Protein AF-A0A7R9QJG5-F1 (afdb_monomer_lite)

pLDDT: mean 77.16, std 20.44, range [20.86, 98.5]

Secondary structure (DSSP, 8-state):
------EEEEE-S-TT--EEEEEE--TTS-TT--EEEEEESSSEETT-EEEEEESSTT---EEEEEEE-S-EE----------HHHHTTGGGGGGGGHHHHHHHS-----TT-----SS-SS------GGG-B-HHHHHHHHHHHTTT-TTT--EEEEEEETTEEEEEEESS--TTHHHHHHHHHHHHTTSPPPPEEEEEE-SSS---BTTSSSP--EEESSEETTB-PEE---HHHHTHHHHHHHH-TTT---S-GGGSEEEEEEEEES-SHHHHHHHHHHHHTTTTEEEEEEE-SS-GGGHHHH-SPPPP--GGGGGGEEEEEE--SSSS-TTHHHHHTSSSEEEEE--SEE-TTGGG--BTTTBEEE-TTSTTHHHHHHHHHH-HHHHHHHHHHHHHHHHHHSSHHHHHHHHHHHHHHHTTTB-SPP-PPTTPEESS-TTSS----S---S-------------S------HHHHHH---S-GGGSEEEEEEEEES-SHHHHHHHHHHHH-TTTEEEEEEE-SS-GGGHHHH-PPPPP--GGGGGGEEEEEE--SSS--TTHHHHHTSSSEEEEE--S---TTGGG--BTTTBEEE-TTSTTHHHHHHHHHS-HHHHHHHHHHHHHHHHHH-SHHHHHHHHHHHHHHHHHH--SPP-PPTT---SS-TTTS----TT--SS---

Foldseek 3Di:
DDLDQPDKDKDAPAPPWDKDKDWDPDPPDDPNDIDIDMDTPDQKGAQWMKIWTDSDPVDDDTPDIDTDRHMDGHDDPPPPPPVVCVLLVLVLVVVLCVLLVVLLQQADDDPPPDDDDDDDDDDDPGPGLVVFDAVVVLVVCCCVPPQVVQAPWKKWKWWQDLLFIWIDIGHDPHVLVVLVLVLSLLDSLRDGFPTFIAMETSDQDADQFPVDPPGHAYEHCKDFSRGSYRFAPHSCLSLVVCVCVVLVQPNPQQFALVQAQLAEEEEEAPQDVLLLVLLVVCVVCVNHYDHFYQDYDPCPVCCVVSHHHDHDDRPSVNSSYQEYEQAAGPAGDSCVLSVLLHNHAYEYEDHRMDHSCCVVDDDLQQHPYAYNNNPCVVVSSVVCVVPVVSRRRNSVRSSVCSVSARPSSNSSSNVRVSSNVSRVSHPDDRDDDPPIGGSDPLQSGDSDRPDPPDDDDDDDDDDDDDDPDDRDPALSCQLSRQRDALVQAQQAEEEEEAPQDVLLLVLLVVCVVCVSHYHHFYQDYDPCPVCCVVSDHHDHDDDPSVNSSYQEYEQADGPAGRPCLLNVLLHNHAYEYEDDPHDDPCCVVDDDLQQHDYAYNNNPCVVVSSVVCVVPVPSRRRNSVRSNVCSSVAVHPVNVVVVVVVVCVVVVVVDPDDDDDDPPDDDPHPPRGDDPDPPPPDDDDDD

InterPro domains:
  IPR006598 Glycosyl transferase CAP10 domain [PF05686] (151-467)
  IPR006598 Glycosyl transferase CAP10 domain [PF05686] (480-679)
  IPR006598 Glycosyl transferase CAP10 domain [SM00672] (192-429)
  IPR006598 Glycosyl transferase CAP10 domain [SM00672] (451-658)
  IPR051091 Protein O-Glucosyltransferase/Glycosyltransferase 90 [PTHR12203] (132-443)

Organism: NCBI:txid334625

Sequence (687 aa):
WKEWVTKVVITSPDDGCRVWHQILNETHFEPNVTIVRYKLLSDVCLGGLEIALYGDPNRKQVLARKVVTEDVWSERCVCRRHDWSYQMKCQQMAQQFTQIDSDLRFSPLDPRLSVSPIHWLSCVHTFNTSDGIDFDRVLAEMQTRFAPHKRSYSFCHYQIIDNEAYKQCFGEYVGFSQFMDEILRSLLSKTSLPDLEFVSNLGDWPLSDKRTEPPLPVFSWCGSNEFNDIVIPTYVNCLSSEVYVQNRPFGRQSMAFDHKKEMLFWRGRDSNEYRLKLVELSRNHTNLINASLTNFFFFRDQMEALGPKSPYIPFFEFFRYKYQMNIDGTVAAYRLPYLLAGNSLVFKQDSSYYEFFYNLLEPYVHYIPVHKELNDLIQSIDQVMQNPHKSHQIIANSRQLVLNNLLPEHIYCYHFNLFRKYSKLLTTRVQLRPQMMRVFNETDVCKCAPNLRHEHEFNAFCIVSQPKGRITVDILSVFGRQSMAFDHKKEMLFWRGRDSNEYRLKLVELSRKHTNLINASLTNFFFFRDQMEALGPKSPYIPFFEFFRYKYQMNIDGTVAAYRLPYLLAGNSLVFKQDSSYYEFFYNLLEPYVHYIPVHKELNDLMQSIDQVMQNPHKSHQIIANSRQLVLNNLLPEHIYCYHFNLFRKYSKLLTTRVQLRPQMMRVFNETDVCKCAPNLRHEHEL

Radius of gyration: 31.46 Å; chains: 1; bounding box: 89×59×102 Å

Structure (mmCIF, N/CA/C/O backbone):
data_AF-A0A7R9QJG5-F1
#
_entry.id   AF-A0A7R9QJG5-F1
#
loop_
_atom_site.group_PDB
_atom_site.id
_atom_site.type_symbol
_atom_site.label_atom_id
_atom_site.label_alt_id
_atom_site.label_comp_id
_atom_site.label_asym_id
_atom_site.label_entity_id
_atom_site.label_seq_id
_atom_site.pdbx_PDB_ins_code
_atom_site.Cartn_x
_atom_site.Cartn_y
_atom_site.Cartn_z
_atom_site.occupancy
_atom_site.B_iso_or_equiv
_atom_site.auth_seq_id
_atom_site.auth_comp_id
_atom_site.auth_asym_id
_atom_site.auth_atom_id
_atom_site.pdbx_PDB_model_num
ATOM 1 N N . TRP A 1 1 ? -12.503 -3.185 67.480 1.00 34.25 1 TRP A N 1
ATOM 2 C CA . TRP A 1 1 ? -13.205 -4.334 66.890 1.00 34.25 1 TRP A CA 1
ATOM 3 C C . TRP A 1 1 ? -13.408 -4.045 65.414 1.00 34.25 1 TRP A C 1
ATOM 5 O O . TRP A 1 1 ? -14.333 -3.331 65.066 1.00 34.25 1 TRP A O 1
ATOM 15 N N . LYS A 1 2 ? -12.458 -4.453 64.566 1.00 46.94 2 LYS A N 1
ATOM 16 C CA . LYS A 1 2 ? -12.600 -4.356 63.110 1.00 46.94 2 LYS A CA 1
ATOM 17 C C . LYS A 1 2 ? -13.072 -5.711 62.628 1.00 46.94 2 LYS A C 1
ATOM 19 O O . LYS A 1 2 ? -12.318 -6.673 62.715 1.00 46.94 2 LYS A O 1
ATOM 24 N N . GLU A 1 3 ? -14.332 -5.791 62.234 1.00 55.78 3 GLU A N 1
ATOM 25 C CA . GLU A 1 3 ? -14.883 -6.986 61.607 1.00 55.78 3 GLU A CA 1
ATOM 26 C C . GLU A 1 3 ? -14.260 -7.088 60.211 1.00 55.78 3 GLU A C 1
ATOM 28 O O . GLU A 1 3 ? -14.573 -6.308 59.314 1.00 55.78 3 GLU A O 1
ATOM 33 N N . TRP A 1 4 ? -13.289 -7.986 60.055 1.00 65.06 4 TRP A N 1
ATOM 34 C CA . TRP A 1 4 ? -12.664 -8.255 58.764 1.00 65.06 4 TRP A CA 1
ATOM 35 C C . TRP A 1 4 ? -13.699 -8.919 57.858 1.00 65.06 4 TRP A C 1
ATOM 37 O O . TRP A 1 4 ? -14.381 -9.848 58.284 1.00 65.06 4 TRP A O 1
ATOM 47 N N . VAL A 1 5 ? -13.827 -8.470 56.608 1.00 67.38 5 VAL A N 1
ATOM 48 C CA . VAL A 1 5 ? -14.683 -9.158 55.635 1.00 67.38 5 VAL A CA 1
ATOM 49 C C . VAL A 1 5 ? -14.062 -10.525 55.347 1.00 67.38 5 VAL A C 1
ATOM 51 O O . VAL A 1 5 ? -12.995 -10.632 54.747 1.00 67.38 5 VAL A O 1
ATOM 54 N N . THR A 1 6 ? -14.729 -11.585 55.788 1.00 72.19 6 THR A N 1
ATOM 55 C CA . THR A 1 6 ? -14.259 -12.969 55.641 1.00 72.19 6 THR A CA 1
ATOM 56 C C . THR A 1 6 ? -14.923 -13.683 54.473 1.00 72.19 6 THR A C 1
ATOM 58 O O . THR A 1 6 ? -14.401 -14.682 53.978 1.00 72.19 6 THR A O 1
ATOM 61 N N . LYS A 1 7 ? -16.072 -13.180 54.002 1.00 78.44 7 LYS A N 1
ATOM 62 C CA . LYS A 1 7 ? -16.825 -13.799 52.910 1.00 78.44 7 LYS A CA 1
ATOM 63 C C . LYS A 1 7 ? -17.581 -12.772 52.076 1.00 78.44 7 LYS A C 1
ATOM 65 O O . LYS A 1 7 ? -18.299 -11.926 52.602 1.00 78.44 7 LYS A O 1
ATOM 70 N N . VAL A 1 8 ? -17.497 -12.938 50.762 1.00 79.00 8 VAL A N 1
ATOM 71 C CA . VAL A 1 8 ? -18.328 -12.266 49.759 1.00 79.00 8 VAL A CA 1
ATOM 72 C C . VAL A 1 8 ? -19.254 -13.310 49.170 1.00 79.00 8 VAL A C 1
ATOM 74 O O . VAL A 1 8 ? -18.824 -14.433 48.922 1.00 79.00 8 VAL A O 1
ATOM 77 N N . VAL A 1 9 ? -20.513 -12.954 48.955 1.00 83.25 9 VAL A N 1
ATOM 78 C CA . VAL A 1 9 ? -21.398 -13.710 48.068 1.00 83.25 9 VAL A CA 1
ATOM 79 C C . VAL A 1 9 ? -21.941 -12.769 47.012 1.00 83.25 9 VAL A C 1
ATOM 81 O O . VAL A 1 9 ? -22.385 -11.671 47.341 1.00 83.25 9 VAL A O 1
ATOM 84 N N . ILE A 1 10 ? -21.864 -13.219 45.761 1.00 82.31 10 ILE A N 1
ATOM 85 C CA . ILE A 1 10 ? -22.459 -12.555 44.609 1.00 82.31 10 ILE A CA 1
ATOM 86 C C . ILE A 1 10 ? -23.521 -13.491 44.051 1.00 82.31 10 ILE A C 1
ATOM 88 O O . ILE A 1 10 ? -23.205 -14.622 43.685 1.00 82.31 10 ILE A O 1
ATOM 92 N N . THR A 1 11 ? -24.766 -13.038 44.030 1.00 83.50 11 THR A N 1
ATOM 93 C CA . THR A 1 11 ? -25.924 -13.800 43.551 1.00 83.50 11 THR A CA 1
ATOM 94 C C . THR A 1 11 ? -26.619 -13.045 42.434 1.00 83.50 11 THR A C 1
ATOM 96 O O . THR A 1 11 ? -26.617 -11.817 42.424 1.00 83.50 11 THR A O 1
ATOM 99 N N . SER A 1 12 ? -27.227 -13.774 41.507 1.00 81.75 12 SER A N 1
ATOM 100 C CA . SER A 1 12 ? -28.050 -13.217 40.436 1.00 81.75 12 SER A CA 1
ATOM 101 C C . SER A 1 12 ? -29.426 -13.884 40.453 1.00 81.75 12 SER A C 1
ATOM 103 O O . SER A 1 12 ? -29.509 -15.037 40.880 1.00 81.75 12 SER A O 1
ATOM 105 N N . PRO A 1 13 ? -30.489 -13.195 40.002 1.00 79.94 13 PRO A N 1
ATOM 106 C CA . PRO A 1 13 ? -31.781 -13.823 39.721 1.00 79.94 13 PRO A CA 1
ATOM 107 C C . PRO A 1 13 ? -31.731 -14.814 38.547 1.00 79.94 13 PRO A C 1
ATOM 109 O O . PRO A 1 13 ? -32.632 -15.634 38.406 1.00 79.94 13 PRO A O 1
ATOM 112 N N . ASP A 1 14 ? -30.705 -14.719 37.698 1.00 78.38 14 ASP A N 1
ATOM 113 C CA . ASP A 1 14 ? -30.452 -15.632 36.588 1.00 78.38 14 ASP A CA 1
ATOM 114 C C . ASP A 1 14 ? -29.674 -16.870 37.065 1.00 78.38 14 ASP A C 1
ATOM 116 O O . ASP A 1 14 ? -28.487 -16.786 37.391 1.00 78.38 14 ASP A O 1
ATOM 120 N N . ASP A 1 15 ? -30.329 -18.035 37.064 1.00 73.69 15 ASP A N 1
ATOM 121 C CA . ASP A 1 15 ? -29.727 -19.326 37.438 1.00 73.69 15 ASP A CA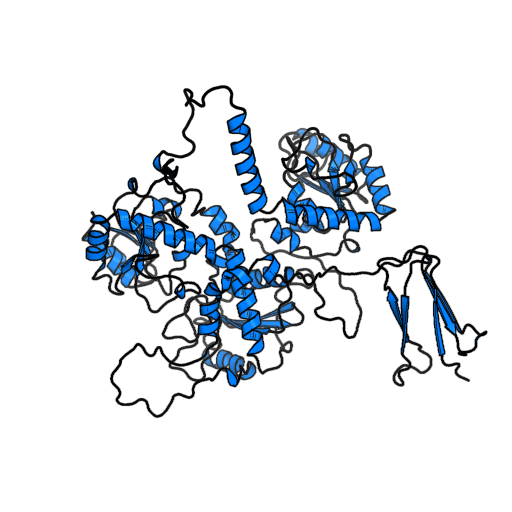 1
ATOM 122 C C . ASP A 1 15 ? -28.534 -19.717 36.537 1.00 73.69 15 ASP A C 1
ATOM 124 O O . ASP A 1 15 ? -27.687 -20.527 36.926 1.00 73.69 15 ASP A O 1
ATOM 128 N N . GLY A 1 16 ? -28.436 -19.139 35.333 1.00 68.38 16 GLY A N 1
ATOM 129 C CA . GLY A 1 16 ? -27.307 -19.311 34.417 1.00 68.38 16 GLY A CA 1
ATOM 130 C C . GLY A 1 16 ? -26.095 -18.431 34.741 1.00 68.38 16 GLY A C 1
ATOM 131 O O . GLY A 1 16 ? -25.000 -18.677 34.222 1.00 68.38 16 GLY A O 1
ATOM 132 N N . CYS A 1 17 ? -26.252 -17.433 35.615 1.00 69.06 17 CYS A N 1
ATOM 133 C CA . CYS A 1 17 ? -25.220 -16.461 35.941 1.00 69.06 17 CYS A CA 1
ATOM 134 C C . CYS A 1 17 ? -24.124 -17.056 36.832 1.00 69.06 17 CYS A C 1
ATOM 136 O O . CYS A 1 17 ? -24.254 -17.222 38.046 1.00 69.06 17 CYS A O 1
ATOM 138 N N . ARG A 1 18 ? -22.967 -17.319 36.227 1.00 75.56 18 ARG A N 1
ATOM 139 C CA . ARG A 1 18 ? -21.751 -17.727 36.943 1.00 75.56 18 ARG A CA 1
ATOM 140 C C . ARG A 1 18 ? -20.830 -16.539 37.182 1.00 75.56 18 ARG A C 1
ATOM 142 O O . ARG A 1 18 ? -20.323 -15.948 36.227 1.00 75.56 18 ARG A O 1
ATOM 149 N N . VAL A 1 19 ? -20.545 -16.255 38.451 1.00 71.56 19 VAL A N 1
ATOM 150 C CA . VAL A 1 19 ? -19.620 -15.199 38.879 1.00 71.56 19 VAL A CA 1
ATOM 151 C C . VAL A 1 19 ? -18.501 -15.808 39.714 1.00 71.56 19 VAL A C 1
ATOM 153 O O . VAL A 1 19 ? -18.743 -16.480 40.712 1.00 71.56 19 VAL A O 1
ATOM 156 N N . TRP A 1 20 ? -17.260 -15.564 39.310 1.00 77.12 20 TRP A N 1
ATOM 157 C CA . TRP A 1 20 ? -16.087 -15.835 40.135 1.00 77.12 20 TRP A CA 1
ATOM 158 C C . TRP A 1 20 ? -15.758 -14.600 40.972 1.00 77.12 20 TRP A C 1
ATOM 160 O O . TRP A 1 20 ? -15.897 -13.483 40.478 1.00 77.12 20 TRP A O 1
ATOM 170 N N . HIS A 1 21 ? -15.291 -14.766 42.209 1.00 71.56 21 HIS A N 1
ATOM 171 C CA . HIS A 1 21 ? -14.861 -13.641 43.039 1.00 71.56 21 HIS A CA 1
ATOM 172 C C . HIS A 1 21 ? -13.682 -13.989 43.954 1.00 71.56 21 HIS A C 1
ATOM 174 O O . HIS A 1 21 ? -13.464 -15.146 44.306 1.00 71.56 21 HIS A O 1
ATOM 180 N N . GLN A 1 22 ? -12.950 -12.961 44.377 1.00 72.75 22 GLN A N 1
ATOM 181 C CA . GLN A 1 22 ? -11.820 -13.027 45.298 1.00 72.75 22 GLN A CA 1
ATOM 182 C C . GLN A 1 22 ? -11.825 -11.798 46.212 1.00 72.75 22 GLN A C 1
ATOM 184 O O . GLN A 1 22 ? -12.024 -10.673 45.758 1.00 72.75 22 GLN A O 1
ATOM 189 N N . ILE A 1 23 ? -11.585 -12.018 47.504 1.00 69.38 23 ILE A N 1
ATOM 190 C CA . ILE A 1 23 ? -11.353 -10.950 48.482 1.00 69.38 23 ILE A CA 1
ATOM 191 C C . ILE A 1 23 ? -9.850 -10.683 48.514 1.00 69.38 23 ILE A C 1
ATOM 193 O O . ILE A 1 23 ? -9.073 -11.616 48.718 1.00 69.38 23 ILE A O 1
ATOM 197 N N . LEU A 1 24 ? -9.441 -9.438 48.293 1.00 61.84 24 LEU A N 1
ATOM 198 C CA . LEU A 1 24 ? -8.043 -9.025 48.378 1.00 61.84 24 LEU A CA 1
ATOM 199 C C . LEU A 1 24 ? -7.796 -8.438 49.773 1.00 61.84 24 LEU A C 1
ATOM 201 O O . LEU A 1 24 ? -8.062 -7.265 50.022 1.00 61.84 24 LEU A O 1
ATOM 205 N N . ASN A 1 25 ? -7.322 -9.282 50.690 1.00 57.19 25 ASN A N 1
ATOM 206 C CA . ASN A 1 25 ? -6.908 -8.887 52.039 1.00 57.19 25 ASN A CA 1
ATOM 207 C C . ASN A 1 25 ? -5.407 -8.559 52.041 1.00 57.19 25 ASN A C 1
ATOM 209 O O . ASN A 1 25 ? -4.609 -9.293 52.620 1.00 57.19 25 ASN A O 1
ATOM 213 N N . GLU A 1 26 ? -5.003 -7.500 51.342 1.00 51.38 26 GLU A N 1
ATOM 214 C CA . GLU A 1 26 ? -3.609 -7.043 51.352 1.00 51.38 26 GLU A CA 1
ATOM 215 C C . GLU A 1 26 ? -3.372 -5.996 52.446 1.00 51.38 26 GLU A C 1
ATOM 217 O O . GLU A 1 26 ? -4.143 -5.055 52.623 1.00 51.38 26 GLU A O 1
ATOM 222 N N . THR A 1 27 ? -2.265 -6.147 53.174 1.00 48.84 27 THR A N 1
ATOM 223 C CA . THR A 1 27 ? -1.879 -5.356 54.357 1.00 48.84 27 THR A CA 1
ATOM 224 C C . THR A 1 27 ? -1.444 -3.913 54.059 1.00 48.84 27 THR A C 1
ATOM 226 O O . THR A 1 27 ? -0.984 -3.225 54.968 1.00 48.84 27 THR A O 1
ATOM 229 N N . HIS A 1 28 ? -1.570 -3.447 52.810 1.00 47.09 28 HIS A N 1
ATOM 230 C CA . HIS A 1 28 ? -1.110 -2.126 52.353 1.00 47.09 28 HIS A CA 1
ATOM 231 C C . HIS A 1 28 ? -2.230 -1.120 52.051 1.00 47.09 28 HIS A C 1
ATOM 233 O O . HIS A 1 28 ? -1.936 0.049 51.805 1.00 47.09 28 HIS A O 1
ATOM 239 N N . PHE A 1 29 ? -3.498 -1.534 52.090 1.00 47.97 29 PHE A N 1
ATOM 240 C CA . PHE A 1 29 ? -4.628 -0.619 51.918 1.00 47.97 29 PHE A CA 1
ATOM 241 C C . PHE A 1 29 ? -5.047 0.007 53.249 1.00 47.97 29 PHE A C 1
ATOM 243 O O . PHE A 1 29 ? -4.764 -0.531 54.323 1.00 47.97 29 PHE A O 1
ATOM 250 N N . GLU A 1 30 ? -5.714 1.165 53.185 1.00 52.22 30 GLU A N 1
ATOM 251 C CA . GLU A 1 30 ? -6.213 1.833 54.382 1.00 52.22 30 GLU A CA 1
ATOM 252 C C . GLU A 1 30 ? -7.010 0.862 55.269 1.00 52.22 30 GLU A C 1
ATOM 254 O O . GLU A 1 30 ? -7.751 0.020 54.752 1.00 52.22 30 GLU A O 1
ATOM 259 N N . PRO A 1 31 ? -6.940 0.992 56.606 1.00 52.16 31 PRO A N 1
ATOM 260 C CA . PRO A 1 31 ? -7.414 -0.030 57.538 1.00 52.16 31 PRO A CA 1
ATOM 261 C C . PRO A 1 31 ? -8.932 -0.320 57.549 1.00 52.16 31 PRO A C 1
ATOM 263 O O . PRO A 1 31 ? -9.382 -1.018 58.460 1.00 52.16 31 PRO A O 1
ATOM 266 N N . ASN A 1 32 ? -9.702 0.264 56.623 1.00 56.91 32 ASN A N 1
ATOM 267 C CA . ASN A 1 32 ? -11.159 0.196 56.490 1.00 56.91 32 ASN A CA 1
ATOM 268 C C . ASN A 1 32 ? -11.621 -0.137 55.049 1.00 56.91 32 ASN A C 1
ATOM 270 O O . ASN A 1 32 ? -12.816 -0.060 54.766 1.00 56.91 32 ASN A O 1
ATOM 274 N N . VAL A 1 33 ? -10.713 -0.483 54.129 1.00 55.25 33 VAL A N 1
ATOM 275 C CA . VAL A 1 33 ? -11.053 -0.789 52.729 1.00 55.25 33 VAL A CA 1
ATOM 276 C C . VAL A 1 33 ? -10.973 -2.295 52.497 1.00 55.25 33 VAL A C 1
ATOM 278 O O . VAL A 1 33 ? -9.931 -2.909 52.693 1.00 55.25 33 VAL A O 1
ATOM 281 N N . THR A 1 34 ? -12.079 -2.905 52.065 1.00 60.16 34 THR A N 1
ATOM 282 C CA . THR A 1 34 ? -12.091 -4.283 51.552 1.00 60.16 34 THR A CA 1
ATOM 283 C C . THR A 1 34 ? -12.283 -4.241 50.046 1.00 60.16 34 THR A C 1
ATOM 285 O O . THR A 1 34 ? -13.316 -3.772 49.568 1.00 60.16 34 THR A O 1
ATOM 288 N N . ILE A 1 35 ? -11.313 -4.768 49.301 1.00 61.12 35 ILE A N 1
ATOM 289 C CA . ILE A 1 35 ? -11.412 -4.875 47.847 1.00 61.12 35 ILE A CA 1
ATOM 290 C C . ILE A 1 35 ? -11.929 -6.265 47.493 1.00 61.12 35 ILE A C 1
ATOM 292 O O . ILE A 1 35 ? -11.330 -7.292 47.817 1.00 61.12 35 ILE A O 1
ATOM 296 N N . VAL A 1 36 ? -13.062 -6.285 46.803 1.00 58.69 36 VAL A N 1
ATOM 297 C CA . VAL A 1 36 ? -13.674 -7.498 46.275 1.00 58.69 36 VAL A CA 1
ATOM 298 C C . VAL A 1 36 ? -13.538 -7.474 44.765 1.00 58.69 36 VAL A C 1
ATOM 300 O O . VAL A 1 36 ? -14.155 -6.653 44.089 1.00 58.69 36 VAL A O 1
ATOM 303 N N . ARG A 1 37 ? -12.736 -8.392 44.230 1.00 61.94 37 ARG A N 1
ATOM 304 C CA . ARG A 1 37 ? -12.610 -8.616 42.792 1.00 61.94 37 ARG A CA 1
ATOM 305 C C . ARG A 1 37 ? -13.651 -9.642 42.372 1.00 61.94 37 ARG A C 1
ATOM 307 O O . ARG A 1 37 ? -13.775 -10.682 43.012 1.00 61.94 37 ARG A O 1
ATOM 314 N N . TYR A 1 38 ? -14.368 -9.389 41.287 1.00 62.62 38 TYR A N 1
ATOM 315 C CA . TYR A 1 38 ? -15.279 -10.367 40.702 1.00 62.62 38 TYR A CA 1
ATOM 316 C C . TYR A 1 38 ? -15.166 -10.388 39.179 1.00 62.62 38 TYR A C 1
ATOM 318 O O . TYR A 1 38 ? -14.691 -9.435 38.566 1.00 62.62 38 TYR A O 1
ATOM 326 N N . LYS A 1 39 ? -15.546 -11.513 38.573 1.00 62.88 39 LYS A N 1
ATOM 327 C CA . LYS A 1 39 ? -15.540 -11.732 37.129 1.00 62.88 39 LYS A CA 1
ATOM 328 C C . LYS A 1 39 ? -16.761 -12.541 36.723 1.00 62.88 39 LYS A C 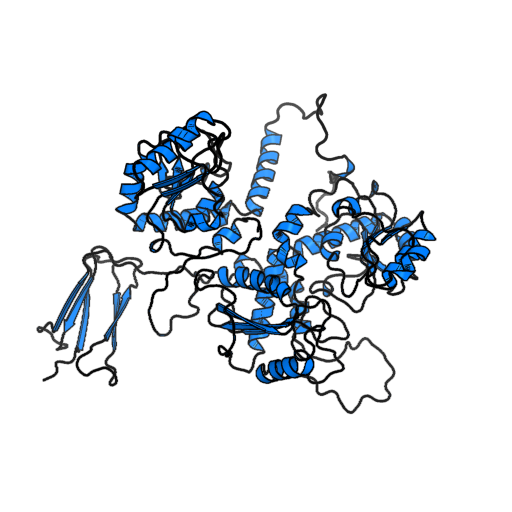1
ATOM 330 O O . LYS A 1 39 ? -16.981 -13.640 37.229 1.00 62.88 39 LYS A O 1
ATOM 335 N N . LEU A 1 40 ? -17.493 -12.029 35.743 1.00 62.31 40 LEU A N 1
ATOM 336 C CA . LEU A 1 40 ? -18.549 -12.766 35.060 1.00 62.31 40 LEU A CA 1
ATOM 337 C C . LEU A 1 40 ? -17.914 -13.869 34.203 1.00 62.31 40 LEU A C 1
ATOM 339 O O . LEU A 1 40 ? -17.066 -13.611 33.347 1.00 62.31 40 LEU A O 1
ATOM 343 N N . LEU A 1 41 ? -18.290 -15.116 34.473 1.00 58.22 41 LEU A N 1
ATOM 344 C CA . LEU A 1 41 ? -17.948 -16.281 33.650 1.00 58.22 41 LEU A CA 1
ATOM 345 C C . LEU A 1 41 ? -19.032 -16.586 32.605 1.00 58.22 41 LEU A C 1
ATOM 347 O O . LEU A 1 41 ? -18.881 -17.524 31.822 1.00 58.22 41 LEU A O 1
ATOM 351 N N . SER A 1 42 ? -20.110 -15.808 32.617 1.00 53.91 42 SER A N 1
ATOM 352 C CA . SER A 1 42 ? -21.234 -15.867 31.680 1.00 53.91 42 SER A CA 1
ATOM 353 C C . SER A 1 42 ? -21.240 -14.573 30.869 1.00 53.91 42 SER A C 1
ATOM 355 O O . SER A 1 42 ? -20.793 -13.544 31.378 1.00 53.91 42 SER A O 1
ATOM 357 N N . ASP A 1 43 ? -21.686 -14.623 29.611 1.00 51.41 43 ASP A N 1
ATOM 358 C CA . ASP A 1 43 ? -21.632 -13.452 28.722 1.00 51.41 43 ASP A CA 1
ATOM 359 C C . ASP A 1 43 ? -22.549 -12.313 29.214 1.00 51.41 43 ASP A C 1
ATOM 361 O O . ASP A 1 43 ? -22.253 -11.136 28.997 1.00 51.41 43 ASP A O 1
ATOM 365 N N . VAL A 1 44 ? -23.610 -12.674 29.943 1.00 58.56 44 VAL A N 1
ATOM 366 C CA . VAL A 1 44 ? -24.569 -11.791 30.611 1.00 58.56 44 VAL A CA 1
ATOM 367 C C . VAL A 1 44 ? -25.074 -12.451 31.900 1.00 58.56 44 VAL A C 1
ATOM 369 O O . VAL A 1 44 ? -25.085 -13.679 31.994 1.00 58.56 44 VAL A O 1
ATOM 372 N N . CYS A 1 45 ? -25.476 -11.637 32.876 1.00 66.94 45 CYS A N 1
ATOM 373 C CA . CYS A 1 45 ? -26.298 -12.029 34.020 1.00 66.94 45 CYS A CA 1
ATOM 374 C C . CYS A 1 45 ? -27.566 -11.175 34.043 1.00 66.94 45 CYS A C 1
ATOM 376 O O . CYS A 1 45 ? -27.495 -9.968 34.302 1.00 66.94 45 CYS A O 1
ATOM 378 N N . LEU A 1 46 ? -28.701 -11.799 33.723 1.00 60.84 46 LEU A N 1
ATOM 379 C CA . LEU A 1 46 ? -29.984 -11.112 33.560 1.00 60.84 46 LEU A CA 1
ATOM 380 C C . LEU A 1 46 ? -30.625 -10.782 34.919 1.00 60.84 46 LEU A C 1
ATOM 382 O O . LEU A 1 46 ? -30.553 -11.562 35.866 1.00 60.84 46 LEU A O 1
ATOM 386 N N . GLY A 1 47 ? -31.259 -9.615 35.033 1.00 70.94 47 GLY A N 1
ATOM 387 C CA . GLY A 1 47 ? -31.884 -9.146 36.278 1.00 70.94 47 GLY A CA 1
ATOM 388 C C . GLY A 1 47 ? -30.892 -8.666 37.346 1.00 70.94 47 GLY A C 1
ATOM 389 O O . GLY A 1 47 ? -31.291 -8.381 38.475 1.00 70.94 47 GLY A O 1
ATOM 390 N N . GLY A 1 48 ? -29.610 -8.561 36.990 1.00 79.50 48 GLY A N 1
ATOM 391 C CA . GLY A 1 48 ? -28.577 -7.931 37.799 1.00 79.50 48 GLY A CA 1
ATOM 392 C C . GLY A 1 48 ? -27.861 -8.827 38.810 1.00 79.50 48 GLY A C 1
ATOM 393 O O . GLY A 1 48 ? -27.857 -10.056 38.705 1.00 79.50 48 GLY A O 1
ATOM 394 N N . LEU A 1 49 ? -27.170 -8.193 39.763 1.00 80.56 49 LEU A N 1
ATOM 395 C CA . LEU A 1 49 ? -26.308 -8.840 40.759 1.00 80.56 49 LEU A CA 1
ATOM 396 C C . LEU A 1 49 ? -26.535 -8.256 42.157 1.00 80.56 49 LEU A C 1
ATOM 398 O O . LEU A 1 49 ? -26.501 -7.043 42.355 1.00 80.56 49 LEU A O 1
ATOM 402 N N . GLU A 1 50 ? -26.651 -9.118 43.160 1.00 83.88 50 GLU A N 1
ATOM 403 C CA . GLU A 1 50 ? -26.545 -8.751 44.571 1.00 83.88 50 GLU A CA 1
ATOM 404 C C . GLU A 1 50 ? -25.168 -9.158 45.101 1.00 83.88 50 GLU A C 1
ATOM 406 O O . GLU A 1 50 ? -24.794 -10.326 45.051 1.00 83.88 50 GLU A O 1
ATOM 411 N N . ILE A 1 51 ? -24.427 -8.194 45.646 1.00 82.56 51 ILE A N 1
ATOM 412 C CA . ILE A 1 51 ? -23.133 -8.396 46.298 1.00 82.56 51 ILE A CA 1
ATOM 413 C C . ILE A 1 51 ? -23.315 -8.158 47.796 1.00 82.56 51 ILE A C 1
ATOM 415 O O . ILE A 1 51 ? -23.663 -7.052 48.214 1.00 82.56 51 ILE A O 1
ATOM 419 N N . ALA A 1 52 ? -23.043 -9.173 48.614 1.00 83.69 52 ALA A N 1
ATOM 420 C CA . ALA A 1 52 ? -23.142 -9.097 50.068 1.00 83.69 52 ALA A CA 1
ATOM 421 C C . ALA A 1 52 ? -21.819 -9.486 50.752 1.00 83.69 52 ALA A C 1
ATOM 423 O O . ALA A 1 52 ? -21.245 -10.547 50.478 1.00 83.69 52 ALA A O 1
ATOM 424 N N . LEU A 1 53 ? -21.353 -8.622 51.659 1.00 78.69 53 LEU A N 1
ATOM 425 C CA . LEU A 1 53 ? -20.135 -8.781 52.462 1.00 78.69 53 LEU A CA 1
ATOM 426 C C . LEU A 1 53 ? -20.482 -9.256 53.875 1.00 78.69 53 LEU A C 1
ATOM 428 O O . LEU A 1 53 ? -21.429 -8.756 54.482 1.00 78.69 53 LEU A O 1
ATOM 432 N N . TYR A 1 54 ? -19.697 -10.184 54.421 1.00 80.06 54 TYR A N 1
ATOM 433 C CA . TYR A 1 54 ? -19.934 -10.786 55.735 1.00 80.06 54 TYR A CA 1
ATOM 434 C C . TYR A 1 54 ? -18.657 -10.795 56.571 1.00 80.06 54 TYR A C 1
ATOM 436 O O . TYR A 1 54 ? -17.575 -11.061 56.044 1.00 80.06 54 TYR A O 1
ATOM 444 N N . GLY A 1 55 ? -18.808 -10.524 57.870 1.00 71.06 55 GLY A N 1
ATOM 445 C CA . GLY A 1 55 ? -17.704 -10.492 58.835 1.00 71.06 55 GLY A CA 1
ATOM 446 C C . GLY A 1 55 ? -17.333 -11.860 59.408 1.00 71.06 55 GLY A C 1
ATOM 447 O O . GLY A 1 55 ? -16.185 -12.084 59.772 1.00 71.06 55 GLY A O 1
ATOM 448 N N . ASP A 1 56 ? -18.267 -12.815 59.409 1.00 68.31 56 ASP A N 1
ATOM 449 C CA . ASP A 1 56 ? -18.085 -14.163 59.969 1.00 68.31 56 ASP A CA 1
ATOM 450 C C . ASP A 1 56 ? -18.292 -15.253 58.886 1.00 68.31 56 ASP A C 1
ATOM 452 O O . ASP A 1 56 ? -19.337 -15.242 58.212 1.00 68.31 56 ASP A O 1
ATOM 456 N N . PRO A 1 57 ? -17.356 -16.219 58.728 1.00 58.25 57 PRO A N 1
ATOM 457 C CA . PRO A 1 57 ? -17.488 -17.362 57.819 1.00 58.25 57 PRO A CA 1
ATOM 458 C C . PRO A 1 57 ? -18.770 -18.196 58.008 1.00 58.25 57 PRO A C 1
ATOM 460 O O . PRO A 1 57 ? -19.282 -18.743 57.025 1.00 58.25 57 PRO A O 1
ATOM 463 N N . ASN A 1 58 ? -19.316 -18.252 59.229 1.00 62.69 58 ASN A N 1
ATOM 464 C CA . ASN A 1 58 ? -20.466 -19.082 59.617 1.00 62.69 58 ASN A CA 1
ATOM 465 C C . ASN A 1 58 ? -21.822 -18.326 59.619 1.00 62.69 58 ASN A C 1
ATOM 467 O O . ASN A 1 58 ? -22.867 -18.952 59.775 1.00 62.69 58 ASN A O 1
ATOM 471 N N . ARG A 1 59 ? -21.792 -17.006 59.350 1.00 59.44 59 ARG A N 1
ATOM 472 C CA . ARG A 1 59 ? -22.874 -16.018 59.086 1.00 59.44 59 ARG A CA 1
ATOM 473 C C . ARG A 1 59 ? -24.047 -15.859 60.070 1.00 59.44 59 ARG A C 1
ATOM 475 O O . ARG A 1 59 ? -24.887 -16.740 60.188 1.00 59.44 59 ARG A O 1
ATOM 482 N N . LYS A 1 60 ? -24.273 -14.583 60.450 1.00 57.19 60 LYS A N 1
ATOM 483 C CA . LYS A 1 60 ? -25.527 -13.820 60.167 1.00 57.19 60 LYS A CA 1
ATOM 484 C C . LYS A 1 60 ? -25.339 -12.305 59.936 1.00 57.19 60 LYS A C 1
ATOM 486 O O . LYS A 1 60 ? -26.251 -11.675 59.412 1.00 57.19 60 LYS A O 1
ATOM 491 N N . GLN A 1 61 ? -24.192 -11.709 60.267 1.00 70.88 61 GLN A N 1
ATOM 492 C CA . GLN A 1 61 ? -24.005 -10.257 60.138 1.00 70.88 61 GLN A CA 1
ATOM 493 C C . GLN A 1 61 ? -23.536 -9.861 58.728 1.00 70.88 61 GLN A C 1
ATOM 495 O O . GLN A 1 61 ? -22.428 -10.203 58.305 1.00 70.88 61 GLN A O 1
ATOM 500 N N . VAL A 1 62 ? -24.409 -9.165 57.993 1.00 72.69 62 VAL A N 1
ATOM 501 C CA . VAL A 1 62 ? -24.082 -8.502 56.721 1.00 72.69 62 VAL A CA 1
ATOM 502 C C . VAL A 1 62 ? -23.396 -7.180 57.050 1.00 72.69 62 VAL A C 1
ATOM 504 O O . VAL A 1 62 ? -23.990 -6.337 57.715 1.00 72.69 62 VAL A O 1
ATOM 507 N N . LEU A 1 63 ? -22.163 -7.002 56.584 1.00 73.19 63 LEU A N 1
ATOM 508 C CA . LEU A 1 63 ? -21.395 -5.771 56.790 1.00 73.19 63 LEU A CA 1
ATOM 509 C C . LEU A 1 63 ? -21.781 -4.693 55.777 1.00 73.19 63 LEU A C 1
ATOM 511 O O . LEU A 1 63 ? -21.893 -3.522 56.119 1.00 73.19 63 LEU A O 1
ATOM 515 N N . ALA A 1 64 ? -21.996 -5.096 54.523 1.00 71.38 64 ALA A N 1
ATOM 516 C CA . ALA A 1 64 ? -22.457 -4.221 53.455 1.00 71.38 64 ALA A CA 1
ATOM 517 C C . ALA A 1 64 ? -23.144 -5.033 52.354 1.00 71.38 64 ALA A C 1
ATOM 519 O O . ALA A 1 64 ? -22.801 -6.193 52.109 1.00 71.38 64 ALA A O 1
ATOM 520 N N . ARG A 1 65 ? -24.099 -4.400 51.671 1.00 79.75 65 ARG A N 1
ATOM 521 C CA . ARG A 1 65 ? -24.825 -4.964 50.533 1.00 79.75 65 ARG A CA 1
ATOM 522 C C . ARG A 1 65 ? -24.900 -3.931 49.417 1.00 79.75 65 ARG A C 1
ATOM 524 O O . ARG A 1 65 ? -25.211 -2.771 49.677 1.00 79.75 65 ARG A O 1
ATOM 531 N N . LYS A 1 66 ? -24.667 -4.365 48.181 1.00 76.44 66 LYS A N 1
ATOM 532 C CA . LYS A 1 66 ? -24.905 -3.574 46.973 1.00 76.44 66 LYS A CA 1
ATOM 533 C C . LYS A 1 66 ? -25.712 -4.398 45.983 1.00 76.44 66 LYS A C 1
ATOM 535 O O . LYS A 1 66 ? -25.355 -5.535 45.698 1.00 76.44 66 LYS A O 1
ATOM 540 N N . VAL A 1 67 ? -26.796 -3.817 45.486 1.00 76.69 67 VAL A N 1
ATOM 541 C CA . VAL A 1 67 ? -27.667 -4.440 44.489 1.00 76.69 67 VAL A CA 1
ATOM 542 C C . VAL A 1 67 ? -27.527 -3.654 43.194 1.00 76.69 67 VAL A C 1
ATOM 544 O O . VAL A 1 67 ? -27.658 -2.432 43.193 1.00 76.69 67 VAL A O 1
ATOM 547 N N . VAL A 1 68 ? -27.227 -4.364 42.115 1.00 74.81 68 VAL A N 1
ATOM 548 C CA . VAL A 1 68 ? -27.303 -3.889 40.737 1.00 74.81 68 VAL A CA 1
ATOM 549 C C . VAL A 1 68 ? -28.561 -4.517 40.167 1.00 74.81 68 VAL A C 1
ATOM 551 O O . VAL A 1 68 ? -28.662 -5.736 40.136 1.00 74.81 68 VAL A O 1
ATOM 554 N N . THR A 1 69 ? -29.537 -3.698 39.795 1.00 69.56 69 THR A N 1
ATOM 555 C CA . THR A 1 69 ? -30.851 -4.159 39.317 1.00 69.56 69 THR A CA 1
ATOM 556 C C . THR A 1 69 ? -30.921 -4.304 37.796 1.00 69.56 69 THR A C 1
ATOM 558 O O . THR A 1 69 ? -31.914 -4.798 37.278 1.00 69.56 69 THR A O 1
ATOM 561 N N . GLU A 1 70 ? -29.891 -3.846 37.087 1.00 63.62 70 GLU A N 1
ATOM 562 C CA . GLU A 1 70 ? -29.765 -3.907 35.628 1.00 63.62 70 GLU A CA 1
ATOM 563 C C . GLU A 1 70 ? -28.920 -5.114 35.209 1.00 63.62 70 GLU A C 1
ATOM 565 O O . GLU A 1 70 ? -28.058 -5.555 35.971 1.00 63.62 70 GLU A O 1
ATOM 570 N N . ASP A 1 71 ? -29.140 -5.625 33.996 1.00 60.41 71 ASP A N 1
ATOM 571 C CA . ASP A 1 71 ? -28.361 -6.731 33.434 1.00 60.41 71 ASP A CA 1
ATOM 572 C C . ASP A 1 71 ? -26.862 -6.414 33.453 1.00 60.41 71 ASP A C 1
ATOM 574 O O . ASP A 1 71 ? -26.421 -5.354 33.000 1.00 60.41 71 ASP A O 1
ATOM 578 N N . VAL A 1 72 ? -26.059 -7.357 33.943 1.00 55.62 72 VAL A N 1
ATOM 579 C CA . VAL A 1 72 ? -24.608 -7.174 34.021 1.00 55.62 72 VAL A CA 1
ATOM 580 C C . VAL A 1 72 ? -23.943 -7.966 32.904 1.00 55.62 72 VAL A C 1
ATOM 582 O O . VAL A 1 72 ? -23.971 -9.197 32.888 1.00 55.62 72 VAL A O 1
ATOM 585 N N . TRP A 1 73 ? -23.343 -7.250 31.956 1.00 51.94 73 TRP A N 1
ATOM 586 C CA . TRP A 1 73 ? -22.728 -7.821 30.759 1.00 51.94 73 TRP A CA 1
ATOM 587 C C . TRP A 1 73 ? -21.239 -8.040 30.965 1.00 51.94 73 TRP A C 1
ATOM 589 O O . TRP A 1 73 ? -20.550 -7.227 31.585 1.00 51.94 73 TRP A O 1
ATOM 599 N N . SER A 1 74 ? -20.712 -9.124 30.399 1.00 49.16 74 SER A N 1
ATOM 600 C CA . SER A 1 74 ? -19.269 -9.235 30.245 1.00 49.16 74 SER A CA 1
ATOM 601 C C . SER A 1 74 ? -18.839 -8.289 29.119 1.00 49.16 74 SER A C 1
ATOM 603 O O . SER A 1 74 ? -19.077 -8.545 27.938 1.00 49.16 74 SER A O 1
ATOM 605 N N . GLU A 1 75 ? -18.212 -7.165 29.463 1.00 36.78 75 GLU A N 1
ATOM 606 C CA . GLU A 1 75 ? -17.506 -6.363 28.466 1.00 36.78 75 GLU A CA 1
ATOM 607 C C . GLU A 1 75 ? -16.297 -7.164 27.972 1.00 36.78 75 GLU A C 1
ATOM 609 O O . GLU A 1 75 ? -15.207 -7.156 28.546 1.00 36.78 75 GLU A O 1
ATOM 614 N N . ARG A 1 76 ? -16.486 -7.900 26.877 1.00 35.56 76 ARG A N 1
ATOM 615 C CA . ARG A 1 76 ? -15.375 -8.285 26.015 1.00 35.56 76 ARG A CA 1
ATOM 616 C C . ARG A 1 76 ? -15.282 -7.263 24.898 1.00 35.56 76 ARG A C 1
ATOM 618 O O . ARG A 1 76 ? -16.016 -7.345 23.917 1.00 35.56 76 ARG A O 1
ATOM 625 N N . CYS A 1 77 ? -14.268 -6.403 24.961 1.00 32.97 77 CYS A N 1
ATOM 626 C CA . CYS A 1 77 ? -13.596 -6.007 23.730 1.00 32.97 77 CYS A CA 1
ATOM 627 C C . CYS A 1 77 ? -13.213 -7.306 23.014 1.00 32.97 77 CYS A C 1
ATOM 629 O O . CYS A 1 77 ? -12.329 -8.037 23.468 1.00 32.97 77 CYS A O 1
ATOM 631 N N . VAL A 1 78 ? -13.915 -7.647 21.932 1.00 33.19 78 VAL A N 1
ATOM 632 C CA . VAL A 1 78 ? -13.598 -8.819 21.113 1.00 33.19 78 VAL A CA 1
ATOM 633 C C . VAL A 1 78 ? -12.350 -8.498 20.290 1.00 33.19 78 VAL A C 1
ATOM 635 O O . VAL A 1 78 ? -12.377 -8.428 19.068 1.00 33.19 78 VAL A O 1
ATOM 638 N N . CYS A 1 79 ? -11.212 -8.360 20.962 1.00 38.31 79 CYS A N 1
ATOM 639 C CA . CYS A 1 79 ? -9.937 -8.738 20.387 1.00 38.31 79 CYS A CA 1
ATOM 640 C C . CYS A 1 79 ? -9.900 -10.257 20.446 1.00 38.31 79 CYS A C 1
ATOM 642 O O . CYS A 1 79 ? -9.231 -10.861 21.284 1.00 38.31 79 CYS A O 1
ATOM 644 N N . ARG A 1 80 ? -10.664 -10.916 19.563 1.00 37.78 80 ARG A N 1
ATOM 645 C CA . ARG A 1 80 ? -10.274 -12.277 19.210 1.00 37.78 80 ARG A CA 1
ATOM 646 C C . ARG A 1 80 ? -8.811 -12.142 18.802 1.00 37.78 80 ARG A C 1
ATOM 648 O O . ARG A 1 80 ? -8.510 -11.358 17.903 1.00 37.78 80 ARG A O 1
ATOM 655 N N . ARG A 1 81 ? -7.927 -12.886 19.473 1.00 42.34 81 ARG A N 1
ATOM 656 C CA . ARG A 1 81 ? -6.621 -13.293 18.947 1.00 42.34 81 ARG A CA 1
ATOM 657 C C . ARG A 1 81 ? -6.866 -14.071 17.649 1.00 42.34 81 ARG A C 1
ATOM 659 O O . ARG A 1 81 ? -6.619 -15.268 17.579 1.00 42.34 81 ARG A O 1
ATOM 666 N N . HIS A 1 82 ? -7.461 -13.437 16.646 1.00 46.41 82 HIS A N 1
ATOM 667 C CA . HIS A 1 82 ? -7.313 -13.903 15.297 1.00 46.41 82 HIS A CA 1
ATOM 668 C C . HIS A 1 82 ? -5.842 -13.697 15.030 1.00 46.41 82 HIS A C 1
ATOM 670 O O . HIS A 1 82 ? -5.334 -12.580 15.115 1.00 46.41 82 HIS A O 1
ATOM 676 N N . ASP A 1 83 ? -5.151 -14.805 14.825 1.00 57.09 83 ASP A N 1
ATOM 677 C CA . ASP A 1 83 ? -3.810 -14.764 14.304 1.00 57.09 83 ASP A CA 1
ATOM 678 C C . ASP A 1 83 ? -3.898 -14.015 12.970 1.00 57.09 83 ASP A C 1
ATOM 680 O O . ASP A 1 83 ? -4.394 -14.540 11.973 1.00 57.09 83 ASP A O 1
ATOM 684 N N . TRP A 1 84 ? -3.518 -12.738 12.980 1.00 61.62 84 TRP A N 1
ATOM 685 C CA . TRP A 1 84 ? -3.574 -11.885 11.800 1.00 61.62 84 TRP A CA 1
ATOM 686 C C . TRP A 1 84 ? -2.744 -12.504 10.668 1.00 61.62 84 TRP A C 1
ATOM 688 O O . TRP A 1 84 ? -3.118 -12.419 9.499 1.00 61.62 84 TRP A O 1
ATOM 698 N N . SER A 1 85 ? -1.693 -13.256 11.024 1.00 61.75 85 SER A N 1
ATOM 699 C CA . SER A 1 85 ? -0.911 -14.038 10.074 1.00 61.75 85 SER A CA 1
ATOM 700 C C . SER A 1 85 ? -1.697 -15.202 9.455 1.00 61.75 85 SER A C 1
ATOM 702 O O . SER A 1 85 ? -1.492 -15.511 8.285 1.00 61.75 85 SER A O 1
ATOM 704 N N . TYR A 1 86 ? -2.641 -15.805 10.181 1.00 63.22 86 TYR A N 1
ATOM 705 C CA . TYR A 1 86 ? -3.568 -16.804 9.643 1.00 63.22 86 TYR A CA 1
ATOM 706 C C . TYR A 1 86 ? -4.633 -16.161 8.743 1.00 63.22 86 TYR A C 1
ATOM 708 O O . TYR A 1 86 ? -4.879 -16.653 7.644 1.00 63.22 86 TYR A O 1
ATOM 716 N N . GLN A 1 87 ? -5.223 -15.033 9.158 1.00 58.66 87 GLN A N 1
ATOM 717 C CA . GLN A 1 87 ? -6.244 -14.327 8.366 1.00 58.66 87 GLN A CA 1
ATOM 718 C C . GLN A 1 87 ? -5.703 -13.810 7.030 1.00 58.66 87 GLN A C 1
ATOM 720 O O . GLN A 1 87 ? -6.361 -13.960 6.005 1.00 58.66 87 GLN A O 1
ATOM 725 N N . MET A 1 88 ? -4.490 -13.256 7.035 1.00 63.56 88 MET A N 1
ATOM 726 C CA . MET A 1 88 ? -3.803 -12.809 5.819 1.00 63.56 88 MET A CA 1
ATOM 727 C C . MET A 1 88 ? -3.100 -13.950 5.073 1.00 63.56 88 MET A C 1
ATOM 729 O O . MET A 1 88 ? -2.444 -13.707 4.065 1.00 63.56 88 MET A O 1
ATOM 733 N N . LYS A 1 89 ? -3.205 -15.197 5.561 1.00 67.19 89 LYS A N 1
ATOM 734 C CA . LYS A 1 89 ? -2.515 -16.378 5.016 1.00 67.19 89 LYS A CA 1
ATOM 735 C C . LYS A 1 89 ? -0.996 -16.191 4.878 1.00 67.19 89 LYS A C 1
ATOM 737 O O . LYS A 1 89 ? -0.373 -16.824 4.029 1.00 67.19 89 LYS A O 1
ATOM 742 N N . CYS A 1 90 ? -0.369 -15.407 5.760 1.00 69.56 90 CYS A N 1
ATOM 743 C CA . CYS A 1 90 ? 1.074 -15.152 5.735 1.00 69.56 90 CYS A CA 1
ATOM 744 C C . CYS A 1 90 ? 1.910 -16.446 5.820 1.00 69.56 90 CYS A C 1
ATOM 746 O O . CYS A 1 90 ? 3.055 -16.470 5.382 1.00 69.56 90 CYS A O 1
ATOM 748 N N . GLN A 1 91 ? 1.365 -17.540 6.371 1.00 63.81 91 GLN A N 1
ATOM 749 C CA . GLN A 1 91 ? 2.051 -18.840 6.437 1.00 63.81 91 GLN A CA 1
ATOM 750 C C . GLN A 1 91 ? 2.313 -19.466 5.056 1.00 63.81 91 GLN A C 1
ATOM 752 O O . GLN A 1 91 ? 3.262 -20.229 4.907 1.00 63.81 91 GLN A O 1
ATOM 757 N N . GLN A 1 92 ? 1.522 -19.119 4.037 1.00 63.31 92 GLN A N 1
ATOM 758 C CA . GLN A 1 92 ? 1.710 -19.600 2.662 1.00 63.31 92 GLN A CA 1
ATOM 759 C C . GLN A 1 92 ? 2.820 -18.830 1.916 1.00 63.31 92 GLN A C 1
ATOM 761 O O . GLN A 1 92 ? 3.116 -19.142 0.769 1.00 63.31 92 GLN A O 1
ATOM 766 N N . MET A 1 93 ? 3.456 -17.846 2.569 1.00 65.56 93 MET A N 1
ATOM 767 C CA . MET A 1 93 ? 4.346 -16.849 1.955 1.00 65.56 93 MET A CA 1
ATOM 768 C C . MET A 1 93 ? 5.812 -16.982 2.409 1.00 65.56 93 MET A C 1
ATOM 770 O O . MET A 1 93 ? 6.584 -16.031 2.320 1.00 65.56 93 MET A O 1
ATOM 774 N N . ALA A 1 94 ? 6.217 -18.154 2.917 1.00 61.22 94 ALA A N 1
ATOM 775 C CA . ALA A 1 94 ? 7.512 -18.358 3.580 1.00 61.22 94 ALA A CA 1
ATOM 776 C C . ALA A 1 94 ? 8.735 -17.912 2.751 1.00 61.22 94 ALA A C 1
ATOM 778 O O . ALA A 1 94 ? 9.712 -17.429 3.323 1.00 61.22 94 ALA A O 1
ATOM 779 N N . GLN A 1 95 ? 8.672 -18.018 1.418 1.00 64.12 95 GLN A N 1
ATOM 780 C CA . GLN A 1 95 ? 9.760 -17.610 0.523 1.00 64.12 95 GLN A CA 1
ATOM 781 C C . GLN A 1 95 ? 10.050 -16.099 0.576 1.00 64.12 95 GLN A C 1
ATOM 783 O O . GLN A 1 95 ? 11.214 -15.714 0.515 1.00 64.12 95 GLN A O 1
ATOM 788 N N . GLN A 1 96 ? 9.044 -15.243 0.788 1.00 65.81 96 GLN A N 1
ATOM 789 C CA . GLN A 1 96 ? 9.221 -13.780 0.868 1.00 65.81 96 GLN A CA 1
ATOM 790 C C . GLN A 1 96 ? 10.017 -13.338 2.096 1.00 65.81 96 GLN A C 1
ATOM 792 O O . GLN A 1 96 ? 10.655 -12.290 2.088 1.00 65.81 96 GLN A O 1
ATOM 797 N N . PHE A 1 97 ? 9.988 -14.125 3.173 1.00 78.75 97 PHE A N 1
ATOM 798 C CA . PHE A 1 97 ? 10.649 -13.762 4.427 1.00 78.75 97 PHE A CA 1
ATOM 799 C C . PHE A 1 97 ? 12.133 -14.140 4.454 1.00 78.75 97 PHE A C 1
ATOM 801 O O . PHE A 1 97 ? 12.810 -13.848 5.437 1.00 78.75 97 PHE A O 1
ATOM 808 N N . THR A 1 98 ? 12.647 -14.754 3.386 1.00 84.81 98 THR A N 1
ATOM 809 C CA . THR A 1 98 ? 14.070 -15.094 3.255 1.00 84.81 98 THR A CA 1
ATOM 810 C C . THR A 1 98 ? 14.958 -13.851 3.241 1.00 84.81 98 THR A C 1
ATOM 812 O O . THR A 1 98 ? 16.052 -13.900 3.801 1.00 84.81 98 THR A O 1
ATOM 815 N N . GLN A 1 99 ? 14.478 -12.729 2.685 1.00 90.06 99 GLN A N 1
ATOM 816 C CA . GLN A 1 99 ? 15.198 -11.455 2.740 1.00 90.06 99 GLN A CA 1
ATOM 817 C C . GLN A 1 99 ? 15.287 -10.937 4.176 1.00 90.06 99 GLN A C 1
ATOM 819 O O . GLN A 1 99 ? 16.371 -10.581 4.616 1.00 90.06 99 GLN A O 1
ATOM 824 N N . ILE A 1 100 ? 14.193 -11.006 4.945 1.00 89.69 100 ILE A N 1
ATOM 825 C CA . ILE A 1 100 ? 14.197 -10.658 6.376 1.00 89.69 100 ILE A CA 1
ATOM 826 C C . ILE A 1 100 ? 15.252 -11.485 7.111 1.00 89.69 100 ILE A C 1
ATOM 828 O O . ILE A 1 100 ? 16.028 -10.953 7.894 1.00 89.69 100 ILE A O 1
ATOM 832 N N . ASP A 1 101 ? 15.300 -12.793 6.857 1.00 87.19 101 ASP A N 1
ATOM 833 C CA . ASP A 1 101 ? 16.296 -13.655 7.492 1.00 87.19 101 ASP A CA 1
ATOM 834 C C . ASP A 1 101 ? 17.722 -13.319 7.047 1.00 87.19 101 ASP A C 1
ATOM 836 O O . ASP A 1 101 ? 18.652 -13.469 7.831 1.00 87.19 101 ASP A O 1
ATOM 840 N N . SER A 1 102 ? 17.926 -12.892 5.800 1.00 86.88 102 SER A N 1
ATOM 841 C CA . SER A 1 102 ? 19.227 -12.418 5.317 1.00 86.88 102 SER A CA 1
ATOM 842 C C . SER A 1 102 ? 19.651 -11.128 6.020 1.00 86.88 102 SER A C 1
ATOM 844 O O . SER A 1 102 ? 20.743 -11.076 6.571 1.00 86.88 102 SER A O 1
ATOM 846 N N . ASP A 1 103 ? 18.774 -10.128 6.058 1.00 88.94 103 ASP A N 1
ATOM 847 C CA . ASP A 1 103 ? 19.070 -8.796 6.593 1.00 88.94 103 ASP A CA 1
ATOM 848 C C . ASP A 1 103 ? 19.268 -8.811 8.111 1.00 88.94 103 ASP A C 1
ATOM 850 O O . ASP A 1 103 ? 20.090 -8.077 8.648 1.00 88.94 103 ASP A O 1
ATOM 854 N N . LEU A 1 104 ? 18.532 -9.673 8.820 1.00 86.94 104 LEU A N 1
ATOM 855 C CA . LEU A 1 104 ? 18.681 -9.824 10.265 1.00 86.94 104 LEU A CA 1
ATOM 856 C C . LEU A 1 104 ? 19.901 -10.665 10.656 1.00 86.94 104 LEU A C 1
ATOM 858 O O . LEU A 1 104 ? 20.327 -10.590 11.805 1.00 86.94 104 LEU A O 1
ATOM 862 N N . ARG A 1 105 ? 20.478 -11.447 9.731 1.00 75.69 105 ARG A N 1
ATOM 863 C CA . ARG A 1 105 ? 21.757 -12.148 9.913 1.00 75.69 105 ARG A CA 1
ATOM 864 C C . ARG A 1 105 ? 22.896 -11.177 9.608 1.00 75.69 105 ARG A C 1
ATOM 866 O O . ARG A 1 105 ? 23.478 -11.227 8.533 1.00 75.69 105 ARG A O 1
ATOM 873 N N . PHE A 1 106 ? 23.225 -10.304 10.559 1.00 62.50 106 PHE A N 1
ATOM 874 C CA . PHE A 1 106 ? 24.391 -9.411 10.491 1.00 62.50 106 PHE A CA 1
ATOM 875 C C . PHE A 1 106 ? 25.705 -10.223 10.397 1.00 62.50 106 PHE A C 1
ATOM 877 O O . PHE A 1 106 ? 26.382 -10.460 11.386 1.00 62.50 106 PHE A O 1
ATOM 884 N N . SER A 1 107 ? 26.072 -10.727 9.219 1.00 43.91 107 SER A N 1
ATOM 885 C CA . SER A 1 107 ? 27.267 -11.557 9.010 1.00 43.91 107 SER A CA 1
ATOM 886 C C . SER A 1 107 ? 27.976 -11.169 7.704 1.00 43.91 107 SER A C 1
ATOM 888 O O . SER A 1 107 ? 27.307 -10.732 6.763 1.00 43.91 107 SER A O 1
ATOM 890 N N . PRO A 1 108 ? 29.318 -11.273 7.612 1.00 37.31 108 PRO A N 1
ATOM 891 C CA . PRO A 1 108 ? 30.057 -10.745 6.480 1.00 37.31 108 PRO A CA 1
ATOM 892 C C . PRO A 1 108 ? 30.050 -11.707 5.292 1.00 37.31 108 PRO A C 1
ATOM 894 O O . PRO A 1 108 ? 30.320 -12.891 5.444 1.00 37.31 108 PRO A O 1
ATOM 897 N N . LEU A 1 109 ? 29.835 -11.106 4.119 1.00 37.47 109 LEU A N 1
ATOM 898 C CA . LEU A 1 109 ? 30.262 -11.504 2.770 1.00 37.47 109 LEU A CA 1
ATOM 899 C C . LEU A 1 109 ? 29.885 -12.905 2.237 1.00 37.47 109 LEU A C 1
ATOM 901 O O . LEU A 1 109 ? 30.148 -13.952 2.816 1.00 37.47 109 LEU A O 1
ATOM 905 N N . ASP A 1 110 ? 29.327 -12.880 1.023 1.00 36.06 110 ASP A N 1
ATOM 906 C CA . ASP A 1 110 ? 29.045 -14.030 0.160 1.00 36.06 110 ASP A CA 1
ATOM 907 C C . ASP A 1 110 ? 30.329 -14.849 -0.121 1.00 36.06 110 ASP A C 1
ATOM 909 O O . ASP A 1 110 ? 31.300 -14.284 -0.637 1.00 36.06 110 ASP A O 1
ATOM 913 N N . PRO A 1 111 ? 30.348 -16.175 0.123 1.00 34.41 111 PRO A N 1
ATOM 914 C CA . PRO A 1 111 ? 31.477 -17.049 -0.213 1.00 34.41 111 PRO A CA 1
ATOM 915 C C . PRO A 1 111 ? 31.819 -17.113 -1.713 1.00 34.41 111 PRO A C 1
ATOM 917 O O . PRO A 1 111 ? 32.832 -17.703 -2.084 1.00 34.41 111 PRO A O 1
ATOM 920 N N . ARG A 1 112 ? 30.974 -16.564 -2.596 1.00 37.25 112 ARG A N 1
ATOM 921 C CA . ARG A 1 112 ? 31.138 -16.635 -4.058 1.00 37.25 112 ARG A CA 1
ATOM 922 C C . ARG A 1 112 ? 31.974 -15.507 -4.663 1.00 37.25 112 ARG A C 1
ATOM 924 O O . ARG A 1 112 ? 32.257 -15.550 -5.858 1.00 37.25 112 ARG A O 1
ATOM 931 N N . LEU A 1 113 ? 32.409 -14.527 -3.872 1.00 36.47 113 LEU A N 1
ATOM 932 C CA . LEU A 1 113 ? 33.343 -13.494 -4.326 1.00 36.47 113 LEU A CA 1
ATOM 933 C C . LEU A 1 113 ? 34.786 -13.960 -4.092 1.00 36.47 113 LEU A C 1
ATOM 935 O O . LEU A 1 113 ? 35.402 -13.669 -3.071 1.00 36.47 113 LEU A O 1
ATOM 939 N N . SER A 1 114 ? 35.333 -14.700 -5.059 1.00 28.94 114 SER A N 1
ATOM 940 C CA . SER A 1 114 ? 36.751 -15.059 -5.097 1.00 28.94 114 SER A CA 1
ATOM 941 C C . SER A 1 114 ? 37.600 -13.819 -5.399 1.00 28.94 114 SER A C 1
ATOM 943 O O . SER A 1 114 ? 37.845 -13.486 -6.560 1.00 28.94 114 SER A O 1
ATOM 945 N N . VAL A 1 115 ? 38.059 -13.125 -4.360 1.00 32.09 115 VAL A N 1
ATOM 946 C CA . VAL A 1 115 ? 39.107 -12.105 -4.484 1.00 32.09 115 VAL A CA 1
ATOM 947 C C . VAL A 1 115 ? 40.324 -12.568 -3.683 1.00 32.09 115 VAL A C 1
ATOM 949 O O . VAL A 1 115 ? 40.195 -13.080 -2.575 1.00 32.09 115 VAL A O 1
ATOM 952 N N . SER A 1 116 ? 41.495 -12.460 -4.314 1.00 28.64 116 SER A N 1
ATOM 953 C CA . SER A 1 116 ? 42.783 -13.044 -3.914 1.00 28.64 116 SER A CA 1
ATOM 954 C C . SER A 1 116 ? 43.145 -12.862 -2.422 1.00 28.64 116 SER A C 1
ATOM 956 O O . SER A 1 116 ? 43.016 -11.753 -1.898 1.00 28.64 116 SER A O 1
ATOM 958 N N . PRO A 1 117 ? 43.648 -13.909 -1.735 1.00 31.44 117 PRO A N 1
ATOM 959 C CA . PRO A 1 117 ? 43.869 -13.899 -0.293 1.00 31.44 117 PRO A CA 1
ATOM 960 C C . PRO A 1 117 ? 45.255 -13.357 0.075 1.00 31.44 117 PRO A C 1
ATOM 962 O O . PRO A 1 117 ? 46.165 -14.128 0.365 1.00 31.44 117 PRO A O 1
ATOM 965 N N . ILE A 1 118 ? 45.430 -12.034 0.110 1.00 34.38 118 ILE A N 1
ATOM 966 C CA . ILE A 1 118 ? 46.560 -11.415 0.822 1.00 34.38 118 ILE A CA 1
ATOM 967 C C . ILE A 1 118 ? 46.054 -10.132 1.512 1.00 34.38 118 ILE A C 1
ATOM 969 O O . ILE A 1 118 ? 45.676 -9.187 0.830 1.00 34.38 118 ILE A O 1
ATOM 973 N N . HIS A 1 119 ? 46.067 -10.124 2.858 1.00 28.22 119 HIS A N 1
ATOM 974 C CA . HIS A 1 119 ? 45.793 -9.002 3.795 1.00 28.22 119 HIS A CA 1
ATOM 975 C C . HIS A 1 119 ? 44.389 -8.774 4.414 1.00 28.22 119 HIS A C 1
ATOM 977 O O . HIS A 1 119 ? 44.003 -7.624 4.591 1.00 28.22 119 HIS A O 1
ATOM 983 N N . TRP A 1 120 ? 43.665 -9.795 4.898 1.00 31.12 120 TRP A N 1
ATOM 984 C CA . TRP A 1 120 ? 42.491 -9.550 5.779 1.00 31.12 120 TRP A CA 1
ATOM 985 C C . TRP A 1 120 ? 42.354 -10.524 6.962 1.00 31.12 120 TRP A C 1
ATOM 987 O O . TRP A 1 120 ? 41.328 -11.170 7.133 1.00 31.12 120 TRP A O 1
ATOM 997 N N . LEU A 1 121 ? 43.379 -10.626 7.815 1.00 28.89 121 LEU A N 1
ATOM 998 C CA . LEU A 1 121 ? 43.355 -11.500 9.004 1.00 28.89 121 LEU A CA 1
ATOM 999 C C . LEU A 1 121 ? 43.356 -10.755 10.350 1.00 28.89 121 LEU A C 1
ATOM 1001 O O . LEU A 1 121 ? 43.779 -11.323 11.349 1.00 28.89 121 LEU A O 1
ATOM 1005 N N . SER A 1 122 ? 42.881 -9.503 10.425 1.00 28.88 122 SER A N 1
ATOM 1006 C CA . SER A 1 122 ? 42.973 -8.759 11.698 1.00 28.88 122 SER A CA 1
ATOM 1007 C C . SER A 1 122 ? 41.758 -7.952 12.171 1.00 28.88 122 SER A C 1
ATOM 1009 O O . SER A 1 122 ? 41.737 -7.637 13.354 1.00 28.88 122 SER A O 1
ATOM 1011 N N . CYS A 1 123 ? 40.724 -7.675 11.368 1.00 27.61 123 CYS A N 1
ATOM 1012 C CA . CYS A 1 123 ? 39.588 -6.858 11.840 1.00 27.61 123 CYS A CA 1
ATOM 1013 C C . CYS A 1 123 ? 38.237 -7.292 11.247 1.00 27.61 123 CYS A C 1
ATOM 1015 O O . CYS A 1 123 ? 37.656 -6.567 10.449 1.00 27.61 123 CYS A O 1
ATOM 1017 N N . VAL A 1 124 ? 37.715 -8.456 11.639 1.00 31.19 124 VAL A N 1
ATOM 1018 C CA . VAL A 1 124 ? 36.294 -8.786 11.426 1.00 31.19 124 VAL A CA 1
ATOM 1019 C C . VAL A 1 124 ? 35.717 -9.246 12.759 1.00 31.19 124 VAL A C 1
ATOM 1021 O O . VAL A 1 124 ? 35.652 -10.438 13.048 1.00 31.19 124 VAL A O 1
ATOM 1024 N N . HIS A 1 125 ? 35.327 -8.294 13.608 1.00 32.88 125 HIS A N 1
ATOM 1025 C CA . HIS A 1 125 ? 34.379 -8.605 14.672 1.00 32.88 125 HIS A CA 1
ATOM 1026 C C . HIS A 1 125 ? 32.995 -8.683 14.033 1.00 32.88 125 HIS A C 1
ATOM 1028 O O . HIS A 1 125 ? 32.306 -7.689 13.854 1.00 32.88 125 HIS A O 1
ATOM 1034 N N . THR A 1 126 ? 32.614 -9.893 13.639 1.00 36.25 126 THR A N 1
ATOM 1035 C CA . THR A 1 126 ? 31.251 -10.223 13.228 1.00 36.25 126 THR A CA 1
ATOM 1036 C C . THR A 1 126 ? 30.281 -9.924 14.362 1.00 36.25 126 THR A C 1
ATOM 1038 O O . THR A 1 126 ? 30.432 -10.485 15.447 1.00 36.25 126 THR A O 1
ATOM 1041 N N . PHE A 1 127 ? 29.269 -9.096 14.106 1.00 41.03 127 PHE A N 1
ATOM 1042 C CA . PHE A 1 127 ? 28.128 -8.935 15.002 1.00 41.03 127 PHE A CA 1
ATOM 1043 C C . PHE A 1 127 ? 27.301 -10.224 14.963 1.00 41.03 127 PHE A C 1
ATOM 1045 O O . PHE A 1 127 ? 26.407 -10.391 14.140 1.00 41.03 127 PHE A O 1
ATOM 1052 N N . ASN A 1 128 ? 27.646 -11.205 15.792 1.00 44.59 128 ASN A N 1
ATOM 1053 C CA . ASN A 1 128 ? 26.910 -12.456 15.804 1.00 44.59 128 ASN A CA 1
ATOM 1054 C C . ASN A 1 128 ? 25.496 -12.175 16.330 1.00 44.59 128 ASN A C 1
ATOM 1056 O O . ASN A 1 128 ? 25.326 -11.658 17.430 1.00 44.59 128 ASN A O 1
ATOM 1060 N N . THR A 1 129 ? 24.460 -12.522 15.562 1.00 50.78 129 THR A N 1
ATOM 1061 C CA . THR A 1 129 ? 23.050 -12.360 15.979 1.00 50.78 129 THR A CA 1
ATOM 1062 C C . THR A 1 129 ? 22.706 -13.048 17.305 1.00 50.78 129 THR A C 1
ATOM 1064 O O . THR A 1 129 ? 21.656 -12.769 17.878 1.00 50.78 129 THR A O 1
ATOM 1067 N N . SER A 1 130 ? 23.585 -13.926 17.801 1.00 51.41 130 SER A N 1
ATOM 1068 C CA . SER A 1 130 ? 23.525 -14.511 19.142 1.00 51.41 130 SER A CA 1
ATOM 1069 C C . SER A 1 130 ? 23.625 -13.489 20.274 1.00 51.41 130 SER A C 1
ATOM 1071 O O . SER A 1 130 ? 23.115 -13.762 21.357 1.00 51.41 130 SER A O 1
ATOM 1073 N N . ASP A 1 131 ? 24.260 -12.340 20.034 1.00 64.06 131 ASP A N 1
ATOM 1074 C CA . ASP A 1 131 ? 24.572 -11.348 21.071 1.00 64.06 131 ASP A CA 1
ATOM 1075 C C . ASP A 1 131 ? 23.453 -10.298 21.216 1.00 64.06 131 ASP A C 1
ATOM 1077 O O . ASP A 1 131 ? 23.402 -9.564 22.202 1.00 64.06 131 ASP A O 1
ATOM 1081 N N . GLY A 1 132 ? 22.519 -10.279 20.256 1.00 77.88 132 GLY A N 1
ATOM 1082 C CA . GLY A 1 132 ? 21.365 -9.385 20.204 1.00 77.88 132 GLY A CA 1
ATOM 1083 C C . GLY A 1 132 ? 21.706 -7.909 19.937 1.00 77.88 132 GLY A C 1
ATOM 1084 O O . GLY A 1 132 ? 22.858 -7.528 19.764 1.00 77.88 132 GLY A O 1
ATOM 1085 N N . ILE A 1 133 ? 20.681 -7.065 19.830 1.00 86.62 133 ILE A N 1
ATOM 1086 C CA . ILE A 1 133 ? 20.753 -5.650 19.457 1.00 86.62 133 ILE A CA 1
ATOM 1087 C C . ILE A 1 133 ? 20.586 -4.799 20.715 1.00 86.62 133 ILE A C 1
ATOM 1089 O O . ILE A 1 133 ? 19.486 -4.694 21.264 1.00 86.62 133 ILE A O 1
ATOM 1093 N N . ASP A 1 134 ? 21.675 -4.153 21.124 1.00 88.75 134 ASP A N 1
ATOM 1094 C CA . ASP A 1 134 ? 21.659 -3.080 22.117 1.00 88.75 134 ASP A CA 1
ATOM 1095 C C . ASP A 1 134 ? 21.218 -1.773 21.444 1.00 88.75 134 ASP A C 1
ATOM 1097 O O . ASP A 1 134 ? 21.996 -1.124 20.733 1.00 88.75 134 ASP A O 1
ATOM 1101 N N . PHE A 1 135 ? 19.953 -1.391 21.636 1.00 91.06 135 PHE A N 1
ATOM 1102 C CA . PHE A 1 135 ? 19.407 -0.219 20.964 1.00 91.06 135 PHE A CA 1
ATOM 1103 C C . PHE A 1 135 ? 19.922 1.110 21.538 1.00 91.06 135 PHE A C 1
ATOM 1105 O O . PHE A 1 135 ? 19.973 2.099 20.806 1.00 91.06 135 PHE A O 1
ATOM 1112 N N . ASP A 1 136 ? 20.365 1.151 22.800 1.00 90.56 136 ASP A N 1
ATOM 1113 C CA . ASP A 1 136 ? 20.965 2.358 23.383 1.00 90.56 136 ASP A CA 1
ATOM 1114 C C . ASP A 1 136 ? 22.237 2.730 22.620 1.00 90.56 136 ASP A C 1
ATOM 1116 O O . ASP A 1 136 ? 22.422 3.883 22.214 1.00 90.56 136 ASP A O 1
ATOM 1120 N N . ARG A 1 137 ? 23.071 1.723 22.336 1.00 90.88 137 ARG A N 1
ATOM 1121 C CA . ARG A 1 137 ? 24.260 1.884 21.498 1.00 90.88 137 ARG A CA 1
ATOM 1122 C C . ARG A 1 137 ? 23.897 2.288 20.069 1.00 90.88 137 ARG A C 1
ATOM 1124 O O . ARG A 1 137 ? 24.513 3.206 19.532 1.00 90.88 137 ARG A O 1
ATOM 1131 N N . VAL A 1 138 ? 22.901 1.641 19.455 1.00 91.94 138 VAL A N 1
ATOM 1132 C CA . VAL A 1 138 ? 22.459 1.969 18.084 1.00 91.94 138 VAL A CA 1
ATOM 1133 C C . VAL A 1 138 ? 22.003 3.423 17.986 1.00 91.94 138 VAL A C 1
ATOM 1135 O O . VAL A 1 138 ? 22.422 4.140 17.076 1.00 91.94 138 VAL A O 1
ATOM 1138 N N . LEU A 1 139 ? 21.170 3.883 18.922 1.00 93.25 139 LEU A N 1
ATOM 1139 C CA . LEU A 1 139 ? 20.658 5.248 18.921 1.00 93.25 139 LEU A CA 1
ATOM 1140 C C . LEU A 1 139 ? 21.783 6.272 19.124 1.00 93.25 139 LEU A C 1
ATOM 1142 O O . LEU A 1 139 ? 21.805 7.281 18.416 1.00 93.25 139 LEU A O 1
ATOM 1146 N N . ALA A 1 140 ? 22.727 6.002 20.032 1.00 94.06 140 ALA A N 1
ATOM 1147 C CA . ALA A 1 140 ? 23.893 6.856 20.246 1.00 94.06 140 ALA A CA 1
ATOM 1148 C C . ALA A 1 140 ? 24.741 6.985 18.969 1.00 94.06 140 ALA A C 1
ATOM 1150 O O . ALA A 1 140 ? 25.026 8.096 18.527 1.00 94.06 140 ALA A O 1
ATOM 1151 N N . GLU A 1 141 ? 25.058 5.867 18.310 1.00 95.25 141 GLU A N 1
ATOM 1152 C CA . GLU A 1 141 ? 25.808 5.864 17.049 1.00 95.25 141 GLU A CA 1
ATOM 1153 C C . GLU A 1 141 ? 25.061 6.602 15.929 1.00 95.25 141 GLU A C 1
ATOM 1155 O O . GLU A 1 141 ? 25.660 7.390 15.196 1.00 95.25 141 GLU A O 1
ATOM 1160 N N . MET A 1 142 ? 23.740 6.424 15.819 1.00 95.81 142 MET A N 1
ATOM 1161 C CA . MET A 1 142 ? 22.925 7.150 14.839 1.00 95.81 142 MET A CA 1
ATOM 1162 C C . MET A 1 142 ? 22.946 8.667 15.075 1.00 95.81 142 MET A C 1
ATOM 1164 O O . MET A 1 142 ? 23.057 9.456 14.128 1.00 95.81 142 MET A O 1
ATOM 1168 N N . GLN A 1 143 ? 22.861 9.088 16.338 1.00 94.69 143 GLN A N 1
ATOM 1169 C CA . GLN A 1 143 ? 22.925 10.495 16.726 1.00 94.69 143 GLN A CA 1
ATOM 1170 C C . GLN A 1 143 ? 24.316 11.095 16.526 1.00 94.69 143 GLN A C 1
ATOM 1172 O O . GLN A 1 143 ? 24.409 12.254 16.137 1.00 94.69 143 GLN A O 1
ATOM 1177 N N . THR A 1 144 ? 25.389 10.336 16.738 1.00 95.62 144 THR A N 1
ATOM 1178 C CA . THR A 1 144 ? 26.755 10.821 16.516 1.00 95.62 144 THR A CA 1
ATOM 1179 C C . THR A 1 144 ? 27.095 10.902 15.029 1.00 95.62 144 THR A C 1
ATOM 1181 O O . THR A 1 144 ? 27.649 11.907 14.587 1.00 95.62 144 THR A O 1
ATOM 1184 N N . ARG A 1 145 ? 26.743 9.879 14.238 1.00 94.50 145 ARG A N 1
ATOM 1185 C CA . ARG A 1 145 ? 27.151 9.769 12.826 1.00 94.50 145 ARG A CA 1
ATOM 1186 C C . ARG A 1 145 ? 26.304 10.607 11.875 1.00 94.50 145 ARG A C 1
ATOM 1188 O O . ARG A 1 145 ? 26.841 11.175 10.929 1.00 94.50 145 ARG A O 1
ATOM 1195 N N . PHE A 1 146 ? 24.988 10.684 12.093 1.00 95.31 146 PHE A N 1
ATOM 1196 C CA . PHE A 1 146 ? 24.068 11.221 11.081 1.00 95.31 146 PHE A CA 1
ATOM 1197 C C . PHE A 1 146 ? 23.333 12.489 11.523 1.00 95.31 146 PHE A C 1
ATOM 1199 O O . PHE A 1 146 ? 23.172 13.406 10.716 1.00 95.31 146 PHE A O 1
ATOM 1206 N N . ALA A 1 147 ? 22.915 12.591 12.790 1.00 92.31 147 ALA A N 1
ATOM 1207 C CA . ALA A 1 147 ? 22.119 13.732 13.261 1.00 92.31 147 ALA A CA 1
ATOM 1208 C C . ALA A 1 147 ? 22.792 15.125 13.136 1.00 92.31 147 ALA A C 1
ATOM 1210 O O . ALA A 1 147 ? 22.053 16.099 12.941 1.00 92.31 147 ALA A O 1
ATOM 1211 N N . PRO A 1 148 ? 24.136 15.283 13.183 1.00 95.00 148 PRO A N 1
ATOM 1212 C CA . PRO A 1 148 ? 24.778 16.579 12.953 1.00 95.00 148 PRO A CA 1
ATOM 1213 C C . PRO A 1 148 ? 24.604 17.077 11.511 1.00 95.00 148 PRO A C 1
ATOM 1215 O O . PRO A 1 148 ? 24.532 18.283 11.270 1.00 95.00 148 PRO A O 1
ATOM 1218 N N . HIS A 1 149 ? 24.465 16.168 10.543 1.00 92.94 149 HIS A N 1
ATOM 1219 C CA . HIS A 1 149 ? 24.375 16.480 9.116 1.00 92.94 149 HIS A CA 1
ATOM 1220 C C . HIS A 1 149 ? 22.917 16.607 8.651 1.00 92.94 149 HIS A C 1
ATOM 1222 O O . HIS A 1 149 ? 22.462 15.912 7.741 1.00 92.94 149 HIS A O 1
ATOM 1228 N N . LYS A 1 150 ? 22.178 17.540 9.264 1.00 87.50 150 LYS A N 1
ATOM 1229 C CA . LYS A 1 150 ? 20.711 17.680 9.136 1.00 87.50 150 LYS A CA 1
ATOM 1230 C C . LYS A 1 150 ? 20.175 17.830 7.704 1.00 87.50 150 LYS A C 1
ATOM 1232 O O . LYS A 1 150 ? 19.011 17.525 7.467 1.00 87.50 150 LYS A O 1
ATOM 1237 N N . ARG A 1 151 ? 20.998 18.311 6.766 1.00 87.75 151 ARG A N 1
ATOM 1238 C CA . ARG A 1 151 ? 20.640 18.465 5.343 1.00 87.75 151 ARG A CA 1
ATOM 1239 C C . ARG A 1 151 ? 20.891 17.218 4.502 1.00 87.75 151 ARG A C 1
ATOM 1241 O O . ARG A 1 151 ? 20.255 17.068 3.466 1.00 87.75 151 ARG A O 1
ATOM 1248 N N . SER A 1 152 ? 21.822 16.370 4.929 1.00 87.25 152 SER A N 1
ATOM 1249 C CA . SER A 1 152 ? 22.244 15.182 4.182 1.00 87.25 152 SER A CA 1
ATOM 1250 C C . SER A 1 152 ? 21.463 13.949 4.606 1.00 87.25 152 SER A C 1
ATOM 1252 O O . SER A 1 152 ? 21.128 13.120 3.767 1.00 87.25 152 SER A O 1
ATOM 1254 N N . TYR A 1 153 ? 21.149 13.844 5.900 1.00 92.75 153 TYR A N 1
ATOM 1255 C CA . TYR A 1 153 ? 20.484 12.676 6.462 1.00 92.75 153 TYR A CA 1
ATOM 1256 C C . TYR A 1 153 ? 19.209 13.066 7.193 1.00 92.75 153 TYR A C 1
ATOM 1258 O O . TYR A 1 153 ? 19.122 14.099 7.862 1.00 92.75 153 TYR A O 1
ATOM 1266 N N . SER A 1 154 ? 18.196 12.220 7.057 1.00 95.06 154 SER A N 1
ATOM 1267 C CA . SER A 1 154 ? 16.974 12.302 7.841 1.00 95.06 154 SER A CA 1
ATOM 1268 C C . SER A 1 154 ? 16.527 10.893 8.199 1.00 95.06 154 SER A C 1
ATOM 1270 O O . SER A 1 154 ? 16.456 10.019 7.338 1.00 95.06 154 SER A O 1
ATOM 1272 N N . PHE A 1 155 ? 16.250 10.667 9.477 1.00 96.62 155 PHE A N 1
ATOM 1273 C CA . PHE A 1 155 ? 15.799 9.380 9.999 1.00 96.62 155 PHE A CA 1
ATOM 1274 C C . PHE A 1 155 ? 14.828 9.604 11.157 1.00 96.62 155 PHE A C 1
ATOM 1276 O O . PHE A 1 155 ? 14.833 10.664 11.786 1.00 96.62 155 PHE A O 1
ATOM 1283 N N . CYS A 1 156 ? 14.000 8.610 11.454 1.00 97.00 156 CYS A N 1
ATOM 1284 C CA . CYS A 1 156 ? 13.179 8.604 12.657 1.00 97.00 156 CYS A CA 1
ATOM 1285 C C . CYS A 1 156 ? 13.493 7.378 13.499 1.00 97.00 156 CYS A C 1
ATOM 1287 O O . CYS A 1 156 ? 13.521 6.252 13.007 1.00 97.00 156 CYS A O 1
ATOM 1289 N N . HIS A 1 157 ? 13.693 7.622 14.781 1.00 97.00 157 HIS A N 1
ATOM 1290 C CA . HIS A 1 157 ? 13.647 6.617 15.819 1.00 97.00 157 HIS A CA 1
ATOM 1291 C C . HIS A 1 157 ? 12.174 6.342 16.154 1.00 97.00 157 HIS A C 1
ATOM 1293 O O . HIS A 1 157 ? 11.442 7.283 16.456 1.00 97.00 157 HIS A O 1
ATOM 1299 N N . TYR A 1 158 ? 11.744 5.083 16.080 1.00 97.19 158 TYR A N 1
ATOM 1300 C CA . TYR A 1 158 ? 10.401 4.628 16.427 1.00 97.19 158 TYR A CA 1
ATOM 1301 C C . TYR A 1 158 ? 10.423 3.693 17.635 1.00 97.19 158 TYR A C 1
ATOM 1303 O O . TYR A 1 158 ? 11.277 2.814 17.733 1.00 97.19 158 TYR A O 1
ATOM 1311 N N . GLN A 1 159 ? 9.412 3.834 18.489 1.00 94.44 159 GLN A N 1
ATOM 1312 C CA . GLN A 1 159 ? 9.073 2.892 19.552 1.00 94.44 159 GLN A CA 1
ATOM 1313 C C . GLN A 1 159 ? 7.641 2.408 19.361 1.00 94.44 159 GLN A C 1
ATOM 1315 O O . GLN A 1 159 ? 6.745 3.211 19.124 1.00 94.44 159 GLN A O 1
ATOM 1320 N N . ILE A 1 160 ? 7.419 1.108 19.491 1.00 89.44 160 ILE A N 1
ATOM 1321 C CA . ILE A 1 160 ? 6.102 0.505 19.667 1.00 89.44 160 ILE A CA 1
ATOM 1322 C C . ILE A 1 160 ? 6.079 -0.036 21.089 1.00 89.44 160 ILE A C 1
ATOM 1324 O O . ILE A 1 160 ? 6.927 -0.855 21.430 1.00 89.44 160 ILE A O 1
ATOM 1328 N N . ILE A 1 161 ? 5.158 0.450 21.915 1.00 82.44 161 ILE A N 1
ATOM 1329 C CA . ILE A 1 161 ? 5.005 0.041 23.317 1.00 82.44 161 ILE A CA 1
ATOM 1330 C C . ILE A 1 161 ? 3.521 -0.139 23.574 1.00 82.44 161 ILE A C 1
ATOM 1332 O O . ILE A 1 161 ? 2.741 0.757 23.251 1.00 82.44 161 ILE A O 1
ATOM 1336 N N . ASP A 1 162 ? 3.120 -1.297 24.095 1.00 73.12 162 ASP A N 1
ATOM 1337 C CA . ASP A 1 162 ? 1.708 -1.610 24.359 1.00 73.12 162 ASP A CA 1
ATOM 1338 C C . ASP A 1 162 ? 0.811 -1.383 23.127 1.00 73.12 162 ASP A C 1
ATOM 1340 O O . ASP A 1 162 ? -0.326 -0.911 23.206 1.00 73.12 162 ASP A O 1
ATOM 1344 N N . ASN A 1 163 ? 1.344 -1.739 21.952 1.00 74.06 163 ASN A N 1
ATOM 1345 C CA . ASN A 1 163 ? 0.704 -1.557 20.649 1.00 74.06 163 ASN A CA 1
ATOM 1346 C C . ASN A 1 163 ? 0.446 -0.087 20.251 1.00 74.06 163 ASN A C 1
ATOM 1348 O O . ASN A 1 163 ? -0.373 0.189 19.372 1.00 74.06 163 ASN A O 1
ATOM 1352 N N . GLU A 1 164 ? 1.150 0.861 20.864 1.00 76.62 164 GLU A N 1
ATOM 1353 C CA . GLU A 1 164 ? 1.134 2.276 20.509 1.00 76.62 164 GLU A CA 1
ATOM 1354 C C . GLU A 1 164 ? 2.475 2.690 19.905 1.00 76.62 164 GLU A C 1
ATOM 1356 O O . GLU A 1 164 ? 3.531 2.364 20.440 1.00 76.62 164 GLU A O 1
ATOM 1361 N N . ALA A 1 165 ? 2.440 3.422 18.788 1.00 86.00 165 ALA A N 1
ATOM 1362 C CA . ALA A 1 165 ? 3.650 3.907 18.136 1.00 86.00 165 ALA A CA 1
ATOM 1363 C C . ALA A 1 165 ? 4.010 5.326 18.583 1.00 86.00 165 ALA A C 1
ATOM 1365 O O . ALA A 1 165 ? 3.168 6.230 18.616 1.00 86.00 165 ALA A O 1
ATOM 1366 N N . TYR A 1 166 ? 5.298 5.531 18.810 1.00 91.94 166 TYR A N 1
ATOM 1367 C CA . TYR A 1 166 ? 5.945 6.787 19.143 1.00 91.94 166 TYR A CA 1
ATOM 1368 C C . TYR A 1 166 ? 7.142 6.997 18.218 1.00 91.94 166 TYR A C 1
ATOM 1370 O O . TYR A 1 166 ? 7.734 6.030 17.740 1.00 91.94 166 TYR A O 1
ATOM 1378 N N . LYS A 1 167 ? 7.503 8.251 17.951 1.00 95.25 167 LYS A N 1
ATOM 1379 C CA . LYS A 1 167 ? 8.650 8.591 17.119 1.00 95.25 167 LYS A CA 1
ATOM 1380 C C . LYS A 1 167 ? 9.361 9.864 17.544 1.00 95.25 167 LYS A C 1
ATOM 1382 O O . LYS A 1 167 ? 8.744 10.822 18.003 1.00 95.25 167 LYS A O 1
ATOM 1387 N N . GLN A 1 168 ? 10.649 9.915 17.250 1.00 96.00 168 GLN A N 1
ATOM 1388 C CA . GLN A 1 168 ? 11.461 11.122 17.256 1.00 96.00 168 GLN A CA 1
ATOM 1389 C C . GLN A 1 168 ? 12.271 11.156 15.963 1.00 96.00 168 GLN A C 1
ATOM 1391 O O . GLN A 1 168 ? 12.967 10.199 15.633 1.00 96.00 168 GLN A O 1
ATOM 1396 N N . CYS A 1 169 ? 12.177 12.254 15.218 1.00 95.62 169 CYS A N 1
ATOM 1397 C CA . CYS A 1 169 ? 12.855 12.387 13.935 1.00 95.62 169 CYS A CA 1
ATOM 1398 C C . CYS A 1 169 ? 14.025 13.367 14.014 1.00 95.62 169 CYS A C 1
ATOM 1400 O O . CYS A 1 169 ? 13.966 14.372 14.721 1.00 95.62 169 CYS A O 1
ATOM 1402 N N . PHE A 1 170 ? 15.069 13.071 13.248 1.00 95.25 170 PHE A N 1
ATOM 1403 C CA . PHE A 1 170 ? 16.310 13.826 13.159 1.00 95.25 170 PHE A CA 1
ATOM 1404 C C . PHE A 1 170 ? 16.529 14.238 11.700 1.00 95.25 170 PHE A C 1
ATOM 1406 O O . PHE A 1 170 ? 16.292 13.440 10.794 1.00 95.25 170 PHE A O 1
ATOM 1413 N N . GLY A 1 171 ? 16.980 15.475 11.477 1.00 93.06 171 GLY A N 1
ATOM 1414 C CA . GLY A 1 171 ? 17.196 16.053 10.143 1.00 93.06 171 GLY A CA 1
ATOM 1415 C C . GLY A 1 171 ? 16.195 17.152 9.767 1.00 93.06 171 GLY A C 1
ATOM 1416 O O . GLY A 1 171 ? 15.250 17.432 10.501 1.00 93.06 171 GLY A O 1
ATOM 1417 N N . GLU A 1 172 ? 16.438 17.816 8.635 1.00 90.94 172 GLU A N 1
ATOM 1418 C CA . GLU A 1 172 ? 15.611 18.917 8.112 1.00 90.94 172 GLU A CA 1
ATOM 1419 C C . GLU A 1 172 ? 14.397 18.397 7.316 1.00 90.94 172 GLU A C 1
ATOM 1421 O O . GLU A 1 172 ? 13.325 19.001 7.344 1.00 90.94 172 GLU A O 1
ATOM 1426 N N . TYR A 1 173 ? 14.522 17.235 6.661 1.00 87.81 173 TYR A N 1
ATOM 1427 C CA . TYR A 1 173 ? 13.527 16.701 5.724 1.00 87.81 173 TYR A CA 1
ATOM 1428 C C . TYR A 1 173 ? 12.847 15.430 6.250 1.00 87.81 173 TYR A C 1
ATOM 1430 O O . TYR A 1 173 ? 13.017 14.333 5.724 1.00 87.81 173 TYR A O 1
ATOM 1438 N N . VAL A 1 174 ? 12.014 15.577 7.284 1.00 90.19 174 VAL A N 1
ATOM 1439 C CA . VAL A 1 174 ? 11.380 14.436 7.983 1.00 90.19 174 VAL A CA 1
ATOM 1440 C C . VAL A 1 174 ? 9.977 14.057 7.476 1.00 90.19 174 VAL A C 1
ATOM 1442 O O . VAL A 1 174 ? 9.340 13.143 8.003 1.00 90.19 174 VAL A O 1
ATOM 1445 N N . GLY A 1 175 ? 9.476 14.733 6.436 1.00 84.19 175 GLY A N 1
ATOM 1446 C CA . GLY A 1 175 ? 8.115 14.539 5.909 1.00 84.19 175 GLY A CA 1
ATOM 1447 C C . GLY A 1 175 ? 7.840 13.140 5.344 1.00 84.19 175 GLY A C 1
ATOM 1448 O O . GLY A 1 175 ? 6.702 12.681 5.372 1.00 84.19 175 GLY A O 1
ATOM 1449 N N . PHE A 1 176 ? 8.877 12.422 4.904 1.00 84.25 176 PHE A N 1
ATOM 1450 C CA . PHE A 1 176 ? 8.761 11.036 4.428 1.00 84.25 176 PHE A CA 1
ATOM 1451 C C . PHE A 1 176 ? 8.397 10.038 5.541 1.00 84.25 176 PHE A C 1
ATOM 1453 O O . PHE A 1 176 ? 7.958 8.929 5.239 1.00 84.25 176 PHE A O 1
ATOM 1460 N N . SER A 1 177 ? 8.488 10.437 6.818 1.00 88.81 177 SER A N 1
ATOM 1461 C CA . SER A 1 177 ? 8.052 9.605 7.950 1.00 88.81 177 SER A CA 1
ATOM 1462 C C . SER A 1 177 ? 6.583 9.187 7.862 1.00 88.81 177 SER A C 1
ATOM 1464 O O . SER A 1 177 ? 6.250 8.090 8.300 1.00 88.81 177 SER A O 1
ATOM 1466 N N . GLN A 1 178 ? 5.737 9.979 7.190 1.00 81.62 178 GLN A N 1
ATOM 1467 C CA . GLN A 1 178 ? 4.320 9.669 6.971 1.00 81.62 178 GLN A CA 1
ATOM 1468 C C . GLN A 1 178 ? 4.078 8.283 6.346 1.00 81.62 178 GLN A C 1
ATOM 1470 O O . GLN A 1 178 ? 3.037 7.676 6.581 1.00 81.62 178 GLN A O 1
ATOM 1475 N N . PHE A 1 179 ? 5.017 7.763 5.545 1.00 82.50 179 PHE A N 1
ATOM 1476 C CA . PHE A 1 179 ? 4.855 6.457 4.903 1.00 82.50 179 PHE A CA 1
ATOM 1477 C C . PHE A 1 179 ? 5.018 5.304 5.892 1.00 82.50 179 PHE A C 1
ATOM 1479 O O . PHE A 1 179 ? 4.239 4.353 5.854 1.00 82.50 179 PHE A O 1
ATOM 1486 N N . MET A 1 180 ? 5.988 5.413 6.803 1.00 86.94 180 MET A N 1
ATOM 1487 C CA . MET A 1 180 ? 6.133 4.469 7.910 1.00 86.94 180 MET A CA 1
ATOM 1488 C C . MET A 1 180 ? 4.974 4.629 8.901 1.00 86.94 180 MET A C 1
ATOM 1490 O O . MET A 1 180 ? 4.389 3.629 9.312 1.00 86.94 180 MET A O 1
ATOM 1494 N N . ASP A 1 181 ? 4.574 5.871 9.208 1.00 85.69 181 ASP A N 1
ATOM 1495 C CA . ASP A 1 181 ? 3.422 6.148 10.072 1.00 85.69 181 ASP A CA 1
ATOM 1496 C C . ASP A 1 181 ? 2.159 5.439 9.565 1.00 85.69 181 ASP A C 1
ATOM 1498 O O . ASP A 1 181 ? 1.489 4.763 10.334 1.00 85.69 181 ASP A O 1
ATOM 1502 N N . GLU A 1 182 ? 1.819 5.542 8.277 1.00 74.56 182 GLU A N 1
ATOM 1503 C CA . GLU A 1 182 ? 0.600 4.920 7.743 1.00 74.56 182 GLU A CA 1
ATOM 1504 C C . GLU A 1 182 ? 0.661 3.383 7.736 1.00 74.56 182 GLU A C 1
ATOM 1506 O O . GLU A 1 182 ? -0.362 2.729 7.969 1.00 74.56 182 GLU A O 1
ATOM 1511 N N . ILE A 1 183 ? 1.841 2.786 7.529 1.00 79.12 183 ILE A N 1
ATOM 1512 C CA . ILE A 1 183 ? 2.023 1.334 7.664 1.00 79.12 183 ILE A CA 1
ATOM 1513 C C . ILE A 1 183 ? 1.822 0.896 9.111 1.00 79.12 183 ILE A C 1
ATOM 1515 O O . ILE A 1 183 ? 1.034 -0.019 9.361 1.00 79.12 183 ILE A O 1
ATOM 1519 N N . LEU A 1 184 ? 2.463 1.578 10.062 1.00 80.62 184 LEU A N 1
ATOM 1520 C CA . LEU A 1 184 ? 2.287 1.315 11.488 1.00 80.62 184 LEU A CA 1
ATOM 1521 C C . LEU A 1 184 ? 0.826 1.527 11.910 1.00 80.62 184 LEU A C 1
ATOM 1523 O O . LEU A 1 184 ? 0.276 0.681 12.609 1.00 80.62 184 LEU A O 1
ATOM 1527 N N . ARG A 1 185 ? 0.150 2.571 11.410 1.00 74.44 185 ARG A N 1
ATOM 1528 C CA . ARG A 1 185 ? -1.278 2.844 11.664 1.00 74.44 185 ARG A CA 1
ATOM 1529 C C . ARG A 1 185 ? -2.137 1.670 11.210 1.00 74.44 185 ARG A C 1
ATOM 1531 O O . ARG A 1 185 ? -3.016 1.196 11.929 1.00 74.44 185 ARG A O 1
ATOM 1538 N N . SER A 1 186 ? -1.889 1.198 9.991 1.00 70.38 186 SER A N 1
ATOM 1539 C CA . SER A 1 186 ? -2.626 0.094 9.377 1.00 70.38 186 SER A CA 1
ATOM 1540 C C . SER A 1 186 ? -2.384 -1.230 10.106 1.00 70.38 186 SER A C 1
ATOM 1542 O O . SER A 1 186 ? -3.332 -1.983 10.308 1.00 70.38 186 SER A O 1
ATOM 1544 N N . LEU A 1 187 ? -1.150 -1.508 10.534 1.00 72.50 187 LEU A N 1
ATOM 1545 C CA . LEU A 1 187 ? -0.814 -2.731 11.265 1.00 72.50 187 LEU A CA 1
ATOM 1546 C C . LEU A 1 187 ? -1.360 -2.709 12.693 1.00 72.50 187 LEU A C 1
ATOM 1548 O O . LEU A 1 187 ? -2.106 -3.610 13.062 1.00 72.50 187 LEU A O 1
ATOM 1552 N N . LEU A 1 188 ? -1.062 -1.667 13.471 1.00 72.19 188 LEU A N 1
ATOM 1553 C CA . LEU A 1 188 ? -1.433 -1.578 14.889 1.00 72.19 188 LEU A CA 1
ATOM 1554 C C . LEU A 1 188 ? -2.953 -1.509 15.099 1.00 72.19 188 LEU A C 1
ATOM 1556 O O . LEU A 1 188 ? -3.449 -1.924 16.142 1.00 72.19 188 LEU A O 1
ATOM 1560 N N . SER A 1 189 ? -3.711 -1.050 14.096 1.00 61.84 189 SER A N 1
ATOM 1561 C CA . SER A 1 189 ? -5.180 -1.097 14.115 1.00 61.84 189 SER A CA 1
ATOM 1562 C C . SER A 1 189 ? -5.782 -2.474 13.803 1.00 61.84 189 SER A C 1
ATOM 1564 O O . SER A 1 189 ? -6.955 -2.705 14.093 1.00 61.84 189 SER A O 1
ATOM 1566 N N . LYS A 1 190 ? -5.012 -3.390 13.201 1.00 63.06 190 LYS A N 1
ATOM 1567 C CA . LYS A 1 190 ? -5.484 -4.713 12.747 1.00 63.06 190 LYS A CA 1
ATOM 1568 C C . LYS A 1 190 ? -4.888 -5.870 13.545 1.00 63.06 190 LYS A C 1
ATOM 1570 O O . LYS A 1 190 ? -5.457 -6.959 13.544 1.00 63.06 190 LYS A O 1
ATOM 1575 N N . THR A 1 191 ? -3.747 -5.657 14.190 1.00 67.06 191 THR A N 1
ATOM 1576 C CA . THR A 1 191 ? -3.024 -6.669 14.957 1.00 67.06 191 THR A CA 1
ATOM 1577 C C . THR A 1 191 ? -2.228 -6.035 16.091 1.00 67.06 191 THR A C 1
ATOM 1579 O O . THR A 1 191 ? -1.962 -4.836 16.083 1.00 67.06 191 THR A O 1
ATOM 1582 N N . SER A 1 192 ? -1.828 -6.865 17.056 1.00 70.75 192 SER A N 1
ATOM 1583 C CA . SER A 1 192 ? -0.839 -6.489 18.060 1.00 70.75 192 SER A CA 1
ATOM 1584 C C . SER A 1 192 ? 0.574 -6.757 17.540 1.00 70.75 192 SER A C 1
ATOM 1586 O O . SER A 1 192 ? 0.839 -7.836 16.997 1.00 70.75 192 SER A O 1
ATOM 1588 N N . LEU A 1 193 ? 1.464 -5.777 17.690 1.00 75.56 193 LEU A N 1
ATOM 1589 C CA . LEU A 1 193 ? 2.909 -5.941 17.528 1.00 75.56 193 LEU A CA 1
ATOM 1590 C C . LEU A 1 193 ? 3.583 -6.051 18.908 1.00 75.56 193 LEU A C 1
ATOM 1592 O O . LEU A 1 193 ? 3.055 -5.506 19.878 1.00 75.56 193 LEU A O 1
ATOM 1596 N N . PRO A 1 194 ? 4.714 -6.773 19.017 1.00 83.00 194 PRO A N 1
ATOM 1597 C CA . PRO A 1 194 ? 5.513 -6.780 20.238 1.00 83.00 194 PRO A CA 1
ATOM 1598 C C . PRO A 1 194 ? 6.117 -5.400 20.499 1.00 83.00 194 PRO A C 1
ATOM 1600 O O . PRO A 1 194 ? 6.286 -4.613 19.562 1.00 83.00 194 PRO A O 1
ATOM 1603 N N . ASP A 1 195 ? 6.501 -5.155 21.752 1.00 85.69 195 ASP A N 1
ATOM 1604 C CA . ASP A 1 195 ? 7.302 -3.983 22.083 1.00 85.69 195 ASP A CA 1
ATOM 1605 C C . ASP A 1 195 ? 8.584 -3.997 21.244 1.00 85.69 195 ASP A C 1
ATOM 1607 O O . ASP A 1 195 ? 9.286 -5.010 21.143 1.00 85.69 195 ASP A O 1
ATOM 1611 N N . LEU A 1 196 ? 8.838 -2.883 20.571 1.00 90.81 196 LEU A N 1
ATOM 1612 C CA . LEU A 1 196 ? 9.817 -2.794 19.500 1.00 90.81 196 LEU A CA 1
ATOM 1613 C C . LEU A 1 196 ? 10.431 -1.399 19.480 1.00 90.81 196 LEU A C 1
ATOM 1615 O O . LEU A 1 196 ? 9.726 -0.402 19.588 1.00 90.81 196 LEU A O 1
ATOM 1619 N N . GLU A 1 197 ? 11.734 -1.325 19.252 1.00 93.94 197 GLU A N 1
ATOM 1620 C CA . GLU A 1 197 ? 12.467 -0.075 19.098 1.00 93.94 197 GLU A CA 1
ATOM 1621 C C . GLU A 1 197 ? 13.385 -0.162 17.871 1.00 93.94 197 GLU A C 1
ATOM 1623 O O . GLU A 1 197 ? 14.150 -1.117 17.740 1.00 93.94 197 GLU A O 1
ATOM 1628 N N . PHE A 1 198 ? 13.262 0.771 16.922 1.00 96.12 198 PHE A N 1
ATOM 1629 C CA . PHE A 1 198 ? 13.985 0.704 15.645 1.00 96.12 198 PHE A CA 1
ATOM 1630 C C . PHE A 1 198 ? 14.239 2.082 15.024 1.00 96.12 198 PHE A C 1
ATOM 1632 O O . PHE A 1 198 ? 13.586 3.072 15.355 1.00 96.12 198 PHE A O 1
ATOM 1639 N N . VAL A 1 199 ? 15.179 2.147 14.078 1.00 97.38 199 VAL A N 1
ATOM 1640 C CA . VAL A 1 199 ? 15.449 3.349 13.280 1.00 97.38 199 VAL A CA 1
ATOM 1641 C C . VAL A 1 199 ? 14.993 3.133 11.844 1.00 97.38 199 VAL A C 1
ATOM 1643 O O . VAL A 1 199 ? 15.402 2.173 11.200 1.00 97.38 199 VAL A O 1
ATOM 1646 N N . SER A 1 200 ? 14.190 4.062 11.328 1.00 96.56 200 SER A N 1
ATOM 1647 C CA . SER A 1 200 ? 13.810 4.132 9.917 1.00 96.56 200 SER A CA 1
ATOM 1648 C C . SER A 1 200 ? 14.540 5.285 9.242 1.00 96.56 200 SER A C 1
ATOM 1650 O O . SER A 1 200 ? 14.341 6.452 9.592 1.00 96.56 200 SER A O 1
ATOM 1652 N N . ASN A 1 201 ? 15.344 4.963 8.238 1.00 96.06 201 ASN A N 1
ATOM 1653 C CA . ASN A 1 201 ? 15.884 5.934 7.303 1.00 96.06 201 ASN A CA 1
ATOM 1654 C C . ASN A 1 201 ? 14.748 6.547 6.467 1.00 96.06 201 ASN A C 1
ATOM 1656 O O . ASN A 1 201 ? 13.816 5.852 6.056 1.00 96.06 201 ASN A O 1
ATOM 1660 N N . LEU A 1 202 ? 14.806 7.859 6.236 1.00 92.94 202 LEU A N 1
ATOM 1661 C CA . LEU A 1 202 ? 13.841 8.576 5.398 1.00 92.94 202 LEU A CA 1
ATOM 1662 C C . LEU A 1 202 ? 14.408 8.962 4.028 1.00 92.94 202 LEU A C 1
ATOM 1664 O O . LEU A 1 202 ? 13.637 9.369 3.160 1.00 92.94 202 LEU A O 1
ATOM 1668 N N . GLY A 1 203 ? 15.727 8.871 3.848 1.00 89.94 203 GLY A N 1
ATOM 1669 C CA . GLY A 1 203 ? 16.398 9.133 2.581 1.00 89.94 203 GLY A CA 1
ATOM 1670 C C . GLY A 1 203 ? 16.330 7.949 1.617 1.00 89.94 203 GLY A C 1
ATOM 1671 O O . GLY A 1 203 ? 15.962 6.837 1.991 1.00 89.94 203 GLY A O 1
ATOM 1672 N N . ASP A 1 204 ? 16.709 8.198 0.362 1.00 87.25 204 ASP A N 1
ATOM 1673 C CA . ASP A 1 204 ? 16.803 7.142 -0.653 1.00 87.25 204 ASP A CA 1
ATOM 1674 C C . ASP A 1 204 ? 18.020 6.227 -0.414 1.00 87.25 204 ASP A C 1
ATOM 1676 O O . ASP A 1 204 ? 17.918 5.017 -0.595 1.00 87.25 204 ASP A O 1
ATOM 1680 N N . TRP A 1 205 ? 19.164 6.794 -0.005 1.00 90.25 205 TRP A N 1
ATOM 1681 C CA . TRP A 1 205 ? 20.422 6.063 0.189 1.00 90.25 205 TRP A CA 1
ATOM 1682 C C . TRP A 1 205 ? 20.445 5.271 1.505 1.00 90.25 205 TRP A C 1
ATOM 1684 O O . TRP A 1 205 ? 20.104 5.857 2.536 1.00 90.25 205 TRP A O 1
ATOM 1694 N N . PRO A 1 206 ? 20.897 4.000 1.504 1.00 93.50 206 PRO A N 1
ATOM 1695 C CA . PRO A 1 206 ? 21.155 3.246 2.735 1.00 93.50 206 PRO A CA 1
ATOM 1696 C C . PRO A 1 206 ? 22.262 3.903 3.580 1.00 93.50 206 PRO A C 1
ATOM 1698 O O . PRO A 1 206 ? 23.094 4.643 3.050 1.00 93.50 206 PRO A O 1
ATOM 1701 N N . LEU A 1 207 ? 22.256 3.670 4.897 1.00 93.88 207 LEU A N 1
ATOM 1702 C CA . LEU A 1 207 ? 23.097 4.402 5.857 1.00 93.88 207 LEU A CA 1
ATOM 1703 C C . LEU A 1 207 ? 24.180 3.549 6.529 1.00 93.88 207 LEU A C 1
ATOM 1705 O O . LEU A 1 207 ? 25.242 4.069 6.868 1.00 93.88 207 LEU A O 1
ATOM 1709 N N . SER A 1 208 ? 23.944 2.257 6.749 1.00 92.81 208 SER A N 1
ATOM 1710 C CA . SER A 1 208 ? 24.852 1.386 7.497 1.00 92.81 208 SER A CA 1
ATOM 1711 C C . SER A 1 208 ? 25.917 0.760 6.594 1.00 92.81 208 SER A C 1
ATOM 1713 O O . SER A 1 208 ? 25.866 -0.431 6.289 1.00 92.81 208 SER A O 1
ATOM 1715 N N . ASP A 1 209 ? 26.908 1.549 6.188 1.00 90.75 209 ASP A N 1
ATOM 1716 C CA . ASP A 1 209 ? 28.043 1.098 5.370 1.00 90.75 209 ASP A CA 1
ATOM 1717 C C . ASP A 1 209 ? 28.805 -0.077 6.016 1.00 90.75 209 ASP A C 1
ATOM 1719 O O . ASP A 1 209 ? 29.223 0.006 7.173 1.00 90.75 209 ASP A O 1
ATOM 1723 N N . LYS A 1 210 ? 29.037 -1.159 5.258 1.00 88.06 210 LYS A N 1
ATOM 1724 C CA . LYS A 1 210 ? 29.759 -2.363 5.718 1.00 88.06 210 LYS A CA 1
ATOM 1725 C C . LYS A 1 210 ? 31.207 -2.115 6.135 1.00 88.06 210 LYS A C 1
ATOM 1727 O O . LYS A 1 210 ? 31.792 -2.958 6.804 1.00 88.06 210 LYS A O 1
ATOM 1732 N N . ARG A 1 211 ? 31.798 -0.991 5.729 1.00 87.81 211 ARG A N 1
ATOM 1733 C CA . ARG A 1 211 ? 33.170 -0.595 6.079 1.00 87.81 211 ARG A CA 1
ATOM 1734 C C . ARG A 1 211 ? 33.251 0.126 7.425 1.00 87.81 211 ARG A C 1
ATOM 1736 O O . ARG A 1 211 ? 34.356 0.382 7.895 1.00 87.81 211 ARG A O 1
ATOM 1743 N N . THR A 1 212 ? 32.111 0.492 8.016 1.00 85.69 212 THR A N 1
ATOM 1744 C CA . THR A 1 212 ? 32.059 1.303 9.238 1.00 85.69 212 THR A CA 1
ATOM 1745 C C . THR A 1 212 ? 31.556 0.476 10.415 1.00 85.69 212 THR A C 1
ATOM 1747 O O . THR A 1 212 ? 30.426 -0.000 10.415 1.00 85.69 212 THR A O 1
ATOM 1750 N N . GLU A 1 213 ? 32.381 0.366 11.454 1.00 81.94 213 GLU A N 1
ATOM 1751 C CA . GLU A 1 213 ? 32.072 -0.371 12.684 1.00 81.94 213 GLU A CA 1
ATOM 1752 C C . GLU A 1 213 ? 31.587 0.557 13.818 1.00 81.94 213 GLU A C 1
ATOM 1754 O O . GLU A 1 213 ? 32.073 1.687 13.927 1.00 81.94 213 GLU A O 1
ATOM 1759 N N . PRO A 1 214 ? 30.666 0.115 14.701 1.00 82.94 214 PRO A N 1
ATOM 1760 C CA . PRO A 1 214 ? 29.796 -1.056 14.540 1.00 82.94 214 PRO A CA 1
ATOM 1761 C C . PRO A 1 214 ? 28.796 -0.924 13.373 1.00 82.94 214 PRO A C 1
ATOM 1763 O O . PRO A 1 214 ? 28.423 0.209 13.030 1.00 82.94 214 PRO A O 1
ATOM 1766 N N . PRO A 1 215 ? 28.317 -2.052 12.805 1.00 86.38 215 PRO A N 1
ATOM 1767 C CA . PRO A 1 215 ? 27.172 -2.061 11.900 1.00 86.38 215 PRO A CA 1
ATOM 1768 C C . PRO A 1 215 ? 25.907 -1.601 12.633 1.00 86.38 215 PRO A C 1
ATOM 1770 O O . PRO A 1 215 ? 25.744 -1.849 13.830 1.00 86.38 215 PRO A O 1
ATOM 1773 N N . LEU A 1 216 ? 24.999 -0.939 11.914 1.00 90.94 216 LEU A N 1
ATOM 1774 C CA . LEU A 1 216 ? 23.775 -0.378 12.480 1.00 90.94 216 LEU A CA 1
ATOM 1775 C C . LEU A 1 216 ? 22.529 -1.011 11.840 1.00 90.94 216 LEU A C 1
ATOM 1777 O O . LEU A 1 216 ? 22.413 -1.033 10.614 1.00 90.94 216 LEU A O 1
ATOM 1781 N N . PRO A 1 217 ? 21.558 -1.484 12.641 1.00 92.75 217 PRO A N 1
ATOM 1782 C CA . PRO A 1 217 ? 20.322 -2.080 12.146 1.00 92.75 217 PRO A CA 1
ATOM 1783 C C . PRO A 1 217 ? 19.323 -1.003 11.685 1.00 92.75 217 PRO A C 1
ATOM 1785 O O . PRO A 1 217 ? 18.330 -0.711 12.353 1.00 92.75 217 PRO A O 1
ATOM 1788 N N . VAL A 1 218 ? 19.600 -0.374 10.543 1.00 95.75 218 VAL A N 1
ATOM 1789 C CA . VAL A 1 218 ? 18.784 0.719 9.993 1.00 95.75 218 VAL A CA 1
ATOM 1790 C C . VAL A 1 218 ? 17.781 0.180 8.981 1.00 95.75 218 VAL A C 1
ATOM 1792 O O . VAL A 1 218 ? 18.160 -0.530 8.058 1.00 95.75 218 VAL A O 1
ATOM 1795 N N . PHE A 1 219 ? 16.503 0.533 9.124 1.00 96.56 219 PHE A N 1
ATOM 1796 C CA . PHE A 1 219 ? 15.461 0.133 8.180 1.00 96.56 219 PHE A CA 1
ATOM 1797 C C . PHE A 1 219 ? 15.454 1.119 7.011 1.00 96.56 219 PHE A C 1
ATOM 1799 O O . PHE A 1 219 ? 15.220 2.313 7.224 1.00 96.56 219 PHE A O 1
ATOM 1806 N N . SER A 1 220 ? 15.671 0.630 5.792 1.00 95.19 220 SER A N 1
ATOM 1807 C CA . SER A 1 220 ? 15.777 1.455 4.582 1.00 95.19 220 SER A CA 1
ATOM 1808 C C . SER A 1 220 ? 14.915 0.919 3.442 1.00 95.19 220 SER A C 1
ATOM 1810 O O . SER A 1 220 ? 14.656 -0.277 3.324 1.00 95.19 220 SER A O 1
ATOM 1812 N N . TRP A 1 221 ? 14.474 1.821 2.564 1.00 90.62 221 TRP A N 1
ATOM 1813 C CA . TRP A 1 221 ? 13.648 1.484 1.396 1.00 90.62 221 TRP A CA 1
ATOM 1814 C C . TRP A 1 221 ? 14.402 0.679 0.328 1.00 90.62 221 TRP A C 1
ATOM 1816 O O . TRP A 1 221 ? 13.783 0.022 -0.505 1.00 90.62 221 TRP A O 1
ATOM 1826 N N . CYS A 1 222 ? 15.732 0.755 0.340 1.00 92.06 222 CYS A N 1
ATOM 1827 C CA . CYS A 1 222 ? 16.619 0.085 -0.596 1.00 92.06 222 CYS A CA 1
ATOM 1828 C C . CYS A 1 222 ? 17.793 -0.534 0.164 1.00 92.06 222 CYS A C 1
ATOM 1830 O O . CYS A 1 222 ? 18.389 0.121 1.019 1.00 92.06 222 CYS A O 1
ATOM 1832 N N . GLY A 1 223 ? 18.146 -1.767 -0.193 1.00 91.88 223 GLY A N 1
ATOM 1833 C CA . GLY A 1 223 ? 19.373 -2.427 0.240 1.00 91.88 223 GLY A CA 1
ATOM 1834 C C . GLY A 1 223 ? 20.483 -2.289 -0.790 1.00 91.88 223 GLY A C 1
ATOM 1835 O O . GLY A 1 223 ? 20.252 -1.900 -1.939 1.00 91.88 223 GLY A O 1
ATOM 1836 N N . SER A 1 224 ? 21.702 -2.612 -0.373 1.00 92.06 224 SER A N 1
ATOM 1837 C CA . SER A 1 224 ? 22.854 -2.725 -1.262 1.00 92.06 224 SER A CA 1
ATOM 1838 C C . SER A 1 224 ? 23.842 -3.755 -0.733 1.00 92.06 224 SER A C 1
ATOM 1840 O O . SER A 1 224 ? 23.947 -3.969 0.473 1.00 92.06 224 SER A O 1
ATOM 1842 N N . ASN A 1 225 ? 24.604 -4.383 -1.627 1.00 90.44 225 ASN A N 1
ATOM 1843 C CA . ASN A 1 225 ? 25.676 -5.304 -1.240 1.00 90.44 225 ASN A CA 1
ATOM 1844 C C . ASN A 1 225 ? 26.770 -4.630 -0.390 1.00 90.44 225 ASN A C 1
ATOM 1846 O O . ASN A 1 225 ? 27.521 -5.333 0.285 1.00 90.44 225 ASN A O 1
ATOM 1850 N N . GLU A 1 226 ? 26.830 -3.297 -0.384 1.00 90.38 226 GLU A N 1
ATOM 1851 C CA . GLU A 1 226 ? 27.790 -2.479 0.370 1.00 90.38 226 GLU A CA 1
ATOM 1852 C C . GLU A 1 226 ? 27.268 -2.023 1.745 1.00 90.38 226 GLU A C 1
ATOM 1854 O O . GLU A 1 226 ? 28.033 -1.482 2.540 1.00 90.38 226 GLU A O 1
ATOM 1859 N N . PHE A 1 227 ? 25.988 -2.255 2.053 1.00 92.12 227 PHE A N 1
ATOM 1860 C CA . PHE A 1 227 ? 25.329 -1.746 3.257 1.00 92.12 227 PHE A CA 1
ATOM 1861 C C . PHE A 1 227 ? 24.650 -2.875 4.045 1.00 92.12 227 PHE A C 1
ATOM 1863 O O . PHE A 1 227 ? 24.259 -3.894 3.479 1.00 92.12 227 PHE A O 1
ATOM 1870 N N . ASN A 1 228 ? 24.537 -2.696 5.359 1.00 91.00 228 ASN A N 1
ATOM 1871 C CA . ASN A 1 228 ? 23.889 -3.623 6.295 1.00 91.00 228 ASN A CA 1
ATOM 1872 C C . ASN A 1 228 ? 22.439 -3.228 6.619 1.00 91.00 228 ASN A C 1
ATOM 1874 O O . ASN A 1 228 ? 21.845 -3.784 7.540 1.00 91.00 228 ASN A O 1
ATOM 1878 N N . ASP A 1 229 ? 21.886 -2.235 5.920 1.00 94.25 229 ASP A N 1
ATOM 1879 C CA . ASP A 1 229 ? 20.512 -1.792 6.125 1.00 94.25 229 ASP A CA 1
ATOM 1880 C C . ASP A 1 229 ? 19.512 -2.936 5.915 1.00 94.25 229 ASP A C 1
ATOM 1882 O O . ASP A 1 229 ? 19.612 -3.715 4.969 1.00 94.25 229 ASP A O 1
ATOM 1886 N N . ILE A 1 230 ? 18.504 -2.979 6.782 1.00 95.25 230 ILE A N 1
ATOM 1887 C CA . ILE A 1 230 ? 17.391 -3.917 6.718 1.00 95.25 230 ILE A CA 1
ATOM 1888 C C . ILE A 1 230 ? 16.368 -3.377 5.725 1.00 95.25 230 ILE A C 1
ATOM 1890 O O . ILE A 1 230 ? 15.812 -2.289 5.915 1.00 95.25 230 ILE A O 1
ATOM 1894 N N . VAL A 1 231 ? 16.088 -4.133 4.669 1.00 93.94 231 VAL A N 1
ATOM 1895 C CA . VAL A 1 231 ? 15.238 -3.651 3.584 1.00 93.94 231 VAL A CA 1
ATOM 1896 C C . VAL A 1 231 ? 13.767 -3.832 3.925 1.00 93.94 231 VAL A C 1
ATOM 1898 O O . VAL A 1 231 ? 13.293 -4.929 4.237 1.00 93.94 231 VAL A O 1
ATOM 1901 N N . ILE A 1 232 ? 13.019 -2.738 3.801 1.00 92.44 232 ILE A N 1
ATOM 1902 C CA . ILE A 1 232 ? 11.561 -2.710 3.928 1.00 92.44 232 ILE A CA 1
ATOM 1903 C C . ILE A 1 232 ? 10.893 -2.409 2.582 1.00 92.44 232 ILE A C 1
ATOM 1905 O O . ILE A 1 232 ? 11.485 -1.739 1.733 1.00 92.44 232 ILE A O 1
ATOM 1909 N N . PRO A 1 233 ? 9.645 -2.865 2.362 1.00 89.62 233 PRO A N 1
ATOM 1910 C CA . PRO A 1 233 ? 8.883 -2.477 1.189 1.00 89.62 233 PRO A CA 1
ATOM 1911 C C . PRO A 1 233 ? 8.801 -0.958 1.036 1.00 89.62 233 PRO A C 1
ATOM 1913 O O . PRO A 1 233 ? 8.526 -0.232 1.990 1.00 89.62 233 PRO A O 1
ATOM 1916 N N . THR A 1 234 ? 9.034 -0.486 -0.185 1.00 82.94 234 THR A N 1
ATOM 1917 C CA . THR A 1 234 ? 9.138 0.944 -0.492 1.00 82.94 234 THR A CA 1
ATOM 1918 C C . THR A 1 234 ? 7.823 1.677 -0.231 1.00 82.94 234 THR A C 1
ATOM 1920 O O . THR A 1 234 ? 6.734 1.107 -0.332 1.00 82.94 234 THR A O 1
ATOM 1923 N N . TYR A 1 235 ? 7.887 2.986 0.019 1.00 69.12 235 TYR A N 1
ATOM 1924 C CA . TYR A 1 235 ? 6.688 3.812 0.193 1.00 69.12 235 TYR A CA 1
ATOM 1925 C C . TYR A 1 235 ? 5.728 3.756 -1.011 1.00 69.12 235 TYR A C 1
ATOM 1927 O O . TYR A 1 235 ? 4.516 3.891 -0.844 1.00 69.12 235 TYR A O 1
ATOM 1935 N N . VAL A 1 236 ? 6.238 3.502 -2.221 1.00 63.09 236 VAL A N 1
ATOM 1936 C CA . VAL A 1 236 ? 5.419 3.308 -3.429 1.00 63.09 236 VAL A CA 1
ATOM 1937 C C . VAL A 1 236 ? 4.596 2.019 -3.321 1.00 63.09 236 VAL A C 1
ATOM 1939 O O . VAL A 1 236 ? 3.426 2.001 -3.705 1.00 63.09 236 VAL A O 1
ATOM 1942 N N . ASN A 1 237 ? 5.170 0.964 -2.740 1.00 59.66 237 ASN A N 1
ATOM 1943 C CA . ASN A 1 237 ? 4.487 -0.299 -2.456 1.00 59.66 237 ASN A CA 1
ATOM 1944 C C . ASN A 1 237 ? 3.528 -0.168 -1.258 1.00 59.66 237 ASN A C 1
ATOM 1946 O O . ASN A 1 237 ? 2.513 -0.859 -1.205 1.00 59.66 237 ASN A O 1
ATOM 1950 N N . CYS A 1 238 ? 3.790 0.747 -0.324 1.00 52.78 238 CYS A N 1
ATOM 1951 C CA . CYS A 1 238 ? 2.931 1.013 0.835 1.00 52.78 238 CYS A CA 1
ATOM 1952 C C . CYS A 1 238 ? 1.675 1.839 0.492 1.00 52.78 238 CYS A C 1
ATOM 1954 O O . CYS A 1 238 ? 0.613 1.614 1.065 1.00 52.78 238 CYS A O 1
ATOM 1956 N N . LEU A 1 239 ? 1.757 2.742 -0.492 1.00 47.91 239 LEU A N 1
ATOM 1957 C CA . LEU A 1 239 ? 0.618 3.501 -1.047 1.00 47.91 239 LEU A CA 1
ATOM 1958 C C . LEU A 1 239 ? -0.261 2.671 -2.008 1.00 47.91 239 LEU A C 1
ATOM 1960 O O . LEU A 1 239 ? -1.190 3.182 -2.640 1.00 47.91 239 LEU A O 1
ATOM 1964 N N . SER A 1 240 ? 0.073 1.395 -2.197 1.00 43.09 240 SER A N 1
ATOM 1965 C CA . SER A 1 240 ? -0.246 0.671 -3.422 1.00 43.09 240 SER A CA 1
ATOM 1966 C C . SER A 1 240 ? -1.680 0.167 -3.556 1.00 43.09 240 SER A C 1
ATOM 1968 O O . SER A 1 240 ? -2.023 -0.292 -4.641 1.00 43.09 240 SER A O 1
ATOM 1970 N N . SER A 1 241 ? -2.573 0.338 -2.575 1.00 41.44 241 SER A N 1
ATOM 1971 C CA . SER A 1 241 ? -4.004 0.162 -2.872 1.00 41.44 241 SER A CA 1
ATOM 1972 C C . SER A 1 241 ? -4.462 1.178 -3.925 1.00 41.44 241 SER A C 1
ATOM 1974 O O . SER A 1 241 ? -5.176 0.815 -4.852 1.00 41.44 241 SER A O 1
ATOM 1976 N N . GLU A 1 242 ? -3.970 2.421 -3.884 1.00 36.66 242 GLU A N 1
ATOM 1977 C CA . GLU A 1 242 ? -4.245 3.411 -4.926 1.00 36.66 242 GLU A CA 1
ATOM 1978 C C . GLU A 1 242 ? -3.399 3.200 -6.168 1.00 36.66 242 GLU A C 1
ATOM 1980 O O . GLU A 1 242 ? -3.933 3.296 -7.263 1.00 36.66 242 GLU A O 1
ATOM 1985 N N . VAL A 1 243 ? -2.117 2.862 -6.045 1.00 40.41 243 VAL A N 1
ATOM 1986 C CA . VAL A 1 243 ? -1.235 2.724 -7.214 1.00 40.41 243 VAL A CA 1
ATOM 1987 C C . VAL A 1 243 ? -1.557 1.460 -8.022 1.00 40.41 243 VAL A C 1
ATOM 1989 O O . VAL A 1 243 ? -1.631 1.548 -9.243 1.00 40.41 243 VAL A O 1
ATOM 1992 N N . TYR A 1 244 ? -1.858 0.308 -7.405 1.00 44.56 244 TYR A N 1
ATOM 1993 C CA . TYR A 1 244 ? -2.339 -0.874 -8.143 1.00 44.56 244 TYR A CA 1
ATOM 1994 C C . TYR A 1 244 ? -3.729 -0.643 -8.759 1.00 44.56 244 TYR A C 1
ATOM 1996 O O . TYR A 1 244 ? -3.976 -1.099 -9.876 1.00 44.56 244 TYR A O 1
ATOM 2004 N N . VAL A 1 245 ? -4.626 0.099 -8.093 1.00 40.03 245 VAL A N 1
ATOM 2005 C CA . VAL A 1 245 ? -5.978 0.402 -8.611 1.00 40.03 245 VAL A CA 1
ATOM 2006 C C . VAL A 1 245 ? -5.977 1.517 -9.670 1.00 40.03 245 VAL A C 1
ATOM 2008 O O . VAL A 1 245 ? -6.773 1.462 -10.611 1.00 40.03 245 VAL A O 1
ATOM 2011 N N . GLN A 1 246 ? -5.087 2.508 -9.563 1.00 39.91 246 GLN A N 1
ATOM 2012 C CA . GLN A 1 246 ? -4.929 3.618 -10.514 1.00 39.91 246 GLN A CA 1
ATOM 2013 C C . GLN A 1 246 ? -4.066 3.211 -11.714 1.00 39.91 246 GLN A C 1
ATOM 2015 O O . GLN A 1 246 ? -4.447 3.499 -12.850 1.00 39.91 246 GLN A O 1
ATOM 2020 N N . ASN A 1 247 ? -2.956 2.492 -11.498 1.00 42.19 247 ASN A N 1
ATOM 2021 C CA . ASN A 1 247 ? -2.082 2.032 -12.583 1.00 42.19 247 ASN A CA 1
ATOM 2022 C C . ASN A 1 247 ? -2.556 0.722 -13.222 1.00 42.19 247 ASN A C 1
ATOM 2024 O O . ASN A 1 247 ? -2.119 0.427 -14.332 1.00 42.19 247 ASN A O 1
ATOM 2028 N N . ARG A 1 248 ? -3.453 -0.040 -12.567 1.00 51.69 248 ARG A N 1
ATOM 2029 C CA . ARG A 1 248 ? -4.057 -1.299 -13.054 1.00 51.69 248 ARG A CA 1
ATOM 2030 C C . ARG A 1 248 ? -3.088 -2.141 -13.889 1.00 51.69 248 ARG A C 1
ATOM 2032 O O . ARG A 1 248 ? -3.439 -2.476 -15.027 1.00 51.69 248 ARG A O 1
ATOM 2039 N N . PRO A 1 249 ? -1.895 -2.496 -13.376 1.00 50.69 249 PRO A N 1
ATOM 2040 C CA . PRO A 1 249 ? -0.909 -3.174 -14.203 1.00 50.69 249 PRO A CA 1
ATOM 2041 C C . PRO A 1 249 ? -1.474 -4.478 -14.774 1.00 50.69 249 PRO A C 1
ATOM 2043 O O . PRO A 1 249 ? -1.189 -4.790 -15.915 1.00 50.69 249 PRO A O 1
ATOM 2046 N N . PHE A 1 250 ? -2.388 -5.156 -14.073 1.00 52.28 250 PHE A N 1
ATOM 2047 C CA . PHE A 1 250 ? -3.074 -6.354 -14.569 1.00 52.28 250 PHE A CA 1
ATOM 2048 C C . PHE A 1 250 ? -4.329 -6.100 -15.425 1.00 52.28 250 PHE A C 1
ATOM 2050 O O . PHE A 1 250 ? -4.754 -7.000 -16.140 1.00 52.28 250 PHE A O 1
ATOM 2057 N N . GLY A 1 251 ? -4.951 -4.916 -15.351 1.00 42.53 251 GLY A N 1
ATOM 2058 C CA . GLY A 1 251 ? -6.337 -4.705 -15.803 1.00 42.53 251 GLY A CA 1
ATOM 2059 C C . GLY A 1 251 ? -6.547 -3.731 -16.965 1.00 42.53 251 GLY A C 1
ATOM 2060 O O . GLY A 1 251 ? -7.680 -3.590 -17.416 1.00 42.53 251 GLY A O 1
ATOM 2061 N N . ARG A 1 252 ? -5.512 -3.015 -17.432 1.00 47.19 252 ARG A N 1
ATOM 2062 C CA . ARG A 1 252 ? -5.641 -2.008 -18.511 1.00 47.19 252 ARG A CA 1
ATOM 2063 C C . ARG A 1 252 ? -4.611 -2.153 -19.634 1.00 47.19 252 ARG A C 1
ATOM 2065 O O . ARG A 1 252 ? -4.361 -1.201 -20.368 1.00 47.19 252 ARG A O 1
ATOM 2072 N N . GLN A 1 253 ? -3.997 -3.324 -19.760 1.00 60.19 253 GLN A N 1
ATOM 2073 C CA . GLN A 1 253 ? -3.044 -3.590 -20.832 1.00 60.19 253 GLN A CA 1
ATOM 2074 C C . GLN A 1 253 ? -3.799 -3.769 -22.150 1.00 60.19 253 GLN A C 1
ATOM 2076 O O . GLN A 1 253 ? -4.294 -4.848 -22.454 1.00 60.19 253 GLN A O 1
ATOM 2081 N N . SER A 1 254 ? -3.889 -2.688 -22.919 1.00 52.53 254 SER A N 1
ATOM 2082 C CA . SER A 1 254 ? -4.648 -2.608 -24.169 1.00 52.53 254 SER A CA 1
ATOM 2083 C C . SER A 1 254 ? -3.922 -3.190 -25.389 1.00 52.53 254 SER A C 1
ATOM 2085 O O . SER A 1 254 ? -4.251 -2.847 -26.528 1.00 52.53 254 SER A O 1
ATOM 2087 N N . MET A 1 255 ? -2.896 -4.026 -25.182 1.00 71.12 255 MET A N 1
ATOM 2088 C CA . MET A 1 255 ? -2.139 -4.609 -26.285 1.00 71.12 255 MET A CA 1
ATOM 2089 C C . MET A 1 255 ? -1.460 -5.930 -25.912 1.00 71.12 255 MET A C 1
ATOM 2091 O O . MET A 1 255 ? -0.660 -5.960 -24.976 1.00 71.12 255 MET A O 1
ATOM 2095 N N . ALA A 1 256 ? -1.716 -6.994 -26.672 1.00 75.19 256 ALA A N 1
ATOM 2096 C CA . ALA A 1 256 ? -1.043 -8.289 -26.612 1.00 75.19 256 ALA A CA 1
ATOM 2097 C C . ALA A 1 256 ? 0.421 -8.097 -26.964 1.00 75.19 256 ALA A C 1
ATOM 2099 O O . ALA A 1 256 ? 0.735 -7.270 -27.820 1.00 75.19 256 ALA A O 1
ATOM 2100 N N . PHE A 1 257 ? 1.294 -8.884 -26.339 1.00 83.44 257 PHE A N 1
ATOM 2101 C CA . PHE A 1 257 ? 2.739 -8.806 -26.534 1.00 83.44 257 PHE A CA 1
ATOM 2102 C C . PHE A 1 257 ? 3.144 -8.780 -28.015 1.00 83.44 257 PHE A C 1
ATOM 2104 O O . PHE A 1 257 ? 3.901 -7.901 -28.421 1.00 83.44 257 PHE A O 1
ATOM 2111 N N . ASP A 1 258 ? 2.552 -9.646 -28.836 1.00 84.19 258 ASP A N 1
ATOM 2112 C CA . ASP A 1 258 ? 2.902 -9.769 -30.256 1.00 84.19 258 ASP A CA 1
ATOM 2113 C C . ASP A 1 258 ? 2.516 -8.541 -31.098 1.00 84.19 258 ASP A C 1
ATOM 2115 O O . ASP A 1 258 ? 3.120 -8.294 -32.137 1.00 84.19 258 ASP A O 1
ATOM 2119 N N . HIS A 1 259 ? 1.559 -7.731 -30.633 1.00 84.56 259 HIS A N 1
ATOM 2120 C CA . HIS A 1 259 ? 1.115 -6.510 -31.314 1.00 84.56 259 HIS A CA 1
ATOM 2121 C C . HIS A 1 259 ? 1.809 -5.238 -30.810 1.00 84.56 259 HIS A C 1
ATOM 2123 O O . HIS A 1 259 ? 1.571 -4.153 -31.344 1.00 84.56 259 HIS A O 1
ATOM 2129 N N . LYS A 1 260 ? 2.644 -5.345 -29.771 1.00 87.81 260 LYS A N 1
ATOM 2130 C CA . LYS A 1 260 ? 3.425 -4.218 -29.256 1.00 87.81 260 LYS A CA 1
ATOM 2131 C C . LYS A 1 260 ? 4.539 -3.848 -30.230 1.00 87.81 260 LYS A C 1
ATOM 2133 O O . LYS A 1 260 ? 5.035 -4.682 -30.984 1.00 87.81 260 LYS A O 1
ATOM 2138 N N . LYS A 1 261 ? 4.992 -2.596 -30.153 1.00 92.56 261 LYS A N 1
ATOM 2139 C CA . LYS A 1 261 ? 6.173 -2.131 -30.887 1.00 92.56 261 LYS A CA 1
ATOM 2140 C C . LYS A 1 261 ? 7.395 -2.932 -30.442 1.00 92.56 261 LYS A C 1
ATOM 2142 O O . LYS A 1 261 ? 7.685 -2.981 -29.245 1.00 92.56 261 LYS A O 1
ATOM 2147 N N . GLU A 1 262 ? 8.097 -3.537 -31.392 1.00 94.00 262 GLU A N 1
ATOM 2148 C CA . GLU A 1 262 ? 9.296 -4.347 -31.162 1.00 94.00 262 GLU A CA 1
ATOM 2149 C C . GLU A 1 262 ? 10.515 -3.466 -30.886 1.00 94.00 262 GLU A C 1
ATOM 2151 O O . GLU A 1 262 ? 11.407 -3.303 -31.705 1.00 94.00 262 GLU A O 1
ATOM 2156 N N . MET A 1 263 ? 10.488 -2.807 -29.733 1.00 95.31 263 MET A N 1
ATOM 2157 C CA . MET A 1 263 ? 11.534 -1.907 -29.274 1.00 95.31 263 MET A CA 1
ATOM 2158 C C . MET A 1 263 ? 11.598 -1.936 -27.753 1.00 95.31 263 MET A C 1
ATOM 2160 O O . MET A 1 263 ? 10.592 -2.185 -27.075 1.00 95.31 263 MET A O 1
ATOM 2164 N N . LEU A 1 264 ? 12.773 -1.612 -27.226 1.00 97.81 264 LEU A N 1
ATOM 2165 C CA . LEU A 1 264 ? 12.976 -1.335 -25.816 1.00 97.81 264 LEU A CA 1
ATOM 2166 C C . LEU A 1 264 ? 12.584 0.093 -25.480 1.00 97.81 264 LEU A C 1
ATOM 2168 O O . LEU A 1 264 ? 12.932 1.033 -26.185 1.00 97.81 264 LEU A O 1
ATOM 2172 N N . PHE A 1 265 ? 11.840 0.256 -24.393 1.00 97.31 265 PHE A N 1
ATOM 2173 C CA . PHE A 1 265 ? 11.300 1.538 -23.981 1.00 97.31 265 PHE A CA 1
ATOM 2174 C C . PHE A 1 265 ? 11.725 1.917 -22.569 1.00 97.31 265 PHE A C 1
ATOM 2176 O O . PHE A 1 265 ? 11.759 1.087 -21.656 1.00 97.31 265 PHE A O 1
ATOM 2183 N N . TRP A 1 266 ? 12.020 3.207 -22.391 1.00 96.69 266 TRP A N 1
ATOM 2184 C CA . TRP A 1 266 ? 12.309 3.782 -21.085 1.00 96.69 266 TRP A CA 1
ATOM 2185 C C . TRP A 1 266 ? 12.039 5.289 -21.019 1.00 96.69 266 TRP A C 1
ATOM 2187 O O . TRP A 1 266 ? 12.317 6.039 -21.956 1.00 96.69 266 TRP A O 1
ATOM 2197 N N . ARG A 1 267 ? 11.543 5.765 -19.874 1.00 94.31 267 ARG A N 1
ATOM 2198 C CA . ARG A 1 267 ? 11.475 7.193 -19.525 1.00 94.31 267 ARG A CA 1
ATOM 2199 C C . ARG A 1 267 ? 11.831 7.389 -18.058 1.00 94.31 267 ARG A C 1
ATOM 2201 O O . ARG A 1 267 ? 11.321 6.687 -17.180 1.00 94.31 267 ARG A O 1
ATOM 2208 N N . GLY A 1 268 ? 12.649 8.391 -17.768 1.00 91.94 268 GLY A N 1
ATOM 2209 C CA . GLY A 1 268 ? 13.003 8.739 -16.396 1.00 91.94 268 GLY A CA 1
ATOM 2210 C C . GLY A 1 268 ? 13.869 9.984 -16.301 1.00 91.94 268 GLY A C 1
ATOM 2211 O O . GLY A 1 268 ? 14.148 10.636 -17.298 1.00 91.94 268 GLY A O 1
ATOM 2212 N N . ARG A 1 269 ? 14.279 10.326 -15.080 1.00 91.31 269 ARG A N 1
ATOM 2213 C CA . ARG A 1 269 ? 15.204 11.438 -14.814 1.00 91.31 269 ARG A CA 1
ATOM 2214 C C . ARG A 1 269 ? 16.655 10.976 -14.882 1.00 91.31 269 ARG A C 1
ATOM 2216 O O . ARG A 1 269 ? 16.929 9.781 -14.741 1.00 91.31 269 ARG A O 1
ATOM 2223 N N . ASP A 1 270 ? 17.548 11.943 -14.993 1.00 92.75 270 ASP A N 1
ATOM 2224 C CA . ASP A 1 270 ? 19.006 11.851 -15.086 1.00 92.75 270 ASP A CA 1
ATOM 2225 C C . ASP A 1 270 ? 19.676 11.539 -13.737 1.00 92.75 270 ASP A C 1
ATOM 2227 O O . ASP A 1 270 ? 20.654 12.148 -13.345 1.00 92.75 270 ASP A O 1
ATOM 2231 N N . SER A 1 271 ? 19.128 10.610 -12.962 1.00 90.94 271 SER A N 1
ATOM 2232 C CA . SER A 1 271 ? 19.600 10.345 -11.595 1.00 90.94 271 SER A CA 1
ATOM 2233 C C . SER A 1 271 ? 20.840 9.445 -11.508 1.00 90.94 271 SER A C 1
ATOM 2235 O O . SER A 1 271 ? 21.217 9.073 -10.403 1.00 90.94 271 SER A O 1
ATOM 2237 N N . ASN A 1 272 ? 21.390 9.006 -12.644 1.00 92.44 272 ASN A N 1
ATOM 2238 C CA . ASN A 1 272 ? 22.537 8.098 -12.742 1.00 92.44 272 ASN A CA 1
ATOM 2239 C C . ASN A 1 272 ? 23.127 8.164 -14.163 1.00 92.44 272 ASN A C 1
ATOM 2241 O O . ASN A 1 272 ? 22.361 8.186 -15.128 1.00 92.44 272 ASN A O 1
ATOM 2245 N N . GLU A 1 273 ? 24.453 8.140 -14.294 1.00 94.06 273 GLU A N 1
ATOM 2246 C CA . GLU A 1 273 ? 25.197 8.124 -15.564 1.00 94.06 273 GLU A CA 1
ATOM 2247 C C . GLU A 1 273 ? 24.778 6.982 -16.503 1.00 94.06 273 GLU A C 1
ATOM 2249 O O . GLU A 1 273 ? 24.650 7.183 -17.711 1.00 94.06 273 GLU A O 1
ATOM 2254 N N . TYR A 1 274 ? 24.437 5.803 -15.975 1.00 95.56 274 TYR A N 1
ATOM 2255 C CA . TYR A 1 274 ? 23.965 4.687 -16.803 1.00 95.56 274 TYR A CA 1
ATOM 2256 C C . TYR A 1 274 ? 22.660 5.012 -17.547 1.00 95.56 274 TYR A C 1
ATOM 2258 O O . TYR A 1 274 ? 22.408 4.489 -18.633 1.00 95.56 274 TYR A O 1
ATOM 2266 N N . ARG A 1 275 ? 21.834 5.925 -17.018 1.00 95.62 275 ARG A N 1
ATOM 2267 C CA . ARG A 1 275 ? 20.632 6.411 -17.717 1.00 95.62 275 ARG A CA 1
ATOM 2268 C C . ARG A 1 275 ? 20.976 7.325 -18.881 1.00 95.62 275 ARG A C 1
ATOM 2270 O O . ARG A 1 275 ? 20.259 7.306 -19.878 1.00 95.62 275 ARG A O 1
ATOM 2277 N N . LEU A 1 276 ? 22.051 8.102 -18.767 1.00 94.81 276 LEU A N 1
ATOM 2278 C CA . LEU A 1 276 ? 22.561 8.929 -19.858 1.00 94.81 276 LEU A CA 1
ATOM 2279 C C . LEU A 1 276 ? 23.098 8.019 -20.968 1.00 94.81 276 LEU A C 1
ATOM 2281 O O . LEU A 1 276 ? 22.691 8.172 -22.116 1.00 94.81 276 LEU A O 1
ATOM 2285 N N . LYS A 1 277 ? 23.875 6.989 -20.602 1.00 95.62 277 LYS A N 1
ATOM 2286 C CA . LYS A 1 277 ? 24.364 5.949 -21.523 1.00 95.62 277 LYS A CA 1
ATOM 2287 C C . LYS A 1 277 ? 23.229 5.221 -22.249 1.00 95.62 277 LYS A C 1
ATOM 2289 O O . LYS A 1 277 ? 23.302 5.007 -23.453 1.00 95.62 277 LYS A O 1
ATOM 2294 N N . LEU A 1 278 ? 22.134 4.888 -21.557 1.00 96.88 278 LEU A N 1
ATOM 2295 C CA . LEU A 1 278 ? 20.945 4.304 -22.193 1.00 96.88 278 LEU A CA 1
ATOM 2296 C C . LEU A 1 278 ? 20.328 5.239 -23.251 1.00 96.88 278 LEU A C 1
ATOM 2298 O O . LEU A 1 278 ? 19.875 4.776 -24.298 1.00 96.88 278 LEU A O 1
ATOM 2302 N N . VAL A 1 279 ? 20.290 6.549 -22.990 1.00 95.75 279 VAL A N 1
ATOM 2303 C CA . VAL A 1 279 ? 19.774 7.539 -23.950 1.00 95.75 279 VAL A CA 1
ATOM 2304 C C . VAL A 1 279 ? 20.735 7.746 -25.118 1.00 95.75 279 VAL A C 1
ATOM 2306 O O . VAL A 1 279 ? 20.280 7.873 -26.253 1.00 95.75 279 VAL A O 1
ATOM 2309 N N . GLU A 1 280 ? 22.043 7.711 -24.878 1.00 94.81 280 GLU A N 1
ATOM 2310 C CA . GLU A 1 280 ? 23.058 7.698 -25.933 1.00 94.81 280 GLU A CA 1
ATOM 2311 C C . GLU A 1 280 ? 22.899 6.468 -26.844 1.00 94.81 280 GLU A C 1
ATOM 2313 O O . GLU A 1 280 ? 22.753 6.612 -28.059 1.00 94.81 280 GLU A O 1
ATOM 2318 N N . LEU A 1 281 ? 22.789 5.265 -26.265 1.00 95.38 281 LEU A N 1
ATOM 2319 C CA . LEU A 1 281 ? 22.498 4.033 -27.007 1.00 95.38 281 LEU A CA 1
ATOM 2320 C C . LEU A 1 281 ? 21.192 4.146 -27.806 1.00 95.38 281 LEU A C 1
ATOM 2322 O O . LEU A 1 281 ? 21.136 3.724 -28.959 1.00 95.38 281 LEU A O 1
ATOM 2326 N N . SER A 1 282 ? 20.156 4.771 -27.239 1.00 95.56 282 SER A N 1
ATOM 2327 C CA . SER A 1 282 ? 18.886 5.000 -27.938 1.00 95.56 282 SER A CA 1
ATOM 2328 C C . SER A 1 282 ? 19.012 5.873 -29.180 1.00 95.56 282 SER A C 1
ATOM 2330 O O . SER A 1 282 ? 18.231 5.707 -30.114 1.00 95.56 282 SER A O 1
ATOM 2332 N N . ARG A 1 283 ? 19.974 6.795 -29.204 1.00 92.50 283 ARG A N 1
ATOM 2333 C CA . ARG A 1 283 ? 20.218 7.686 -30.343 1.00 92.50 283 ARG A CA 1
ATOM 2334 C C . ARG A 1 283 ? 21.026 7.012 -31.436 1.00 92.50 283 ARG A C 1
ATOM 2336 O O . ARG A 1 283 ? 20.767 7.258 -32.609 1.00 92.50 283 ARG A O 1
ATOM 2343 N N . ASN A 1 284 ? 21.940 6.129 -31.052 1.00 94.06 284 ASN A N 1
ATOM 2344 C CA . ASN A 1 284 ? 22.722 5.335 -31.996 1.00 94.06 284 ASN A CA 1
ATOM 2345 C C . ASN A 1 284 ? 21.905 4.167 -32.578 1.00 94.06 284 ASN A C 1
ATOM 2347 O O . ASN A 1 284 ? 22.157 3.739 -33.700 1.00 94.06 284 ASN A O 1
ATOM 2351 N N . HIS A 1 285 ? 20.884 3.695 -31.853 1.00 95.31 285 HIS A N 1
ATOM 2352 C CA . HIS A 1 285 ? 20.040 2.555 -32.227 1.00 95.31 285 HIS A CA 1
ATOM 2353 C C . HIS A 1 285 ? 18.541 2.893 -32.150 1.00 95.31 285 HIS A C 1
ATOM 2355 O O . HIS A 1 285 ? 17.764 2.225 -31.462 1.00 95.31 285 HIS A O 1
ATOM 2361 N N . THR A 1 286 ? 18.116 3.940 -32.867 1.00 93.31 286 THR A N 1
ATOM 2362 C CA . THR A 1 286 ? 16.725 4.452 -32.849 1.00 93.31 286 THR A CA 1
ATOM 2363 C C . THR A 1 286 ? 15.673 3.449 -33.324 1.00 93.31 286 THR A C 1
ATOM 2365 O O . THR A 1 286 ? 14.494 3.600 -33.007 1.00 93.31 286 THR A O 1
ATOM 2368 N N . ASN A 1 287 ? 16.081 2.419 -34.067 1.00 93.62 287 ASN A N 1
ATOM 2369 C CA . ASN A 1 287 ? 15.233 1.313 -34.502 1.00 93.62 287 ASN A CA 1
ATOM 2370 C C . ASN A 1 287 ? 15.002 0.258 -33.406 1.00 93.62 287 ASN A C 1
ATOM 2372 O O . ASN A 1 287 ? 13.999 -0.445 -33.469 1.00 93.62 287 ASN A O 1
ATOM 2376 N N . LEU A 1 288 ? 15.886 0.157 -32.406 1.00 94.88 288 LEU A N 1
ATOM 2377 C CA . LEU A 1 288 ? 15.821 -0.857 -31.344 1.00 94.88 288 LEU A CA 1
ATOM 2378 C C . LEU A 1 288 ? 15.374 -0.279 -30.000 1.00 94.88 288 LEU A C 1
ATOM 2380 O O . LEU A 1 288 ? 14.680 -0.947 -29.232 1.00 94.88 288 LEU A O 1
ATOM 2384 N N . ILE A 1 289 ? 15.766 0.959 -29.695 1.00 97.31 289 ILE A N 1
ATOM 2385 C CA . ILE A 1 289 ? 15.588 1.562 -28.375 1.00 97.31 289 ILE A CA 1
ATOM 2386 C C . ILE A 1 289 ? 14.901 2.922 -28.509 1.00 97.31 289 ILE A C 1
ATOM 2388 O O . ILE A 1 289 ? 15.281 3.777 -29.304 1.00 97.31 289 ILE A O 1
ATOM 2392 N N . ASN A 1 290 ? 13.901 3.134 -27.662 1.00 96.00 290 ASN A N 1
ATOM 2393 C CA . ASN A 1 290 ? 13.219 4.395 -27.446 1.00 96.00 290 ASN A CA 1
ATOM 2394 C C . ASN A 1 290 ? 13.333 4.786 -25.965 1.00 96.00 290 ASN A C 1
ATOM 2396 O O . ASN A 1 290 ? 12.427 4.543 -25.158 1.00 96.00 290 ASN A O 1
ATOM 2400 N N . ALA A 1 291 ? 14.447 5.422 -25.613 1.00 95.94 291 ALA A N 1
ATOM 2401 C CA . ALA A 1 291 ? 14.736 5.919 -24.278 1.00 95.94 291 ALA A CA 1
ATOM 2402 C C . ALA A 1 291 ? 15.012 7.426 -24.302 1.00 95.94 291 ALA A C 1
ATOM 2404 O O . ALA A 1 291 ? 15.711 7.932 -25.175 1.00 95.94 291 ALA A O 1
ATOM 2405 N N . SER A 1 292 ? 14.476 8.161 -23.328 1.00 94.69 292 SER A N 1
ATOM 2406 C CA . SER A 1 292 ? 14.757 9.595 -23.201 1.00 94.69 292 SER A CA 1
ATOM 2407 C C . SER A 1 292 ? 14.577 10.092 -21.771 1.00 94.69 292 SER A C 1
ATOM 2409 O O . SER A 1 292 ? 13.746 9.569 -21.019 1.00 94.69 292 SER A O 1
ATOM 2411 N N . LEU A 1 293 ? 15.284 11.169 -21.433 1.00 94.12 293 LEU A N 1
ATOM 2412 C CA . LEU A 1 293 ? 15.182 11.824 -20.135 1.00 94.12 293 LEU A CA 1
ATOM 2413 C C . LEU A 1 293 ? 13.957 12.745 -20.070 1.00 94.12 293 LEU A C 1
ATOM 2415 O O . LEU A 1 293 ? 13.677 13.501 -20.996 1.00 94.12 293 LEU A O 1
ATOM 2419 N N . THR A 1 294 ? 13.205 12.686 -18.971 1.00 91.38 294 THR A N 1
ATOM 2420 C CA . THR A 1 294 ? 12.037 13.554 -18.731 1.00 91.38 294 THR A CA 1
ATOM 2421 C C . THR A 1 294 ? 12.416 14.875 -18.071 1.00 91.38 294 THR A C 1
ATOM 2423 O O . THR A 1 294 ? 11.662 15.843 -18.121 1.00 91.38 294 THR A O 1
ATOM 2426 N N . ASN A 1 295 ? 13.563 14.907 -17.394 1.00 89.25 295 ASN A N 1
ATOM 2427 C CA . ASN A 1 295 ? 14.108 16.099 -16.765 1.00 89.25 295 ASN A CA 1
ATOM 2428 C C . ASN A 1 295 ? 15.620 15.938 -16.567 1.00 89.25 295 ASN A C 1
ATOM 2430 O O . ASN A 1 295 ? 16.068 14.813 -16.334 1.00 89.25 295 ASN A O 1
ATOM 2434 N N . PHE A 1 296 ? 16.342 17.058 -16.611 1.00 87.44 296 PHE A N 1
ATOM 2435 C CA . PHE A 1 296 ? 17.769 17.155 -16.313 1.00 87.44 296 PHE A CA 1
ATOM 2436 C C . PHE A 1 296 ? 17.940 17.960 -15.025 1.00 87.44 296 PHE A C 1
ATOM 2438 O O . PHE A 1 296 ? 17.758 19.178 -15.012 1.00 87.44 296 PHE A O 1
ATOM 2445 N N . PHE A 1 297 ? 18.196 17.274 -13.917 1.00 87.19 297 PHE A N 1
ATOM 2446 C CA . PHE A 1 297 ? 18.398 17.883 -12.610 1.00 87.19 297 PHE A CA 1
ATOM 2447 C C . PHE A 1 297 ? 19.861 17.818 -12.163 1.00 87.19 297 PHE A C 1
ATOM 2449 O O . PHE A 1 297 ? 20.368 18.839 -11.691 1.00 87.19 297 PHE A O 1
ATOM 2456 N N . PHE A 1 298 ? 20.505 16.658 -12.327 1.00 86.25 298 PHE A N 1
ATOM 2457 C CA . PHE A 1 298 ? 21.873 16.368 -11.885 1.00 86.25 298 PHE A CA 1
ATOM 2458 C C . PHE A 1 298 ? 22.919 16.646 -12.976 1.00 86.25 298 PHE A C 1
ATOM 2460 O O . PHE A 1 298 ? 24.001 17.120 -12.657 1.00 86.25 298 PHE A O 1
ATOM 2467 N N . PHE A 1 299 ? 22.570 16.436 -14.249 1.00 89.38 299 PHE A N 1
ATOM 2468 C CA . PHE A 1 299 ? 23.449 16.566 -15.418 1.00 89.38 299 PHE A CA 1
ATOM 2469 C C . PHE A 1 299 ? 22.899 17.612 -16.398 1.00 89.38 299 PHE A C 1
ATOM 2471 O O . PHE A 1 299 ? 22.561 17.320 -17.546 1.00 89.38 299 PHE A O 1
ATOM 2478 N N . ARG A 1 300 ? 22.709 18.848 -15.923 1.00 88.06 300 ARG A N 1
ATOM 2479 C CA . ARG A 1 300 ? 22.056 19.924 -16.700 1.00 88.06 300 ARG A CA 1
ATOM 2480 C C . ARG A 1 300 ? 22.833 20.308 -17.962 1.00 88.06 300 ARG A C 1
ATOM 2482 O O . ARG A 1 300 ? 22.223 20.654 -18.968 1.00 88.06 300 ARG A O 1
ATOM 2489 N N . ASP A 1 301 ? 24.153 20.227 -17.888 1.00 90.25 301 ASP A N 1
ATOM 2490 C CA . ASP A 1 301 ? 25.123 20.453 -18.961 1.00 90.25 301 ASP A CA 1
ATOM 2491 C C . ASP A 1 301 ? 25.011 19.423 -20.097 1.00 90.25 301 ASP A C 1
ATOM 2493 O O . ASP A 1 301 ? 25.277 19.739 -21.252 1.00 90.25 301 ASP A O 1
ATOM 2497 N N . GLN A 1 302 ? 24.526 18.214 -19.805 1.00 87.88 302 GLN A N 1
ATOM 2498 C CA . GLN A 1 302 ? 24.387 17.138 -20.792 1.00 87.88 302 GLN A CA 1
ATOM 2499 C C . GLN A 1 302 ? 23.137 17.275 -21.676 1.00 87.88 302 GLN A C 1
ATOM 2501 O O . GLN A 1 302 ? 22.935 16.478 -22.594 1.00 87.88 302 GLN A O 1
ATOM 2506 N N . MET A 1 303 ? 22.275 18.268 -21.430 1.00 86.19 303 MET A N 1
ATOM 2507 C CA . MET A 1 303 ? 21.015 18.427 -22.164 1.00 86.19 303 MET A CA 1
ATOM 2508 C C . MET A 1 303 ? 21.228 18.738 -23.652 1.00 86.19 303 MET A C 1
ATOM 2510 O O . MET A 1 303 ? 20.494 18.220 -24.490 1.00 86.19 303 MET A O 1
ATOM 2514 N N . GLU A 1 304 ? 22.222 19.553 -24.008 1.00 84.38 304 GLU A N 1
ATOM 2515 C CA . GLU A 1 304 ? 22.517 19.844 -25.419 1.00 84.38 304 GLU A CA 1
ATOM 2516 C C . GLU A 1 304 ? 23.027 18.592 -26.141 1.00 84.38 304 GLU A C 1
ATOM 2518 O O . GLU A 1 304 ? 22.552 18.257 -27.228 1.00 84.38 304 GLU A O 1
ATOM 2523 N N . ALA A 1 305 ? 23.917 17.844 -25.482 1.00 84.88 305 ALA A N 1
ATOM 2524 C CA . ALA A 1 305 ? 24.498 16.622 -26.016 1.00 84.88 305 ALA A CA 1
ATOM 2525 C C . ALA A 1 305 ? 23.466 15.494 -26.156 1.00 84.88 305 ALA A C 1
ATOM 2527 O O . ALA A 1 305 ? 23.461 14.826 -27.183 1.00 84.88 305 ALA A O 1
ATOM 2528 N N . LEU A 1 306 ? 22.565 15.300 -25.180 1.00 85.75 306 LEU A N 1
ATOM 2529 C CA . LEU A 1 306 ? 21.578 14.203 -25.112 1.00 85.75 306 LEU A CA 1
ATOM 2530 C C . LEU A 1 306 ? 20.162 14.592 -25.567 1.00 85.75 306 LEU A C 1
ATOM 2532 O O . LEU A 1 306 ? 19.272 13.737 -25.667 1.00 85.75 306 LEU A O 1
ATOM 2536 N N . GLY A 1 307 ? 19.974 15.845 -25.979 1.00 77.69 307 GLY A N 1
ATOM 2537 C CA . GLY A 1 307 ? 18.765 16.363 -26.615 1.00 77.69 307 GLY A CA 1
ATOM 2538 C C . GLY A 1 307 ? 17.672 16.798 -25.652 1.00 77.69 307 GLY A C 1
ATOM 2539 O O . GLY A 1 307 ? 17.800 16.683 -24.432 1.00 77.69 307 GLY A O 1
ATOM 2540 N N . PRO A 1 308 ? 16.561 17.315 -26.206 1.00 80.00 308 PRO A N 1
ATOM 2541 C CA . PRO A 1 308 ? 15.527 17.932 -25.399 1.00 80.00 308 PRO A CA 1
ATOM 2542 C C . PRO A 1 308 ? 14.852 16.908 -24.486 1.00 80.00 308 PRO A C 1
ATOM 2544 O O . PRO A 1 308 ? 14.648 15.746 -24.847 1.00 80.00 308 PRO A O 1
ATOM 2547 N N . LYS A 1 309 ? 14.439 17.373 -23.303 1.00 86.19 309 LYS A N 1
ATOM 2548 C CA . LYS A 1 309 ? 13.617 16.579 -22.386 1.00 86.19 309 LYS A CA 1
ATOM 2549 C C . LYS A 1 309 ? 12.333 16.103 -23.076 1.00 86.19 309 LYS A C 1
ATOM 2551 O O . LYS A 1 309 ? 11.657 16.870 -23.762 1.00 86.19 309 LYS A O 1
ATOM 2556 N N . SER A 1 310 ? 11.959 14.851 -22.840 1.00 87.69 310 SER A N 1
ATOM 2557 C CA . SER A 1 310 ? 10.665 14.308 -23.259 1.00 87.69 310 SER A CA 1
ATOM 2558 C C . SER A 1 310 ? 9.575 14.703 -22.260 1.00 87.69 310 SER A C 1
ATOM 2560 O O . SER A 1 310 ? 9.830 14.709 -21.051 1.00 87.69 310 SER A O 1
ATOM 2562 N N . PRO A 1 311 ? 8.333 14.958 -22.712 1.00 87.81 311 PRO A N 1
ATOM 2563 C CA . PRO A 1 311 ? 7.206 15.101 -21.801 1.00 87.81 311 PRO A CA 1
ATOM 2564 C C . PRO A 1 311 ? 6.986 13.823 -20.982 1.00 87.81 311 PRO A C 1
ATOM 2566 O O . PRO A 1 311 ? 7.423 12.727 -21.358 1.00 87.81 311 PRO A O 1
ATOM 2569 N N . TYR A 1 312 ? 6.285 13.979 -19.857 1.00 85.31 312 TYR A N 1
ATOM 2570 C CA . TYR A 1 312 ? 5.820 12.862 -19.043 1.00 85.31 312 TYR A CA 1
ATOM 2571 C C . TYR A 1 312 ? 4.910 11.946 -19.871 1.00 85.31 312 TYR A C 1
ATOM 2573 O O . TYR A 1 312 ? 3.966 12.411 -20.509 1.00 85.31 312 TYR A O 1
ATOM 2581 N N . ILE A 1 313 ? 5.191 10.644 -19.828 1.00 84.50 313 ILE A N 1
ATOM 2582 C CA . ILE A 1 313 ? 4.368 9.608 -20.451 1.00 84.50 313 ILE A CA 1
ATOM 2583 C C . ILE A 1 313 ? 3.666 8.840 -19.326 1.00 84.50 313 ILE A C 1
ATOM 2585 O O . ILE A 1 313 ? 4.352 8.353 -18.421 1.00 84.50 313 ILE A O 1
ATOM 2589 N N . PRO A 1 314 ? 2.326 8.720 -19.357 1.00 80.50 314 PRO A N 1
ATOM 2590 C CA . PRO A 1 314 ? 1.602 7.906 -18.392 1.00 80.50 314 PRO A CA 1
ATOM 2591 C C . PRO A 1 314 ? 2.135 6.473 -18.362 1.00 80.50 314 PRO A C 1
ATOM 2593 O O . PRO A 1 314 ? 2.385 5.879 -19.408 1.00 80.50 314 PRO A O 1
ATOM 2596 N N . PHE A 1 315 ? 2.279 5.892 -17.171 1.00 77.75 315 PHE A N 1
ATOM 2597 C CA . PHE A 1 315 ? 2.949 4.596 -17.012 1.00 77.75 315 PHE A CA 1
ATOM 2598 C C . PHE A 1 315 ? 2.317 3.468 -17.849 1.00 77.75 315 PHE A C 1
ATOM 2600 O O . PHE A 1 315 ? 3.030 2.634 -18.390 1.00 77.75 315 PHE A O 1
ATOM 2607 N N . PHE A 1 316 ? 0.996 3.463 -18.046 1.00 75.06 316 PHE A N 1
ATOM 2608 C CA . PHE A 1 316 ? 0.327 2.435 -18.854 1.00 75.06 316 PHE A CA 1
ATOM 2609 C C . PHE A 1 316 ? 0.704 2.472 -20.349 1.00 75.06 316 PHE A C 1
ATOM 2611 O O . PHE A 1 316 ? 0.668 1.437 -21.010 1.00 75.06 316 PHE A O 1
ATOM 2618 N N . GLU A 1 317 ? 1.110 3.629 -20.884 1.00 82.31 317 GLU A N 1
ATOM 2619 C CA . GLU A 1 317 ? 1.571 3.762 -22.276 1.00 82.31 317 GLU A CA 1
ATOM 2620 C C . GLU A 1 317 ? 2.927 3.070 -22.501 1.00 82.31 317 GLU A C 1
ATOM 2622 O O . GLU A 1 317 ? 3.273 2.753 -23.640 1.00 82.31 317 GLU A O 1
ATOM 2627 N N . PHE A 1 318 ? 3.681 2.780 -21.430 1.00 86.88 318 PHE A N 1
ATOM 2628 C CA . PHE A 1 318 ? 4.940 2.031 -21.509 1.00 86.88 318 PHE A CA 1
ATOM 2629 C C . PHE A 1 318 ? 4.688 0.649 -22.114 1.00 86.88 318 PHE A C 1
ATOM 2631 O O . PHE A 1 318 ? 5.441 0.196 -22.972 1.00 86.88 318 PHE A O 1
ATOM 2638 N N . PHE A 1 319 ? 3.563 0.019 -21.769 1.00 85.88 319 PHE A N 1
ATOM 2639 C CA . PHE A 1 319 ? 3.190 -1.304 -22.266 1.00 85.88 319 PHE A CA 1
ATOM 2640 C C . PHE A 1 319 ? 2.764 -1.313 -23.743 1.00 85.88 319 PHE A C 1
ATOM 2642 O O . PHE A 1 319 ? 2.283 -2.328 -24.229 1.00 85.88 319 PHE A O 1
ATOM 2649 N N . ARG A 1 320 ? 2.960 -0.239 -24.515 1.00 87.69 320 ARG A N 1
ATOM 2650 C CA . ARG A 1 320 ? 2.859 -0.284 -25.989 1.00 87.69 320 ARG A CA 1
ATOM 2651 C C . ARG A 1 320 ? 4.123 -0.826 -26.658 1.00 87.69 320 ARG A C 1
ATOM 2653 O O . ARG A 1 320 ? 4.124 -1.037 -27.870 1.00 87.69 320 ARG A O 1
ATOM 2660 N N . TYR A 1 321 ? 5.175 -1.058 -25.877 1.00 92.62 321 TYR A N 1
ATOM 2661 C CA . TYR A 1 321 ? 6.477 -1.544 -26.324 1.00 92.62 321 TYR A CA 1
ATOM 2662 C C . TYR A 1 321 ? 6.762 -2.932 -25.742 1.00 92.62 321 TYR A C 1
ATOM 2664 O O . TYR A 1 321 ? 6.437 -3.196 -24.577 1.00 92.62 321 TYR A O 1
ATOM 2672 N N . LYS A 1 322 ? 7.346 -3.827 -26.548 1.00 93.62 322 LYS A N 1
ATOM 2673 C CA . LYS A 1 322 ? 7.629 -5.218 -26.157 1.00 93.62 322 LYS A CA 1
ATOM 2674 C C . LYS A 1 322 ? 8.610 -5.298 -24.996 1.00 93.62 322 LYS A C 1
ATOM 2676 O O . LYS A 1 322 ? 8.392 -6.106 -24.098 1.00 93.62 322 LYS A O 1
ATOM 2681 N N . TYR A 1 323 ? 9.634 -4.448 -24.981 1.00 97.06 323 TYR A N 1
ATOM 2682 C CA . TYR A 1 323 ? 10.729 -4.549 -24.021 1.00 97.06 323 TYR A CA 1
ATOM 2683 C C . TYR A 1 323 ? 10.758 -3.323 -23.102 1.00 97.06 323 TYR A C 1
ATOM 2685 O O . TYR A 1 323 ? 10.629 -2.189 -23.560 1.00 97.06 323 TYR A O 1
ATOM 2693 N N . GLN A 1 324 ? 10.892 -3.536 -21.794 1.00 96.94 324 GLN A N 1
ATOM 2694 C CA . GLN A 1 324 ? 10.923 -2.471 -20.787 1.00 96.94 324 GLN A CA 1
ATOM 2695 C C . GLN A 1 324 ? 12.238 -2.506 -20.037 1.00 96.94 324 GLN A C 1
ATOM 2697 O O . GLN A 1 324 ? 12.579 -3.529 -19.452 1.00 96.94 324 GLN A O 1
ATOM 2702 N N . MET A 1 325 ? 12.941 -1.380 -19.992 1.00 97.69 325 MET A N 1
ATOM 2703 C CA . MET A 1 325 ? 14.169 -1.293 -19.211 1.00 97.69 325 MET A CA 1
ATOM 2704 C C . MET A 1 325 ? 13.874 -0.903 -17.764 1.00 97.69 325 MET A C 1
ATOM 2706 O O . MET A 1 325 ? 13.250 0.125 -17.491 1.00 97.69 325 MET A O 1
ATOM 2710 N N . ASN A 1 326 ? 14.388 -1.683 -16.824 1.00 97.31 326 ASN A N 1
ATOM 2711 C CA . ASN A 1 326 ? 14.528 -1.304 -15.432 1.00 97.31 326 ASN A CA 1
ATOM 2712 C C . ASN A 1 326 ? 16.001 -1.007 -15.148 1.00 97.31 326 ASN A C 1
ATOM 2714 O O . ASN A 1 326 ? 16.820 -1.914 -15.007 1.00 97.31 326 ASN A O 1
ATOM 2718 N N . ILE A 1 327 ? 16.310 0.284 -15.093 1.00 95.88 327 ILE A N 1
ATOM 2719 C CA . ILE A 1 327 ? 17.644 0.820 -14.840 1.00 95.88 327 ILE A CA 1
ATOM 2720 C C . ILE A 1 327 ? 17.605 1.664 -13.569 1.00 95.88 327 ILE A C 1
ATOM 2722 O O . ILE A 1 327 ? 16.693 2.491 -13.377 1.00 95.88 327 ILE A O 1
ATOM 2726 N N . ASP A 1 328 ? 18.584 1.450 -12.703 1.00 94.25 328 ASP A N 1
ATOM 2727 C CA . ASP A 1 328 ? 18.606 2.078 -11.393 1.00 94.25 328 ASP A CA 1
ATOM 2728 C C . ASP A 1 328 ? 18.774 3.588 -11.496 1.00 94.25 328 ASP A C 1
ATOM 2730 O O . ASP A 1 328 ? 19.147 4.156 -12.528 1.00 94.25 328 ASP A O 1
ATOM 2734 N N . GLY A 1 329 ? 18.312 4.272 -10.457 1.00 90.88 329 GLY A N 1
ATOM 2735 C CA . GLY A 1 329 ? 18.457 5.710 -10.333 1.00 90.88 329 GLY A CA 1
ATOM 2736 C C . GLY A 1 329 ? 19.579 6.029 -9.375 1.00 90.88 329 GLY A C 1
ATOM 2737 O O . GLY A 1 329 ? 20.671 5.481 -9.478 1.00 90.88 329 GLY A O 1
ATOM 2738 N N . THR A 1 330 ? 19.260 6.908 -8.435 1.00 90.44 330 THR A N 1
ATOM 2739 C CA . THR A 1 330 ? 20.077 7.140 -7.249 1.00 90.44 330 THR A CA 1
ATOM 2740 C C . THR A 1 330 ? 20.244 5.854 -6.429 1.00 90.44 330 THR A C 1
ATOM 2742 O O . THR A 1 330 ? 21.319 5.603 -5.910 1.00 90.44 330 THR A O 1
ATOM 2745 N N . VAL A 1 331 ? 19.192 5.032 -6.373 1.00 93.06 331 VAL A N 1
ATOM 2746 C CA . VAL A 1 331 ? 19.163 3.681 -5.791 1.00 93.06 331 VAL A CA 1
ATOM 2747 C C . VAL A 1 331 ? 18.304 2.761 -6.674 1.00 93.06 331 VAL A C 1
ATOM 2749 O O . VAL A 1 331 ? 17.983 3.141 -7.813 1.00 93.06 331 VAL A O 1
ATOM 2752 N N . ALA A 1 332 ? 17.909 1.583 -6.171 1.00 92.75 332 ALA A N 1
ATOM 2753 C CA . ALA A 1 332 ? 17.029 0.651 -6.874 1.00 92.75 332 ALA A CA 1
ATOM 2754 C C . ALA A 1 332 ? 15.803 1.355 -7.482 1.00 92.75 332 ALA A C 1
ATOM 2756 O O . ALA A 1 332 ? 15.165 2.222 -6.877 1.00 92.75 332 ALA A O 1
ATOM 2757 N N . ALA A 1 333 ? 15.462 0.997 -8.718 1.00 92.06 333 ALA A N 1
ATOM 2758 C CA . ALA A 1 333 ? 14.310 1.583 -9.388 1.00 92.06 333 ALA A CA 1
ATOM 2759 C C . ALA A 1 333 ? 12.974 0.984 -8.901 1.00 92.06 333 ALA A C 1
ATOM 2761 O O . ALA A 1 333 ? 12.509 -0.016 -9.443 1.00 92.06 333 ALA A O 1
ATOM 2762 N N . TYR A 1 334 ? 12.268 1.710 -8.024 1.00 88.88 334 TYR A N 1
ATOM 2763 C CA . TYR A 1 334 ? 10.960 1.333 -7.435 1.00 88.88 334 TYR A CA 1
ATOM 2764 C C . TYR A 1 334 ? 9.795 1.141 -8.428 1.00 88.88 334 TYR A C 1
ATOM 2766 O O . TYR A 1 334 ? 8.638 0.976 -8.039 1.00 88.88 334 TYR A O 1
ATOM 2774 N N . ARG A 1 335 ? 10.059 1.199 -9.739 1.00 87.62 335 ARG A N 1
ATOM 2775 C CA . ARG A 1 335 ? 9.074 0.862 -10.775 1.00 87.62 335 ARG A CA 1
ATOM 2776 C C . ARG A 1 335 ? 9.062 -0.621 -11.134 1.00 87.62 335 ARG A C 1
ATOM 2778 O O . ARG A 1 335 ? 8.131 -1.040 -11.821 1.00 87.62 335 ARG A O 1
ATOM 2785 N N . LEU A 1 336 ? 10.066 -1.393 -10.709 1.00 92.44 336 LEU A N 1
ATOM 2786 C CA . LEU A 1 336 ? 10.215 -2.790 -11.107 1.00 92.44 336 LEU A CA 1
ATOM 2787 C C . LEU A 1 336 ? 8.974 -3.651 -10.803 1.00 92.44 336 LEU A C 1
ATOM 2789 O O . LEU A 1 336 ? 8.540 -4.336 -11.731 1.00 92.44 336 LEU A O 1
ATOM 2793 N N . PRO A 1 337 ? 8.329 -3.580 -9.614 1.00 89.00 337 PRO A N 1
ATOM 2794 C CA . PRO A 1 337 ? 7.116 -4.362 -9.341 1.00 89.00 337 PRO A CA 1
ATOM 2795 C C . PRO A 1 337 ? 6.028 -4.160 -10.401 1.00 89.00 337 PRO A C 1
ATOM 2797 O O . PRO A 1 337 ? 5.383 -5.105 -10.850 1.00 89.00 337 PRO A O 1
ATOM 2800 N N . TYR A 1 338 ? 5.862 -2.919 -10.859 1.00 85.25 338 TYR A N 1
ATOM 2801 C CA . TYR A 1 338 ? 4.844 -2.550 -11.836 1.00 85.25 338 TYR A CA 1
ATOM 2802 C C . TYR A 1 338 ? 5.208 -2.972 -13.260 1.00 85.25 338 TYR A C 1
ATOM 2804 O O . TYR A 1 338 ? 4.312 -3.287 -14.041 1.00 85.25 338 TYR A O 1
ATOM 2812 N N . LEU A 1 339 ? 6.501 -2.983 -13.603 1.00 90.75 339 LEU A N 1
ATOM 2813 C CA . LEU A 1 339 ? 6.981 -3.511 -14.882 1.00 90.75 339 LEU A CA 1
ATOM 2814 C C . LEU A 1 339 ? 6.793 -5.032 -14.954 1.00 90.75 339 LEU A C 1
ATOM 2816 O O . LEU A 1 339 ? 6.288 -5.516 -15.963 1.00 90.75 339 LEU A O 1
ATOM 2820 N N . LEU A 1 340 ? 7.116 -5.757 -13.876 1.00 91.00 340 LEU A N 1
ATOM 2821 C CA . LEU A 1 340 ? 6.923 -7.212 -13.761 1.00 91.00 340 LEU A CA 1
ATOM 2822 C C . LEU A 1 340 ? 5.438 -7.605 -13.772 1.00 91.00 340 LEU A C 1
ATOM 2824 O O . LEU A 1 340 ? 5.055 -8.607 -14.363 1.00 91.00 340 LEU A O 1
ATOM 2828 N N . ALA A 1 341 ? 4.575 -6.776 -13.180 1.00 84.19 341 ALA A N 1
ATOM 2829 C CA . ALA A 1 341 ? 3.121 -6.926 -13.267 1.00 84.19 341 ALA A CA 1
ATOM 2830 C C . ALA A 1 341 ? 2.565 -6.674 -14.689 1.00 84.19 341 ALA A C 1
ATOM 2832 O O . ALA A 1 341 ? 1.391 -6.943 -14.968 1.00 84.19 341 ALA A O 1
ATOM 2833 N N . GLY A 1 342 ? 3.395 -6.121 -15.578 1.00 81.38 342 GLY A N 1
ATOM 2834 C CA . GLY A 1 342 ? 3.138 -5.832 -16.984 1.00 81.38 342 GLY A CA 1
ATOM 2835 C C . GLY A 1 342 ? 2.974 -7.066 -17.876 1.00 81.38 342 GLY A C 1
ATOM 2836 O O . GLY A 1 342 ? 3.046 -8.196 -17.413 1.00 81.38 342 GLY A O 1
ATOM 2837 N N . ASN A 1 343 ? 2.729 -6.866 -19.174 1.00 83.50 343 ASN A N 1
ATOM 2838 C CA . ASN A 1 343 ? 2.841 -7.910 -20.210 1.00 83.50 343 ASN A CA 1
ATOM 2839 C C . ASN A 1 343 ? 3.905 -7.564 -21.256 1.00 83.50 343 ASN A C 1
ATOM 2841 O O . ASN A 1 343 ? 3.772 -7.897 -22.432 1.00 83.50 343 ASN A O 1
ATOM 2845 N N . SER A 1 344 ? 4.930 -6.839 -20.829 1.00 91.62 344 SER A N 1
ATOM 2846 C CA . SER A 1 344 ? 6.119 -6.552 -21.619 1.00 91.62 344 SER A CA 1
ATOM 2847 C C . SER A 1 344 ? 7.307 -7.220 -20.939 1.00 91.62 344 SER A C 1
ATOM 2849 O O . SER A 1 344 ? 7.330 -7.342 -19.716 1.00 91.62 344 SER A O 1
ATOM 2851 N N . LEU A 1 345 ? 8.287 -7.652 -21.725 1.00 95.62 345 LEU A N 1
ATOM 2852 C CA . LEU A 1 345 ? 9.468 -8.325 -21.208 1.00 95.62 345 LEU A CA 1
ATOM 2853 C C . LEU A 1 345 ? 10.381 -7.307 -20.524 1.00 95.62 345 LEU A C 1
ATOM 2855 O O . LEU A 1 345 ? 10.754 -6.294 -21.121 1.00 95.62 345 LEU A O 1
ATOM 2859 N N . VAL A 1 346 ? 10.735 -7.576 -19.271 1.00 97.94 346 VAL A N 1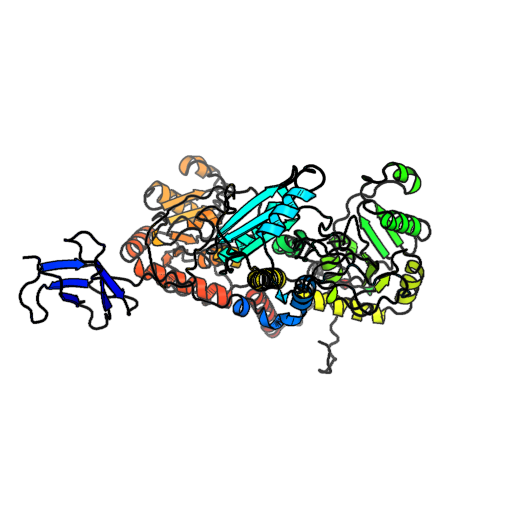
ATOM 2860 C CA . VAL A 1 346 ? 11.568 -6.680 -18.470 1.00 97.94 346 VAL A CA 1
ATOM 2861 C C . VAL A 1 346 ? 13.041 -7.014 -18.674 1.00 97.94 346 VAL A C 1
ATOM 2863 O O . VAL A 1 346 ? 13.460 -8.149 -18.464 1.00 97.94 346 VAL A O 1
ATOM 2866 N N . PHE A 1 347 ? 13.823 -6.005 -19.040 1.00 98.50 347 PHE A N 1
ATOM 2867 C CA . PHE A 1 347 ? 15.279 -6.008 -19.012 1.00 98.50 347 PHE A CA 1
ATOM 2868 C C . PHE A 1 347 ? 15.703 -5.326 -17.718 1.00 98.50 347 PHE A C 1
ATOM 2870 O O . PHE A 1 347 ? 15.330 -4.177 -17.484 1.00 98.50 347 PHE A O 1
ATOM 2877 N N . LYS A 1 348 ? 16.436 -6.018 -16.851 1.00 97.94 348 LYS A N 1
ATOM 2878 C CA . LYS A 1 348 ? 16.874 -5.469 -15.565 1.00 97.94 348 LYS A CA 1
ATOM 2879 C C . LYS A 1 348 ? 18.387 -5.326 -15.575 1.00 97.94 348 LYS A C 1
ATOM 2881 O O . LYS A 1 348 ? 19.096 -6.313 -15.752 1.00 97.94 348 LYS A O 1
ATOM 2886 N N . GLN A 1 349 ? 18.854 -4.105 -15.335 1.00 96.94 349 GLN A N 1
ATOM 2887 C CA . GLN A 1 349 ? 20.269 -3.832 -15.122 1.00 96.94 349 GLN A CA 1
ATOM 2888 C C . GLN A 1 349 ? 20.784 -4.602 -13.896 1.00 96.94 349 GLN A C 1
ATOM 2890 O O . GLN A 1 349 ? 20.126 -4.646 -12.844 1.00 96.94 349 GLN A O 1
ATOM 2895 N N . ASP A 1 350 ? 21.963 -5.193 -14.045 1.00 94.94 350 ASP A N 1
ATOM 2896 C CA . ASP A 1 350 ? 22.755 -5.721 -12.949 1.00 94.94 350 ASP A CA 1
ATOM 2897 C C . ASP A 1 350 ? 23.256 -4.567 -12.077 1.00 94.94 350 ASP A C 1
ATOM 2899 O O . ASP A 1 350 ? 23.789 -3.565 -12.563 1.00 94.94 350 ASP A O 1
ATOM 2903 N N . SER A 1 351 ? 23.004 -4.678 -10.781 1.00 92.44 351 SER A N 1
ATOM 2904 C CA . SER A 1 351 ? 23.187 -3.594 -9.828 1.00 92.44 351 SER A CA 1
ATOM 2905 C C . SER A 1 351 ? 23.408 -4.153 -8.436 1.00 92.44 351 SER A C 1
ATOM 2907 O O . SER A 1 351 ? 22.830 -5.174 -8.064 1.00 92.44 351 SER A O 1
ATOM 2909 N N . SER A 1 352 ? 24.214 -3.440 -7.652 1.00 92.75 352 SER A N 1
ATOM 2910 C CA . SER A 1 352 ? 24.406 -3.731 -6.235 1.00 92.75 352 SER A CA 1
ATOM 2911 C C . SER A 1 352 ? 23.181 -3.384 -5.390 1.00 92.75 352 SER A C 1
ATOM 2913 O O . SER A 1 352 ? 23.094 -3.883 -4.271 1.00 92.75 352 SER A O 1
ATOM 2915 N N . TYR A 1 353 ? 22.252 -2.562 -5.895 1.00 95.00 353 TYR A N 1
ATOM 2916 C CA . TYR A 1 353 ? 21.033 -2.182 -5.184 1.00 95.00 353 TYR A CA 1
ATOM 2917 C C . TYR A 1 353 ? 19.914 -3.210 -5.351 1.00 95.00 353 TYR A C 1
ATOM 2919 O O . TYR A 1 353 ? 19.669 -3.732 -6.444 1.00 95.00 353 TYR A O 1
ATOM 2927 N N . TYR A 1 354 ? 19.174 -3.443 -4.268 1.00 94.25 354 TYR A N 1
ATOM 2928 C CA . TYR A 1 354 ? 18.050 -4.370 -4.261 1.00 94.25 354 TYR A CA 1
ATOM 2929 C C . TYR A 1 354 ? 16.875 -3.889 -3.404 1.00 94.25 354 TYR A C 1
ATOM 2931 O O . TYR A 1 354 ? 17.042 -3.175 -2.417 1.00 94.25 354 TYR A O 1
ATOM 2939 N N . GLU A 1 355 ? 15.665 -4.296 -3.793 1.00 93.56 355 GLU A N 1
ATOM 2940 C CA . GLU A 1 355 ? 14.464 -4.195 -2.957 1.00 93.56 355 GLU A CA 1
ATOM 2941 C C . GLU A 1 355 ? 14.190 -5.536 -2.259 1.00 93.56 355 GLU A C 1
ATOM 2943 O O . GLU A 1 355 ? 14.733 -6.573 -2.642 1.00 93.56 355 GLU A O 1
ATOM 2948 N N . PHE A 1 356 ? 13.278 -5.532 -1.282 1.00 91.81 356 PHE A N 1
ATOM 2949 C CA . PHE A 1 356 ? 12.989 -6.676 -0.406 1.00 91.81 356 PHE A CA 1
ATOM 2950 C C . PHE A 1 356 ? 12.593 -7.989 -1.115 1.00 91.81 356 PHE A C 1
ATOM 2952 O O . PHE A 1 356 ? 12.636 -9.051 -0.506 1.00 91.81 356 PHE A O 1
ATOM 2959 N N . PHE A 1 357 ? 12.161 -7.920 -2.377 1.00 91.81 357 PHE A N 1
ATOM 2960 C CA . PHE A 1 357 ? 11.687 -9.067 -3.158 1.00 91.81 357 PHE A CA 1
ATOM 2961 C C . PHE A 1 357 ? 12.649 -9.494 -4.271 1.00 91.81 357 PHE A C 1
ATOM 2963 O O . PHE A 1 357 ? 12.364 -10.449 -4.992 1.00 91.81 357 PHE A O 1
ATOM 2970 N N . TYR A 1 358 ? 13.759 -8.774 -4.472 1.00 93.62 358 TYR A N 1
ATOM 2971 C CA . TYR A 1 358 ? 14.669 -9.042 -5.591 1.00 93.62 358 TYR A CA 1
ATOM 2972 C C . TYR A 1 358 ? 15.300 -10.433 -5.501 1.00 93.62 358 TYR A C 1
ATOM 2974 O O . TYR A 1 358 ? 15.592 -11.023 -6.534 1.00 93.62 358 TYR A O 1
ATOM 2982 N N . ASN A 1 359 ? 15.461 -10.983 -4.295 1.00 91.44 359 ASN A N 1
ATOM 2983 C CA . ASN A 1 359 ? 15.983 -12.332 -4.082 1.00 91.44 359 ASN A CA 1
ATOM 2984 C C . ASN A 1 359 ? 15.052 -13.452 -4.594 1.00 91.44 359 ASN A C 1
ATOM 2986 O O . ASN A 1 359 ? 15.497 -14.586 -4.744 1.00 91.44 359 ASN A O 1
ATOM 2990 N N . LEU A 1 360 ? 13.784 -13.138 -4.886 1.00 91.56 360 LEU A N 1
ATOM 2991 C CA . LEU A 1 360 ? 12.837 -14.045 -5.540 1.00 91.56 360 LEU A CA 1
ATOM 2992 C C . LEU A 1 360 ? 12.988 -14.029 -7.069 1.00 91.56 360 LEU A C 1
ATOM 2994 O O . LEU A 1 360 ? 12.433 -14.883 -7.756 1.00 91.56 360 LEU A O 1
ATOM 2998 N N . LEU A 1 361 ? 13.688 -13.033 -7.623 1.00 94.12 361 LEU A N 1
ATOM 2999 C CA . LEU A 1 361 ? 13.834 -12.867 -9.061 1.00 94.12 361 LEU A CA 1
ATOM 3000 C C . LEU A 1 361 ? 15.014 -13.681 -9.585 1.00 94.12 361 LEU A C 1
ATOM 3002 O O . LEU A 1 361 ? 16.177 -13.358 -9.367 1.00 94.12 361 LEU A O 1
ATOM 3006 N N . GLU A 1 362 ? 14.695 -14.686 -10.384 1.00 95.94 362 GLU A N 1
ATOM 3007 C CA . GLU A 1 362 ? 15.683 -15.450 -11.144 1.00 95.94 362 GLU A CA 1
ATOM 3008 C C . GLU A 1 362 ? 15.908 -14.871 -12.562 1.00 95.94 362 GLU A C 1
ATOM 3010 O O . GLU A 1 362 ? 14.930 -14.666 -13.305 1.00 95.94 362 GLU A O 1
ATOM 3015 N N . PRO A 1 363 ? 17.173 -14.623 -12.971 1.00 97.06 363 PRO A N 1
ATOM 3016 C CA . PRO A 1 363 ? 17.514 -14.219 -14.333 1.00 97.06 363 PRO A CA 1
ATOM 3017 C C . PRO A 1 363 ? 17.051 -15.255 -15.361 1.00 97.06 363 PRO A C 1
ATOM 3019 O O . PRO A 1 363 ? 17.138 -16.455 -15.124 1.00 97.06 363 PRO A O 1
ATOM 3022 N N . TYR A 1 364 ? 16.567 -14.793 -16.513 1.00 95.75 364 TYR A N 1
ATOM 3023 C CA . TYR A 1 364 ? 15.986 -15.603 -17.596 1.00 95.75 364 TYR A CA 1
ATOM 3024 C C . TYR A 1 364 ? 14.730 -16.412 -17.234 1.00 95.75 364 TYR A C 1
ATOM 3026 O O . TYR A 1 364 ? 14.148 -17.036 -18.118 1.00 95.75 364 TYR A O 1
ATOM 3034 N N . VAL A 1 365 ? 14.273 -16.360 -15.980 1.00 96.38 365 VAL A N 1
ATOM 3035 C CA . VAL A 1 365 ? 12.984 -16.914 -15.541 1.00 96.38 365 VAL A CA 1
ATOM 3036 C C . VAL A 1 365 ? 11.957 -15.802 -15.380 1.00 96.38 365 VAL A C 1
ATOM 3038 O O . VAL A 1 365 ? 10.837 -15.957 -15.849 1.00 96.38 365 VAL A O 1
ATOM 3041 N N . HIS A 1 366 ? 12.335 -14.671 -14.773 1.00 96.69 366 HIS A N 1
ATOM 3042 C CA . HIS A 1 366 ? 11.428 -13.544 -14.506 1.00 96.69 366 HIS A CA 1
ATOM 3043 C C . HIS A 1 366 ? 11.799 -12.265 -15.273 1.00 96.69 366 HIS A C 1
ATOM 3045 O O . HIS A 1 366 ? 10.970 -11.374 -15.444 1.00 96.69 366 HIS A O 1
ATOM 3051 N N . TYR A 1 367 ? 13.042 -12.138 -15.735 1.00 98.00 367 TYR A N 1
ATOM 3052 C CA . TYR A 1 367 ? 13.519 -10.963 -16.466 1.00 98.00 367 TYR A CA 1
ATOM 3053 C C . TYR A 1 367 ? 14.765 -11.298 -17.295 1.00 98.00 367 TYR A C 1
ATOM 3055 O O . TYR A 1 367 ? 15.397 -12.332 -17.083 1.00 98.00 367 TYR A O 1
ATOM 3063 N N . ILE A 1 368 ? 15.148 -10.410 -18.212 1.00 98.12 368 ILE A N 1
ATOM 3064 C CA . ILE A 1 368 ? 16.411 -10.489 -18.957 1.00 98.12 368 ILE A CA 1
ATOM 3065 C C . ILE A 1 368 ? 17.480 -9.680 -18.212 1.00 98.12 368 ILE A C 1
ATOM 3067 O O . ILE A 1 368 ? 17.305 -8.465 -18.064 1.00 98.12 368 ILE A O 1
ATOM 3071 N N . PRO A 1 369 ? 18.551 -10.305 -17.692 1.00 97.81 369 PRO A N 1
ATOM 3072 C CA . PRO A 1 369 ? 19.640 -9.561 -17.076 1.00 97.81 369 PRO A CA 1
ATOM 3073 C C . PRO A 1 369 ? 20.401 -8.763 -18.139 1.00 97.81 369 PRO A C 1
ATOM 3075 O O . PRO A 1 369 ? 20.593 -9.226 -19.259 1.00 97.81 369 PRO A O 1
ATOM 3078 N N . VAL A 1 370 ? 20.821 -7.558 -17.774 1.00 97.94 370 VAL A N 1
ATOM 3079 C CA . VAL A 1 370 ? 21.678 -6.693 -18.591 1.00 97.94 370 VAL A CA 1
ATOM 3080 C C . VAL A 1 370 ? 22.865 -6.303 -17.737 1.00 97.94 370 VAL A C 1
ATOM 3082 O O . VAL A 1 370 ? 22.676 -5.892 -16.593 1.00 97.94 370 VAL A O 1
ATOM 3085 N N . HIS A 1 371 ? 24.073 -6.402 -18.271 1.00 97.44 371 HIS A N 1
ATOM 3086 C CA . HIS A 1 371 ? 25.282 -6.020 -17.563 1.00 97.44 371 HIS A CA 1
ATOM 3087 C C . HIS A 1 371 ? 25.202 -4.570 -17.056 1.00 97.44 371 HIS A C 1
ATOM 3089 O O . HIS A 1 371 ? 24.600 -3.696 -17.689 1.00 97.44 371 HIS A O 1
ATOM 3095 N N . LYS A 1 372 ? 25.844 -4.289 -15.916 1.00 94.50 372 LYS A N 1
ATOM 3096 C CA . LYS A 1 372 ? 25.846 -2.965 -15.269 1.00 94.50 372 LYS A CA 1
ATOM 3097 C C . LYS A 1 372 ? 26.186 -1.834 -16.246 1.00 94.50 372 LYS A C 1
ATOM 3099 O O . LYS A 1 372 ? 25.543 -0.790 -16.240 1.00 94.50 372 LYS A O 1
ATOM 3104 N N . GLU A 1 373 ? 27.146 -2.081 -17.133 1.00 95.25 373 GLU A N 1
ATOM 3105 C CA . GLU A 1 373 ? 27.623 -1.123 -18.135 1.00 95.25 373 GLU A CA 1
ATOM 3106 C C . GLU A 1 373 ? 26.771 -1.049 -19.414 1.00 95.25 373 GLU A C 1
ATOM 3108 O O . GLU A 1 373 ? 27.114 -0.283 -20.311 1.00 95.25 373 GLU A O 1
ATOM 3113 N N . LEU A 1 374 ? 25.686 -1.818 -19.542 1.00 96.56 374 LEU A N 1
ATOM 3114 C CA . LEU A 1 374 ? 24.817 -1.875 -20.731 1.00 96.56 374 LEU A CA 1
ATOM 3115 C C . LEU A 1 374 ? 25.530 -2.269 -22.041 1.00 96.56 374 LEU A C 1
ATOM 3117 O O . LEU A 1 374 ? 24.993 -2.053 -23.126 1.00 96.56 374 LEU A O 1
ATOM 3121 N N . ASN A 1 375 ? 26.742 -2.820 -21.966 1.00 95.75 375 ASN A N 1
ATOM 3122 C CA . ASN A 1 375 ? 27.549 -3.207 -23.129 1.00 95.75 375 ASN A CA 1
ATOM 3123 C C . ASN A 1 375 ? 26.982 -4.428 -23.868 1.00 95.75 375 ASN A C 1
ATOM 3125 O O . ASN A 1 375 ? 27.209 -4.577 -25.063 1.00 95.75 375 ASN A O 1
ATOM 3129 N N . ASP A 1 376 ? 26.220 -5.266 -23.173 1.00 96.94 376 ASP A N 1
ATOM 3130 C CA . ASP A 1 376 ? 25.506 -6.422 -23.709 1.00 96.94 376 ASP A CA 1
ATOM 3131 C C . ASP A 1 376 ? 24.062 -6.095 -24.131 1.00 96.94 376 ASP A C 1
ATOM 3133 O O . ASP A 1 376 ? 23.389 -6.948 -24.700 1.00 96.94 376 ASP A O 1
ATOM 3137 N N . LEU A 1 377 ? 23.568 -4.870 -23.899 1.00 97.31 377 LEU A N 1
ATOM 3138 C CA . LEU A 1 377 ? 22.151 -4.535 -24.085 1.00 97.31 377 LEU A CA 1
ATOM 3139 C C . LEU A 1 377 ? 21.659 -4.798 -25.515 1.00 97.31 377 LEU A C 1
ATOM 3141 O O . LEU A 1 377 ? 20.587 -5.372 -25.693 1.00 97.31 377 LEU A O 1
ATOM 3145 N N . ILE A 1 378 ? 22.432 -4.391 -26.526 1.00 96.69 378 ILE A N 1
ATOM 3146 C CA . ILE A 1 378 ? 22.066 -4.587 -27.938 1.00 96.69 378 ILE A CA 1
ATOM 3147 C C . ILE A 1 378 ? 22.019 -6.080 -28.275 1.00 96.69 378 ILE A C 1
ATOM 3149 O O . ILE A 1 378 ? 21.018 -6.558 -28.802 1.00 96.69 378 ILE A O 1
ATOM 3153 N N . GLN A 1 379 ? 23.046 -6.832 -27.869 1.00 95.69 379 GLN A N 1
ATOM 3154 C CA . GLN A 1 379 ? 23.100 -8.281 -28.056 1.00 95.69 379 GLN A CA 1
ATOM 3155 C C . GLN A 1 379 ? 21.918 -8.986 -27.371 1.00 95.69 379 GLN A C 1
ATOM 3157 O O . GLN A 1 379 ? 21.308 -9.878 -27.958 1.00 95.69 379 GLN A O 1
ATOM 3162 N N . SER A 1 380 ? 21.563 -8.575 -26.152 1.00 95.81 380 SER A N 1
ATOM 3163 C CA . SER A 1 380 ? 20.435 -9.132 -25.401 1.00 95.81 380 SER A CA 1
ATOM 3164 C C . SER A 1 380 ? 19.087 -8.836 -26.068 1.00 95.81 380 SER A C 1
ATOM 3166 O O . SER A 1 380 ? 18.208 -9.700 -26.073 1.00 95.81 380 SER A O 1
ATOM 3168 N N . ILE A 1 381 ? 18.909 -7.651 -26.669 1.00 95.44 381 ILE A N 1
ATOM 3169 C CA . ILE A 1 381 ? 17.713 -7.331 -27.469 1.00 95.44 381 ILE A CA 1
ATOM 3170 C C . ILE A 1 381 ? 17.643 -8.249 -28.699 1.00 95.44 381 ILE A C 1
ATOM 3172 O O . ILE A 1 381 ? 16.609 -8.885 -28.917 1.00 95.44 381 ILE A O 1
ATOM 3176 N N . ASP A 1 382 ? 18.742 -8.384 -29.446 1.00 93.81 382 ASP A N 1
ATOM 3177 C CA . ASP A 1 382 ? 18.797 -9.217 -30.655 1.00 93.81 382 ASP A CA 1
ATOM 3178 C C . ASP A 1 382 ? 18.495 -10.695 -30.351 1.00 93.81 382 ASP A C 1
ATOM 3180 O O . ASP A 1 382 ? 17.717 -11.340 -31.058 1.00 93.81 382 ASP A O 1
ATOM 3184 N N . GLN A 1 383 ? 19.049 -11.234 -29.260 1.00 92.06 383 GLN A N 1
ATOM 3185 C CA . GLN A 1 383 ? 18.800 -12.613 -28.824 1.00 92.06 383 GLN A CA 1
ATOM 3186 C C . GLN A 1 383 ? 17.325 -12.872 -28.496 1.00 92.06 383 GLN A C 1
ATOM 3188 O O . GLN A 1 383 ? 16.778 -13.921 -28.842 1.00 92.06 383 GLN A O 1
ATOM 3193 N N . VAL A 1 384 ? 16.667 -11.919 -27.834 1.00 93.00 384 VAL A N 1
ATOM 3194 C CA . VAL A 1 384 ? 15.244 -12.020 -27.493 1.00 93.00 384 VAL A CA 1
ATOM 3195 C C . VAL A 1 384 ? 14.368 -11.903 -28.742 1.00 93.00 384 VAL A C 1
ATOM 3197 O O . VAL A 1 384 ? 13.390 -12.643 -28.864 1.00 93.00 384 VAL A O 1
ATOM 3200 N N . MET A 1 385 ? 14.718 -11.021 -29.684 1.00 90.94 385 MET A N 1
ATOM 3201 C CA . MET A 1 385 ? 14.005 -10.878 -30.962 1.00 90.94 385 MET A CA 1
ATOM 3202 C C . MET A 1 385 ? 14.062 -12.162 -31.800 1.00 90.94 385 MET A C 1
ATOM 3204 O O . MET A 1 385 ? 13.080 -12.517 -32.448 1.00 90.94 385 MET A O 1
ATOM 3208 N N . GLN A 1 386 ? 15.169 -12.906 -31.736 1.00 89.00 386 GLN A N 1
ATOM 3209 C CA . GLN A 1 386 ? 15.322 -14.195 -32.420 1.00 89.00 386 GLN A CA 1
ATOM 3210 C C . GLN A 1 386 ? 14.523 -15.340 -31.771 1.00 89.00 386 GLN A C 1
ATOM 3212 O O . GLN A 1 386 ? 14.302 -16.368 -32.411 1.00 89.00 386 GLN A O 1
ATOM 3217 N N . ASN A 1 387 ? 14.076 -15.196 -30.516 1.00 84.62 387 ASN A N 1
ATOM 3218 C CA . ASN A 1 387 ? 13.327 -16.235 -29.803 1.00 84.62 387 ASN A CA 1
ATOM 3219 C C . ASN A 1 387 ? 12.127 -15.672 -29.010 1.00 84.62 387 ASN A C 1
ATOM 3221 O O . ASN A 1 387 ? 12.126 -15.664 -27.771 1.00 84.62 387 ASN A O 1
ATOM 3225 N N . PRO A 1 388 ? 11.060 -15.235 -29.703 1.00 76.12 388 PRO A N 1
ATOM 3226 C CA . PRO A 1 388 ? 9.909 -14.599 -29.066 1.00 76.12 388 PRO A CA 1
ATOM 3227 C C . PRO A 1 388 ? 9.131 -15.540 -28.132 1.00 76.12 388 PRO A C 1
ATOM 3229 O O . PRO A 1 388 ? 8.560 -15.074 -27.147 1.00 76.12 388 PRO A O 1
ATOM 3232 N N . HIS A 1 389 ? 9.144 -16.858 -28.370 1.00 78.25 389 HIS A N 1
ATOM 3233 C CA . HIS A 1 389 ? 8.434 -17.829 -27.525 1.00 78.25 389 HIS A CA 1
ATOM 3234 C C . HIS A 1 389 ? 8.935 -17.830 -26.075 1.00 78.25 389 HIS A C 1
ATOM 3236 O O . HIS A 1 389 ? 8.125 -17.864 -25.151 1.00 78.25 389 HIS A O 1
ATOM 3242 N N . LYS A 1 390 ? 10.252 -17.696 -25.857 1.00 87.25 390 LYS A N 1
ATOM 3243 C CA . LYS A 1 390 ? 10.817 -17.585 -24.501 1.00 87.25 390 LYS A CA 1
ATOM 3244 C C . LYS A 1 390 ? 10.345 -16.330 -23.762 1.00 87.25 390 LYS A C 1
ATOM 3246 O O . LYS A 1 390 ? 10.206 -16.362 -22.543 1.00 87.25 390 LYS A O 1
ATOM 3251 N N . SER A 1 391 ? 10.052 -15.245 -24.482 1.00 88.31 391 SER A N 1
ATOM 3252 C CA . SER A 1 391 ? 9.587 -13.990 -23.871 1.00 88.31 391 SER A CA 1
ATOM 3253 C C . SER A 1 391 ? 8.246 -14.166 -23.162 1.00 88.31 391 SER A C 1
ATOM 3255 O O . SER A 1 391 ? 8.071 -13.660 -22.055 1.00 88.31 391 SER A O 1
ATOM 3257 N N . HIS A 1 392 ? 7.317 -14.911 -23.772 1.00 85.12 392 HIS A N 1
ATOM 3258 C CA . HIS A 1 392 ? 5.994 -15.170 -23.197 1.00 85.12 392 HIS A CA 1
ATOM 3259 C C . HIS A 1 392 ? 6.091 -15.907 -21.860 1.00 85.12 392 HIS A C 1
ATOM 3261 O O . HIS A 1 392 ? 5.444 -15.492 -20.900 1.00 85.12 392 HIS A O 1
ATOM 3267 N N . GLN A 1 393 ? 6.954 -16.924 -21.769 1.00 88.94 393 GLN A N 1
ATOM 3268 C CA . GLN A 1 393 ? 7.165 -17.662 -20.521 1.00 88.94 393 GLN A CA 1
ATOM 3269 C C . GLN A 1 393 ? 7.729 -16.761 -19.415 1.00 88.94 393 GLN A C 1
ATOM 3271 O O . GLN A 1 393 ? 7.227 -16.768 -18.295 1.00 88.94 393 GLN A O 1
ATOM 3276 N N . ILE A 1 394 ? 8.736 -15.941 -19.730 1.00 92.38 394 ILE A N 1
ATOM 3277 C CA . ILE A 1 394 ? 9.367 -15.042 -18.749 1.00 92.38 394 ILE A CA 1
ATOM 3278 C C . ILE A 1 394 ? 8.363 -14.003 -18.225 1.00 92.38 394 ILE A C 1
ATOM 3280 O O . ILE A 1 394 ? 8.293 -13.712 -17.027 1.00 92.38 394 ILE A O 1
ATOM 3284 N N . ILE A 1 395 ? 7.539 -13.458 -19.122 1.00 89.12 395 ILE A N 1
ATOM 3285 C CA . ILE A 1 395 ? 6.451 -12.543 -18.764 1.00 89.12 395 ILE A CA 1
ATOM 3286 C C . ILE A 1 395 ? 5.411 -13.249 -17.883 1.00 89.12 395 ILE A C 1
ATOM 3288 O O . ILE A 1 395 ? 4.972 -12.678 -16.888 1.00 89.12 395 ILE A O 1
ATOM 3292 N N . ALA A 1 396 ? 5.009 -14.478 -18.212 1.00 82.25 396 ALA A N 1
ATOM 3293 C CA . ALA A 1 396 ? 4.051 -15.230 -17.404 1.00 82.25 396 ALA A CA 1
ATOM 3294 C C . ALA A 1 396 ? 4.588 -15.480 -15.984 1.00 82.25 396 ALA A C 1
ATOM 3296 O O . ALA A 1 396 ? 3.923 -15.126 -15.008 1.00 82.25 396 ALA A O 1
ATOM 3297 N N . ASN A 1 397 ? 5.824 -15.971 -15.874 1.00 89.75 397 ASN A N 1
ATOM 3298 C CA . ASN A 1 397 ? 6.493 -16.235 -14.600 1.00 89.75 397 ASN A CA 1
ATOM 3299 C C . ASN A 1 397 ? 6.605 -14.969 -13.736 1.00 89.75 397 ASN A C 1
ATOM 3301 O O . ASN A 1 397 ? 6.244 -14.979 -12.561 1.00 89.75 397 ASN A O 1
ATOM 3305 N N . SER A 1 398 ? 7.071 -13.852 -14.308 1.00 90.81 398 SER A N 1
ATOM 3306 C CA . SER A 1 398 ? 7.189 -12.580 -13.574 1.00 90.81 398 SER A CA 1
ATOM 3307 C C . SER A 1 398 ? 5.853 -12.064 -13.050 1.00 90.81 398 SER A C 1
ATOM 3309 O O . SER A 1 398 ? 5.762 -11.660 -11.889 1.00 90.81 398 SER A O 1
ATOM 3311 N N . ARG A 1 399 ? 4.793 -12.131 -13.859 1.00 85.94 399 ARG A N 1
ATOM 3312 C CA . ARG A 1 399 ? 3.439 -11.747 -13.435 1.00 85.94 399 ARG A CA 1
ATOM 3313 C C . ARG A 1 399 ? 2.935 -12.637 -12.310 1.00 85.94 399 ARG A C 1
ATOM 3315 O O . ARG A 1 399 ? 2.356 -12.124 -11.352 1.00 85.94 399 ARG A O 1
ATOM 3322 N N . GLN A 1 400 ? 3.165 -13.943 -12.418 1.00 83.62 400 GLN A N 1
ATOM 3323 C CA . GLN A 1 400 ? 2.773 -14.901 -11.394 1.00 83.62 400 GLN A CA 1
ATOM 3324 C C . GLN A 1 400 ? 3.522 -14.644 -10.082 1.00 83.62 400 GLN A C 1
ATOM 3326 O O . GLN A 1 400 ? 2.907 -14.649 -9.017 1.00 83.62 400 GLN A O 1
ATOM 3331 N N . LEU A 1 401 ? 4.813 -14.305 -10.150 1.00 87.81 401 LEU A N 1
ATOM 3332 C CA . LEU A 1 401 ? 5.594 -13.884 -8.989 1.00 87.81 401 LEU A CA 1
ATOM 3333 C C . LEU A 1 401 ? 4.987 -12.647 -8.321 1.00 87.81 401 LEU A C 1
ATOM 3335 O O . LEU A 1 401 ? 4.850 -12.642 -7.100 1.00 87.81 401 LEU A O 1
ATOM 3339 N N . VAL A 1 402 ? 4.576 -11.625 -9.083 1.00 85.06 402 VAL A N 1
ATOM 3340 C CA . VAL A 1 402 ? 3.912 -10.438 -8.509 1.00 85.06 402 VAL A CA 1
ATOM 3341 C C . VAL A 1 402 ? 2.595 -10.815 -7.825 1.00 85.06 402 VAL A C 1
ATOM 3343 O O . VAL A 1 402 ? 2.360 -10.387 -6.696 1.00 85.06 402 VAL A O 1
ATOM 3346 N N . LEU A 1 403 ? 1.745 -11.617 -8.474 1.00 77.81 403 LEU A N 1
ATOM 3347 C CA . LEU A 1 403 ? 0.460 -12.051 -7.907 1.00 77.81 403 LEU A CA 1
ATOM 3348 C C . LEU A 1 403 ? 0.641 -12.849 -6.612 1.00 77.81 403 LEU A C 1
ATOM 3350 O O . LEU A 1 403 ? -0.128 -12.675 -5.672 1.00 77.81 403 LEU A O 1
ATOM 3354 N N . ASN A 1 404 ? 1.683 -13.674 -6.553 1.00 81.25 404 ASN A N 1
ATOM 3355 C CA . ASN A 1 404 ? 1.970 -14.524 -5.405 1.00 81.25 404 ASN A CA 1
ATOM 3356 C C . ASN A 1 404 ? 2.753 -13.809 -4.295 1.00 81.25 404 ASN A C 1
ATOM 3358 O O . ASN A 1 404 ? 2.868 -14.370 -3.208 1.00 81.25 404 ASN A O 1
ATOM 3362 N N . ASN A 1 405 ? 3.360 -12.639 -4.565 1.00 82.50 405 ASN A N 1
ATOM 3363 C CA . ASN A 1 405 ? 4.321 -12.055 -3.623 1.00 82.50 405 ASN A CA 1
ATOM 3364 C C . ASN A 1 405 ? 4.284 -10.545 -3.393 1.00 82.50 405 ASN A C 1
ATOM 3366 O O . ASN A 1 405 ? 4.883 -10.086 -2.425 1.00 82.50 405 ASN A O 1
ATOM 3370 N N . LEU A 1 406 ? 3.626 -9.755 -4.242 1.00 80.19 406 LEU A N 1
ATOM 3371 C CA . LEU A 1 406 ? 3.738 -8.287 -4.211 1.00 80.19 406 LEU A CA 1
ATOM 3372 C C . LEU A 1 406 ? 2.390 -7.557 -4.128 1.00 80.19 406 LEU A C 1
ATOM 3374 O O . LEU A 1 406 ? 2.349 -6.329 -4.253 1.00 80.19 406 LEU A O 1
ATOM 3378 N N . LEU A 1 407 ? 1.290 -8.287 -3.910 1.00 74.31 407 LEU A N 1
ATOM 3379 C CA . LEU A 1 407 ? -0.014 -7.697 -3.568 1.00 74.31 407 LEU A CA 1
ATOM 3380 C C . LEU A 1 407 ? -0.002 -7.063 -2.158 1.00 74.31 407 LEU A C 1
ATOM 3382 O O . LEU A 1 407 ? 0.831 -7.451 -1.335 1.00 74.31 407 LEU A O 1
ATOM 3386 N N . PRO A 1 408 ? -0.900 -6.106 -1.846 1.00 72.94 408 PRO A N 1
ATOM 3387 C CA . PRO A 1 408 ? -0.890 -5.375 -0.574 1.00 72.94 408 PRO A CA 1
ATOM 3388 C C . PRO A 1 408 ? -0.847 -6.253 0.688 1.00 72.94 408 PRO A C 1
ATOM 3390 O O . PRO A 1 408 ? -0.156 -5.916 1.647 1.00 72.94 408 PRO A O 1
ATOM 3393 N N . GLU A 1 409 ? -1.537 -7.392 0.692 1.00 70.69 409 GLU A N 1
ATOM 3394 C CA . GLU A 1 409 ? -1.514 -8.376 1.777 1.00 70.69 409 GLU A CA 1
ATOM 3395 C C . GLU A 1 409 ? -0.099 -8.907 2.060 1.00 70.69 409 GLU A C 1
ATOM 3397 O O . GLU A 1 409 ? 0.305 -8.985 3.221 1.00 70.69 409 GLU A O 1
ATOM 3402 N N . HIS A 1 410 ? 0.695 -9.158 1.015 1.00 78.44 410 HIS A N 1
ATOM 3403 C CA . HIS A 1 410 ? 2.087 -9.596 1.121 1.00 78.44 410 HIS A CA 1
ATOM 3404 C C . HIS A 1 410 ? 2.963 -8.507 1.749 1.00 78.44 410 HIS A C 1
ATOM 3406 O O . HIS A 1 410 ? 3.772 -8.780 2.636 1.00 78.44 410 HIS A O 1
ATOM 3412 N N . ILE A 1 411 ? 2.747 -7.247 1.355 1.00 80.12 411 ILE A N 1
ATOM 3413 C CA . ILE A 1 411 ? 3.478 -6.089 1.891 1.00 80.12 411 ILE A CA 1
ATOM 3414 C C . ILE A 1 411 ? 3.236 -5.933 3.397 1.00 80.12 411 ILE A C 1
ATOM 3416 O O . ILE A 1 411 ? 4.180 -5.700 4.159 1.00 80.12 411 ILE A O 1
ATOM 3420 N N . TYR A 1 412 ? 1.990 -6.092 3.852 1.00 78.56 412 TYR A N 1
ATOM 3421 C CA . TYR A 1 412 ? 1.685 -6.055 5.282 1.00 78.56 412 TYR A CA 1
ATOM 3422 C C . TYR A 1 412 ? 2.240 -7.284 6.022 1.00 78.56 412 TYR A C 1
ATOM 3424 O O . TYR A 1 412 ? 2.787 -7.130 7.116 1.00 78.56 412 TYR A O 1
ATOM 3432 N N . CYS A 1 413 ? 2.156 -8.486 5.435 1.00 81.44 413 CYS A N 1
ATOM 3433 C CA . CYS A 1 413 ? 2.750 -9.699 6.006 1.00 81.44 413 CYS A CA 1
ATOM 3434 C C . CYS A 1 413 ? 4.269 -9.567 6.191 1.00 81.44 413 CYS A C 1
ATOM 3436 O O . CYS A 1 413 ? 4.791 -10.016 7.216 1.00 81.44 413 CYS A O 1
ATOM 3438 N N . TYR A 1 414 ? 4.973 -8.940 5.243 1.00 87.56 414 TYR A N 1
ATOM 3439 C CA . TYR A 1 414 ? 6.413 -8.696 5.336 1.00 87.56 414 TYR A CA 1
ATOM 3440 C C . TYR A 1 414 ? 6.752 -7.820 6.546 1.00 87.56 414 TYR A C 1
ATOM 3442 O O . TYR A 1 414 ? 7.535 -8.237 7.397 1.00 87.56 414 TYR A O 1
ATOM 3450 N N . HIS A 1 415 ? 6.099 -6.660 6.691 1.00 87.69 415 HIS A N 1
ATOM 3451 C CA . HIS A 1 415 ? 6.317 -5.765 7.835 1.00 87.69 415 HIS A CA 1
ATOM 3452 C C . HIS A 1 415 ? 5.994 -6.440 9.172 1.00 87.69 415 HIS A C 1
ATOM 3454 O O . HIS A 1 415 ? 6.794 -6.379 10.103 1.00 87.69 415 HIS A O 1
ATOM 3460 N N . PHE A 1 416 ? 4.851 -7.128 9.265 1.00 85.69 416 PHE A N 1
ATOM 3461 C CA . PHE A 1 416 ? 4.457 -7.838 10.483 1.00 85.69 416 PHE A CA 1
ATOM 3462 C C . PHE A 1 416 ? 5.508 -8.874 10.907 1.00 85.69 416 PHE A C 1
ATOM 3464 O O . PHE A 1 416 ? 5.900 -8.930 12.075 1.00 85.69 416 PHE A O 1
ATOM 3471 N N . ASN A 1 417 ? 5.996 -9.685 9.963 1.00 87.44 417 ASN A N 1
ATOM 3472 C CA . ASN A 1 417 ? 7.007 -10.696 10.260 1.00 87.44 417 ASN A CA 1
ATOM 3473 C C . ASN A 1 417 ? 8.377 -10.087 10.559 1.00 87.44 417 ASN A C 1
ATOM 3475 O O . ASN A 1 417 ? 9.053 -10.592 11.456 1.00 87.44 417 ASN A O 1
ATOM 3479 N N . LEU A 1 418 ? 8.764 -9.014 9.865 1.00 91.56 418 LEU A N 1
ATOM 3480 C CA . LEU A 1 418 ? 10.005 -8.290 10.128 1.00 91.56 418 LEU A CA 1
ATOM 3481 C C . LEU A 1 418 ? 10.014 -7.750 11.557 1.00 91.56 418 LEU A C 1
ATOM 3483 O O . LEU A 1 418 ? 10.907 -8.096 12.324 1.00 91.56 418 LEU A O 1
ATOM 3487 N N . PHE A 1 419 ? 8.988 -6.991 11.945 1.00 91.56 419 PHE A N 1
ATOM 3488 C CA . PHE A 1 419 ? 8.871 -6.429 13.291 1.00 91.56 419 PHE A CA 1
ATOM 3489 C C . PHE A 1 419 ? 8.879 -7.515 14.371 1.00 91.56 419 PHE A C 1
ATOM 3491 O O . PHE A 1 419 ? 9.596 -7.394 15.360 1.00 91.56 419 PHE A O 1
ATOM 3498 N N . ARG A 1 420 ? 8.161 -8.625 14.154 1.00 87.12 420 ARG A N 1
ATOM 3499 C CA . ARG A 1 420 ? 8.127 -9.758 15.093 1.00 87.12 420 ARG A CA 1
ATOM 3500 C C . ARG A 1 420 ? 9.462 -10.499 15.211 1.00 87.12 420 ARG A C 1
ATOM 3502 O O . ARG A 1 420 ? 9.754 -11.051 16.270 1.00 87.12 420 ARG A O 1
ATOM 3509 N N . LYS A 1 421 ? 10.230 -10.621 14.123 1.00 88.31 421 LYS A N 1
ATOM 3510 C CA . LYS A 1 421 ? 11.554 -11.266 14.147 1.00 88.31 421 LYS A CA 1
ATOM 3511 C C . LYS A 1 421 ? 12.587 -10.333 14.773 1.00 88.31 421 LYS A C 1
ATOM 3513 O O . LYS A 1 421 ? 13.299 -10.757 15.674 1.00 88.31 421 LYS A O 1
ATOM 3518 N N . TYR A 1 422 ? 12.599 -9.071 14.358 1.00 91.75 422 TYR A N 1
ATOM 3519 C CA . TYR A 1 422 ? 13.506 -8.055 14.872 1.00 91.75 422 TYR A CA 1
ATOM 3520 C C . TYR A 1 422 ? 13.320 -7.818 16.377 1.00 91.75 422 TYR A C 1
ATOM 3522 O O . TYR A 1 422 ? 14.305 -7.745 17.102 1.00 91.75 422 TYR A O 1
ATOM 3530 N N . SER A 1 423 ? 12.081 -7.769 16.884 1.00 90.31 423 SER A N 1
ATOM 3531 C CA . SER A 1 423 ? 11.831 -7.533 18.316 1.00 90.31 423 SER A CA 1
ATOM 3532 C C . SER A 1 423 ? 12.474 -8.588 19.222 1.00 90.31 423 SER A C 1
ATOM 3534 O O . SER A 1 423 ? 12.793 -8.302 20.367 1.00 90.31 423 SER A O 1
ATOM 3536 N N . LYS A 1 424 ? 12.670 -9.817 18.721 1.00 88.50 424 LYS A N 1
ATOM 3537 C CA . LYS A 1 424 ? 13.334 -10.903 19.461 1.00 88.50 424 LYS A CA 1
ATOM 3538 C C . LYS A 1 424 ? 14.848 -10.734 19.545 1.00 88.50 424 LYS A C 1
ATOM 3540 O O . LYS A 1 424 ? 15.473 -11.434 20.331 1.00 88.50 424 LYS A O 1
ATOM 3545 N N . LEU A 1 425 ? 15.419 -9.872 18.707 1.00 89.06 425 LEU A N 1
ATOM 3546 C CA . LEU A 1 425 ? 16.845 -9.580 18.704 1.00 89.06 425 LEU A CA 1
ATOM 3547 C C . LEU A 1 425 ? 17.190 -8.463 19.688 1.00 89.06 425 LEU A C 1
ATOM 3549 O O . LEU A 1 425 ? 18.340 -8.386 20.085 1.00 89.06 425 LEU A O 1
ATOM 3553 N N . LEU A 1 426 ? 16.239 -7.620 20.103 1.00 86.19 426 LEU A N 1
ATOM 3554 C CA . LEU A 1 426 ? 16.494 -6.535 21.054 1.00 86.19 426 LEU A CA 1
ATOM 3555 C C . LEU A 1 426 ? 16.897 -7.080 22.434 1.00 86.19 426 LEU A C 1
ATOM 3557 O O . LEU A 1 426 ? 16.176 -7.885 23.024 1.00 86.19 426 LEU A O 1
ATOM 3561 N N . THR A 1 427 ? 18.027 -6.608 22.962 1.00 86.44 427 THR A N 1
ATOM 3562 C CA . THR A 1 427 ? 18.498 -6.929 24.324 1.00 86.44 427 THR A CA 1
ATOM 3563 C C . THR A 1 427 ? 18.127 -5.845 25.325 1.00 86.44 427 THR A C 1
ATOM 3565 O O . THR A 1 427 ? 17.908 -6.126 26.504 1.00 86.44 427 THR A O 1
ATOM 3568 N N . THR A 1 428 ? 18.002 -4.605 24.856 1.00 81.44 428 THR A N 1
ATOM 3569 C CA . THR A 1 428 ? 17.508 -3.477 25.642 1.00 81.44 428 THR A CA 1
ATOM 3570 C C . THR A 1 428 ? 16.007 -3.601 25.872 1.00 81.44 428 THR A C 1
ATOM 3572 O O . THR A 1 428 ? 15.230 -3.823 24.941 1.00 81.44 428 THR A O 1
ATOM 3575 N N . ARG A 1 429 ? 15.572 -3.410 27.122 1.00 82.12 429 ARG A N 1
ATOM 3576 C CA . ARG A 1 429 ? 14.144 -3.333 27.444 1.00 82.12 429 ARG A CA 1
ATOM 3577 C C . ARG A 1 429 ? 13.565 -2.056 26.843 1.00 82.12 429 ARG A C 1
ATOM 3579 O O . ARG A 1 429 ? 13.956 -0.964 27.243 1.00 82.12 429 ARG A O 1
ATOM 3586 N N . VAL A 1 430 ? 12.594 -2.200 25.947 1.00 86.19 430 VAL A N 1
ATOM 3587 C CA . VAL A 1 430 ? 11.898 -1.060 25.344 1.00 86.19 430 VAL A CA 1
ATOM 3588 C C . VAL A 1 430 ? 11.117 -0.316 26.430 1.00 86.19 430 VAL A C 1
ATOM 3590 O O . VAL A 1 430 ? 10.270 -0.888 27.116 1.00 86.19 430 VAL A O 1
ATOM 3593 N N . GLN A 1 431 ? 11.441 0.959 26.618 1.00 86.31 431 GLN A N 1
ATOM 3594 C CA . GLN A 1 431 ? 10.758 1.873 27.531 1.00 86.31 431 GLN A CA 1
ATOM 3595 C C . GLN A 1 431 ? 10.588 3.218 26.837 1.00 86.31 431 GLN A C 1
ATOM 3597 O O . GLN A 1 431 ? 11.477 3.644 26.099 1.00 86.31 431 GLN A O 1
ATOM 3602 N N . LEU A 1 432 ? 9.464 3.895 27.077 1.00 88.12 432 LEU A N 1
ATOM 3603 C CA . LEU A 1 432 ? 9.161 5.156 26.407 1.00 88.12 432 LEU A CA 1
ATOM 3604 C C . LEU A 1 432 ? 10.242 6.195 26.725 1.00 88.12 432 LEU A C 1
ATOM 3606 O O . LEU A 1 432 ? 10.435 6.567 27.885 1.00 88.12 432 LEU A O 1
ATOM 3610 N N . ARG A 1 433 ? 10.949 6.667 25.693 1.00 89.25 433 ARG A N 1
ATOM 3611 C CA . ARG A 1 433 ? 12.024 7.651 25.869 1.00 89.25 433 ARG A CA 1
ATOM 3612 C C . ARG A 1 433 ? 11.495 9.084 25.951 1.00 89.25 433 ARG A C 1
ATOM 3614 O O . ARG A 1 433 ? 10.455 9.399 25.365 1.00 89.25 433 ARG A O 1
ATOM 3621 N N . PRO A 1 434 ? 12.231 9.994 26.618 1.00 83.56 434 PRO A N 1
ATOM 3622 C CA . PRO A 1 434 ? 11.930 11.420 26.572 1.00 83.56 434 PRO A CA 1
ATOM 3623 C C . PRO A 1 434 ? 11.905 11.940 25.129 1.00 83.56 434 PRO A C 1
ATOM 3625 O O . PRO A 1 434 ? 12.653 11.458 24.285 1.00 83.56 434 PRO A O 1
ATOM 3628 N N . GLN A 1 435 ? 11.094 12.968 24.861 1.00 85.12 435 GLN A N 1
ATOM 3629 C CA . GLN A 1 435 ? 10.992 13.647 23.551 1.00 85.12 435 GLN A CA 1
ATOM 3630 C C . GLN A 1 435 ? 10.381 12.810 22.413 1.00 85.12 435 GLN A C 1
ATOM 3632 O O . GLN A 1 435 ? 10.332 13.268 21.270 1.00 85.12 435 GLN A O 1
ATOM 3637 N N . MET A 1 436 ? 9.867 11.619 22.718 1.00 89.00 436 MET A N 1
ATOM 3638 C CA . MET A 1 436 ? 9.113 10.817 21.766 1.00 89.00 436 MET A CA 1
ATOM 3639 C C . MET A 1 436 ? 7.718 11.409 21.555 1.00 89.00 436 MET A C 1
ATOM 3641 O O . MET A 1 436 ? 6.953 11.620 22.495 1.00 89.00 436 MET A O 1
ATOM 3645 N N . MET A 1 437 ? 7.376 11.678 20.299 1.00 89.06 437 MET A N 1
ATOM 3646 C CA . MET A 1 437 ? 6.043 12.110 19.902 1.00 89.06 437 MET A CA 1
ATOM 3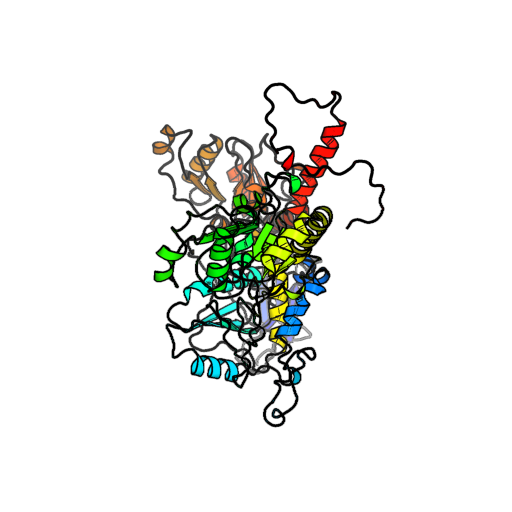647 C C . MET A 1 437 ? 5.206 10.889 19.568 1.00 89.06 437 MET A C 1
ATOM 3649 O O . MET A 1 437 ? 5.610 10.047 18.770 1.00 89.06 437 MET A O 1
ATOM 3653 N N . ARG A 1 438 ? 4.008 10.805 20.128 1.00 84.25 438 ARG A N 1
ATOM 3654 C CA . ARG A 1 438 ? 3.051 9.773 19.740 1.00 84.25 438 ARG A CA 1
ATOM 3655 C C . ARG A 1 438 ? 2.727 9.905 18.244 1.00 84.25 438 ARG A C 1
ATOM 3657 O O . ARG A 1 438 ? 2.422 11.000 17.777 1.00 84.25 438 ARG A O 1
ATOM 3664 N N . VAL A 1 439 ? 2.821 8.811 17.486 1.00 79.38 439 VAL A N 1
ATOM 3665 C CA . VAL A 1 439 ? 2.600 8.824 16.025 1.00 79.38 439 VAL A CA 1
ATOM 3666 C C . VAL A 1 439 ? 1.117 9.012 15.701 1.00 79.38 439 VAL A C 1
ATOM 3668 O O . VAL A 1 439 ? 0.763 9.702 14.745 1.00 79.38 439 VAL A O 1
ATOM 3671 N N . PHE A 1 440 ? 0.246 8.416 16.517 1.00 69.62 440 PHE A N 1
ATOM 3672 C CA . PHE A 1 440 ? -1.206 8.493 16.370 1.00 69.62 440 PHE A CA 1
ATOM 3673 C C . PHE A 1 440 ? -1.846 8.997 17.652 1.00 69.62 440 PHE A C 1
ATOM 3675 O O . PHE A 1 440 ? -1.344 8.718 18.735 1.00 69.62 440 PHE A O 1
ATOM 3682 N N . ASN A 1 441 ? -2.986 9.671 17.564 1.00 54.47 441 ASN A N 1
ATOM 3683 C CA . ASN A 1 441 ? -3.706 10.073 18.772 1.00 54.47 441 ASN A CA 1
ATOM 3684 C C . ASN A 1 441 ? -4.341 8.841 19.452 1.00 54.47 441 ASN A C 1
ATOM 3686 O O . ASN A 1 441 ? -4.512 7.801 18.820 1.00 54.47 441 ASN A O 1
ATOM 3690 N N . GLU A 1 442 ? -4.745 8.949 20.725 1.00 45.34 442 GLU A N 1
ATOM 3691 C CA . GLU A 1 442 ? -5.389 7.865 21.514 1.00 45.34 442 GLU A CA 1
ATOM 3692 C C . GLU A 1 442 ? -6.592 7.189 20.848 1.00 45.34 442 GLU A C 1
ATOM 3694 O O . GLU A 1 442 ? -6.977 6.080 21.198 1.00 45.34 442 GLU A O 1
ATOM 3699 N N . THR A 1 443 ? -7.163 7.854 19.855 1.00 41.19 443 THR A N 1
ATOM 3700 C CA . THR A 1 443 ? -8.350 7.438 19.113 1.00 41.19 443 THR A CA 1
ATOM 3701 C C . THR A 1 443 ? -8.057 6.646 17.852 1.00 41.19 443 THR A C 1
ATOM 3703 O O . THR A 1 443 ? -8.976 6.100 17.261 1.00 41.19 443 THR A O 1
ATOM 3706 N N . ASP A 1 444 ? -6.809 6.577 17.404 1.00 38.22 444 ASP A N 1
ATOM 3707 C CA . ASP A 1 444 ? -6.482 6.026 16.087 1.00 38.22 444 ASP A CA 1
ATOM 3708 C C . ASP A 1 444 ? -6.185 4.516 16.106 1.00 38.22 444 ASP A C 1
ATOM 3710 O O . ASP A 1 444 ? -6.047 3.908 15.043 1.00 38.22 444 ASP A O 1
ATOM 3714 N N . VAL A 1 445 ? -6.079 3.900 17.289 1.00 38.59 445 VAL A N 1
ATOM 3715 C CA . VAL A 1 445 ? -5.648 2.504 17.454 1.00 38.59 445 VAL A CA 1
ATOM 3716 C C . VAL A 1 445 ? -6.608 1.763 18.382 1.00 38.59 445 VAL A C 1
ATOM 3718 O O . VAL A 1 445 ? -6.810 2.159 19.528 1.00 38.59 445 VAL A O 1
ATOM 3721 N N . CYS A 1 446 ? -7.185 0.651 17.916 1.00 40.78 446 CYS A N 1
ATOM 3722 C CA . CYS A 1 446 ? -7.870 -0.280 18.808 1.00 40.78 446 CYS A CA 1
ATOM 3723 C C . CYS A 1 446 ? -6.844 -0.893 19.777 1.00 40.78 446 CYS A C 1
ATOM 3725 O O . CYS A 1 446 ? -5.992 -1.679 19.364 1.00 40.78 446 CYS A O 1
ATOM 3727 N N . LYS A 1 447 ? -6.926 -0.561 21.071 1.00 41.88 447 LYS A N 1
ATOM 3728 C CA . LYS A 1 447 ? -6.107 -1.201 22.111 1.00 41.88 447 LYS A CA 1
ATOM 3729 C C . LYS A 1 447 ? -6.563 -2.645 22.306 1.00 41.88 447 LYS A C 1
ATOM 3731 O O . LYS A 1 447 ? -7.521 -2.913 23.029 1.00 41.88 447 LYS A O 1
ATOM 3736 N N . CYS A 1 448 ? -5.882 -3.585 21.663 1.00 40.25 448 CYS A N 1
ATOM 3737 C CA . CYS A 1 448 ? -6.040 -4.995 21.985 1.00 40.25 448 CYS A CA 1
ATOM 3738 C C . CYS A 1 448 ? -5.133 -5.365 23.153 1.00 40.25 448 CYS A C 1
ATOM 3740 O O . CYS A 1 448 ? -3.928 -5.498 22.976 1.00 40.25 448 CYS A O 1
ATOM 3742 N N . ALA A 1 449 ? -5.717 -5.537 24.342 1.00 38.53 449 ALA A N 1
ATOM 3743 C CA . ALA A 1 449 ? -4.993 -5.954 25.541 1.00 38.53 449 ALA A CA 1
ATOM 3744 C C . ALA A 1 449 ? -4.280 -7.310 25.298 1.00 38.53 449 ALA A C 1
ATOM 3746 O O . ALA A 1 449 ? -4.968 -8.319 25.093 1.00 38.53 449 ALA A O 1
ATOM 3747 N N . PRO A 1 450 ? -2.931 -7.383 25.311 1.00 35.16 450 PRO A N 1
ATOM 3748 C CA . PRO A 1 450 ? -2.208 -8.592 24.894 1.00 35.16 450 PRO A CA 1
ATOM 3749 C C . PRO A 1 450 ? -2.300 -9.735 25.917 1.00 35.16 450 PRO A C 1
ATOM 3751 O O . PRO A 1 450 ? -2.296 -10.913 25.545 1.00 35.16 450 PRO A O 1
ATOM 3754 N N . ASN A 1 451 ? -2.438 -9.402 27.202 1.00 36.00 451 ASN A N 1
ATOM 3755 C CA . ASN A 1 451 ? -2.653 -10.322 28.315 1.00 36.00 451 ASN A CA 1
ATOM 3756 C C . ASN A 1 451 ? -3.236 -9.540 29.502 1.00 36.00 451 ASN A C 1
ATOM 3758 O O . ASN A 1 451 ? -2.526 -8.762 30.124 1.00 36.00 451 ASN A O 1
ATOM 3762 N N . LEU A 1 452 ? -4.489 -9.786 29.887 1.00 30.58 452 LEU A N 1
ATOM 3763 C CA . LEU A 1 452 ? -4.961 -9.396 31.221 1.00 30.58 452 LEU A CA 1
ATOM 3764 C C . LEU A 1 452 ? -4.458 -10.428 32.245 1.00 30.58 452 LEU A C 1
ATOM 3766 O O . LEU A 1 452 ? -5.160 -11.377 32.596 1.00 30.58 452 LEU A O 1
ATOM 3770 N N . ARG A 1 453 ? -3.216 -10.245 32.700 1.00 28.39 453 ARG A N 1
ATOM 3771 C CA . ARG A 1 453 ? -2.745 -10.661 34.029 1.00 28.39 453 ARG A CA 1
ATOM 3772 C C . ARG A 1 453 ? -2.343 -9.380 34.766 1.00 28.39 453 ARG A C 1
ATOM 3774 O O . ARG A 1 453 ? -1.210 -8.962 34.594 1.00 28.39 453 ARG A O 1
ATOM 3781 N N . HIS A 1 454 ? -3.271 -8.834 35.568 1.00 27.55 454 HIS A N 1
ATOM 3782 C CA . HIS A 1 454 ? -3.138 -7.620 36.406 1.00 27.55 454 HIS A CA 1
ATOM 3783 C C . HIS A 1 454 ? -2.845 -6.342 35.581 1.00 27.55 454 HIS A C 1
ATOM 3785 O O . HIS A 1 454 ? -2.142 -6.397 34.590 1.00 27.55 454 HIS A O 1
ATOM 3791 N N . GLU A 1 455 ? -3.329 -5.133 35.825 1.00 31.72 455 GLU A N 1
ATOM 3792 C CA . GLU A 1 455 ? -4.223 -4.472 36.771 1.00 31.72 455 GLU A CA 1
ATOM 3793 C C . GLU A 1 455 ? -4.424 -3.046 36.194 1.00 31.72 455 GLU A C 1
ATOM 3795 O O . GLU A 1 455 ? -3.586 -2.583 35.423 1.00 31.72 455 GLU A O 1
ATOM 3800 N N . HIS A 1 456 ? -5.491 -2.361 36.613 1.00 27.86 456 HIS A N 1
ATOM 3801 C CA . HIS A 1 456 ? -5.801 -0.931 36.418 1.00 27.86 456 HIS A CA 1
ATOM 3802 C C . HIS A 1 456 ? -6.730 -0.522 35.257 1.00 27.86 456 HIS A C 1
ATOM 3804 O O . HIS A 1 456 ? -6.484 -0.721 34.071 1.00 27.86 456 HIS A O 1
ATOM 3810 N N . GLU A 1 457 ? -7.834 0.079 35.699 1.00 24.66 457 GLU A N 1
ATOM 3811 C CA . GLU A 1 457 ? -8.898 0.771 34.980 1.00 24.66 457 GLU A CA 1
ATOM 3812 C C . GLU A 1 457 ? -8.436 2.132 34.413 1.00 24.66 457 GLU A C 1
ATOM 3814 O O . GLU A 1 457 ? -7.610 2.802 35.027 1.00 24.66 457 GLU A O 1
ATOM 3819 N N . PHE A 1 458 ? -9.023 2.571 33.291 1.00 24.30 458 PHE A N 1
ATOM 3820 C CA . PHE A 1 458 ? -9.954 3.719 33.175 1.00 24.30 458 PHE A CA 1
ATOM 3821 C C . PHE A 1 458 ? -9.943 4.392 31.787 1.00 24.30 458 PHE A C 1
ATOM 3823 O O . PHE A 1 458 ? -8.928 4.519 31.110 1.00 24.30 458 PHE A O 1
ATOM 3830 N N . ASN A 1 459 ? -11.156 4.815 31.423 1.00 27.92 459 ASN A N 1
ATOM 3831 C CA . ASN A 1 459 ? -11.636 5.650 30.319 1.00 27.92 459 ASN A CA 1
ATOM 3832 C C . ASN A 1 459 ? -10.651 6.627 29.651 1.00 27.92 459 ASN A C 1
ATOM 3834 O O . ASN A 1 459 ? -9.993 7.407 30.331 1.00 27.92 459 ASN A O 1
ATOM 3838 N N . ALA A 1 460 ? -10.755 6.754 28.321 1.00 21.75 460 ALA A N 1
ATOM 3839 C CA . ALA A 1 460 ? -10.493 8.020 27.629 1.00 21.75 460 ALA A CA 1
ATOM 3840 C C . ALA A 1 460 ? -11.288 8.139 26.311 1.00 21.75 460 ALA A C 1
ATOM 3842 O O . ALA A 1 460 ? -11.178 7.320 25.399 1.00 21.75 460 ALA A O 1
ATOM 3843 N N . PHE A 1 461 ? -12.107 9.191 26.235 1.00 23.08 461 PHE A N 1
ATOM 3844 C CA . PHE A 1 461 ? -12.658 9.768 25.008 1.00 23.08 461 PHE A CA 1
ATOM 3845 C C . PHE A 1 461 ? -11.543 10.449 24.209 1.00 23.08 461 PHE A C 1
ATOM 3847 O O . PHE A 1 461 ? -10.690 11.071 24.825 1.00 23.08 461 PHE A O 1
ATOM 3854 N N . CYS A 1 462 ? -11.634 10.508 22.872 1.00 20.86 462 CYS A N 1
ATOM 3855 C CA . CYS A 1 462 ? -11.038 11.628 22.132 1.00 20.86 462 CYS A CA 1
ATOM 3856 C C . CYS A 1 462 ? -11.672 11.856 20.743 1.00 20.86 462 CYS A C 1
ATOM 3858 O O . CYS A 1 462 ? -12.404 11.030 20.193 1.00 20.86 462 CYS A O 1
ATOM 3860 N N . ILE A 1 463 ? -11.399 13.034 20.186 1.00 22.34 463 ILE A N 1
ATOM 3861 C CA . ILE A 1 463 ? -11.892 13.589 18.921 1.00 22.34 463 ILE A CA 1
ATOM 3862 C C . ILE A 1 463 ? -10.700 13.651 17.948 1.00 22.34 463 ILE A C 1
ATOM 3864 O O . ILE A 1 463 ? -9.646 14.149 18.327 1.00 22.34 463 ILE A O 1
ATOM 3868 N N . VAL A 1 464 ? -10.865 13.172 16.708 1.00 23.44 464 VAL A N 1
ATOM 3869 C CA . VAL A 1 464 ? -9.819 13.160 15.662 1.00 23.44 464 VAL A CA 1
ATOM 3870 C C . VAL A 1 464 ? -9.849 14.449 14.827 1.00 23.44 464 VAL A C 1
ATOM 3872 O O . VAL A 1 464 ? -10.923 14.944 14.478 1.00 23.44 464 VAL A O 1
ATOM 3875 N N . SER A 1 465 ? -8.667 14.965 14.469 1.00 22.31 465 SER A N 1
ATOM 3876 C CA . SER A 1 465 ? -8.447 15.900 13.357 1.00 22.31 465 SER A CA 1
ATOM 3877 C C . SER A 1 465 ? -7.518 15.250 12.318 1.00 22.31 465 SER A C 1
ATOM 3879 O O . SER A 1 465 ? -6.701 14.392 12.643 1.00 22.31 465 SER A O 1
ATOM 3881 N N . GLN A 1 466 ? -7.715 15.590 11.042 1.00 26.91 466 GLN A N 1
ATOM 3882 C CA . GLN A 1 466 ? -7.267 14.797 9.890 1.00 26.91 466 GLN A CA 1
ATOM 3883 C C . GLN A 1 466 ? -5.982 15.298 9.216 1.00 26.91 466 GLN A C 1
ATOM 3885 O O . GLN A 1 466 ? -5.813 16.513 9.095 1.00 26.91 466 GLN A O 1
ATOM 3890 N N . PRO A 1 467 ? -5.194 14.410 8.575 1.00 27.02 467 PRO A N 1
ATOM 3891 C CA . PRO A 1 467 ? -4.349 14.771 7.444 1.00 27.02 467 PRO A CA 1
ATOM 3892 C C . PRO A 1 467 ? -5.143 14.744 6.126 1.00 27.02 467 PRO A C 1
ATOM 3894 O O . PRO A 1 467 ? -5.919 13.832 5.836 1.00 27.02 467 PRO A O 1
ATOM 3897 N N . LYS A 1 468 ? -4.916 15.767 5.298 1.00 27.53 468 LYS A N 1
ATOM 3898 C CA . LYS A 1 468 ? -5.488 15.940 3.957 1.00 27.53 468 LYS A CA 1
ATOM 3899 C C . LYS A 1 468 ? -4.818 14.990 2.952 1.00 27.53 468 LYS A C 1
ATOM 3901 O O . LYS A 1 468 ? -3.969 15.411 2.177 1.00 27.53 468 LYS A O 1
ATOM 3906 N N . GLY A 1 469 ? -5.222 13.726 2.936 1.00 30.95 469 GLY A N 1
ATOM 3907 C CA . GLY A 1 469 ? -4.892 12.772 1.876 1.00 30.95 469 GLY A CA 1
ATOM 3908 C C . GLY A 1 469 ? -6.113 11.911 1.581 1.00 30.95 469 GLY A C 1
ATOM 3909 O O . GLY A 1 469 ? -6.683 11.318 2.494 1.00 30.95 469 GLY A O 1
ATOM 3910 N N . ARG A 1 470 ? -6.578 11.877 0.326 1.00 32.88 470 ARG A N 1
ATOM 3911 C CA . ARG A 1 470 ? -7.600 10.904 -0.081 1.00 32.88 470 ARG A CA 1
ATOM 3912 C C . ARG A 1 470 ? -6.915 9.544 -0.057 1.00 32.88 470 ARG A C 1
ATOM 3914 O O . ARG A 1 470 ? -6.095 9.300 -0.917 1.00 32.88 470 ARG A O 1
ATOM 3921 N N . ILE A 1 471 ? -7.211 8.748 0.964 1.00 38.38 471 ILE A N 1
ATOM 3922 C CA . ILE A 1 471 ? -6.936 7.314 1.011 1.00 38.38 471 ILE A CA 1
ATOM 3923 C C . ILE A 1 471 ? -8.218 6.635 0.530 1.00 38.38 471 ILE A C 1
ATOM 3925 O O . ILE A 1 471 ? -9.310 6.971 1.005 1.00 38.38 471 ILE A O 1
ATOM 3929 N N . THR A 1 472 ? -8.107 5.715 -0.425 1.00 38.78 472 THR A N 1
ATOM 3930 C CA . THR A 1 472 ? -9.215 4.835 -0.816 1.00 38.78 472 THR A CA 1
ATOM 3931 C C . THR A 1 472 ? -9.856 4.184 0.412 1.00 38.78 472 THR A C 1
ATOM 3933 O O . THR A 1 472 ? -9.195 3.568 1.242 1.00 38.78 472 THR A O 1
ATOM 3936 N N . VAL A 1 473 ? -11.177 4.333 0.544 1.00 51.75 473 VAL A N 1
ATOM 3937 C CA . VAL A 1 473 ? -11.961 3.602 1.544 1.00 51.75 473 VAL A CA 1
ATOM 3938 C C . VAL A 1 473 ? -12.107 2.173 1.029 1.00 51.75 473 VAL A C 1
ATOM 3940 O O . VAL A 1 473 ? -13.077 1.852 0.346 1.00 51.75 473 VAL A O 1
ATOM 3943 N N . ASP A 1 474 ? -11.112 1.326 1.274 1.00 59.50 474 ASP A N 1
ATOM 3944 C CA . ASP A 1 474 ? -11.289 -0.115 1.131 1.00 59.50 474 ASP A CA 1
ATOM 3945 C C . ASP A 1 474 ? -12.012 -0.678 2.366 1.00 59.50 474 ASP A C 1
ATOM 3947 O O . ASP A 1 474 ? -12.042 -0.067 3.441 1.00 59.50 474 ASP A O 1
ATOM 3951 N N . ILE A 1 475 ? -12.644 -1.838 2.203 1.00 64.12 475 ILE A N 1
ATOM 3952 C CA . ILE A 1 475 ? -13.498 -2.415 3.242 1.00 64.12 475 ILE A CA 1
ATOM 3953 C C . ILE A 1 475 ? -12.701 -2.766 4.509 1.00 64.12 475 ILE A C 1
ATOM 3955 O O . ILE A 1 475 ? -13.196 -2.539 5.610 1.00 64.12 475 ILE A O 1
ATOM 3959 N N . LEU A 1 476 ? -11.440 -3.205 4.379 1.00 57.88 476 LEU A N 1
ATOM 3960 C CA . LEU A 1 476 ? -10.552 -3.544 5.500 1.00 57.88 476 LEU A CA 1
ATOM 3961 C C . LEU A 1 476 ? -10.063 -2.295 6.242 1.00 57.88 476 LEU A C 1
ATOM 3963 O O . LEU A 1 476 ? -9.893 -2.331 7.462 1.00 57.88 476 LEU A O 1
ATOM 3967 N N . SER A 1 477 ? -9.896 -1.172 5.546 1.00 59.66 477 SER A N 1
ATOM 3968 C CA . SER A 1 477 ? -9.639 0.122 6.187 1.00 59.66 477 SER A CA 1
ATOM 3969 C C . SER A 1 477 ? -10.802 0.575 7.071 1.00 59.66 477 SER A C 1
ATOM 3971 O O . SER A 1 477 ? -10.563 1.177 8.118 1.00 59.66 477 SER A O 1
ATOM 3973 N N . VAL A 1 478 ? -12.053 0.248 6.719 1.00 64.25 478 VAL A N 1
ATOM 3974 C CA . VAL A 1 478 ? -13.208 0.493 7.604 1.00 64.25 478 VAL A CA 1
ATOM 3975 C C . VAL A 1 478 ? -13.145 -0.381 8.855 1.00 64.25 478 VAL A C 1
ATOM 3977 O O . VAL A 1 478 ? -13.465 0.110 9.933 1.00 64.25 478 VAL A O 1
ATOM 3980 N N . PHE A 1 479 ? -12.688 -1.632 8.764 1.00 60.16 479 PHE A N 1
ATOM 3981 C CA . PHE A 1 479 ? -12.513 -2.479 9.950 1.00 60.16 479 PHE A CA 1
ATOM 3982 C C . PHE A 1 479 ? -11.452 -1.942 10.916 1.00 60.16 479 PHE A C 1
ATOM 3984 O O . PHE A 1 479 ? -11.690 -1.970 12.121 1.00 60.16 479 PHE A O 1
ATOM 3991 N N . GLY A 1 480 ? -10.320 -1.455 10.396 1.00 46.69 480 GLY A N 1
ATOM 3992 C CA . GLY A 1 480 ? -9.200 -0.976 11.215 1.00 46.69 480 GLY A CA 1
ATOM 3993 C C . GLY A 1 480 ? -9.385 0.435 11.785 1.00 46.69 480 GLY A C 1
ATOM 3994 O O . GLY A 1 480 ? -8.931 0.720 12.884 1.00 46.69 480 GLY A O 1
ATOM 3995 N N . ARG A 1 481 ? -10.080 1.344 11.090 1.00 52.53 481 ARG A N 1
ATOM 3996 C CA . ARG A 1 481 ? -10.177 2.765 11.493 1.00 52.53 481 ARG A CA 1
ATOM 3997 C C . ARG A 1 481 ? -11.404 3.092 12.354 1.00 52.53 481 ARG A C 1
ATOM 3999 O O . ARG A 1 481 ? -12.012 4.148 12.184 1.00 52.53 481 ARG A O 1
ATOM 4006 N N . GLN A 1 482 ? -11.790 2.196 13.262 1.00 58.34 482 GLN A N 1
ATOM 4007 C CA . GLN A 1 482 ? -12.901 2.437 14.190 1.00 58.34 482 GLN A CA 1
ATOM 4008 C C . GLN A 1 482 ? -12.389 3.039 15.497 1.00 58.34 482 GLN A C 1
ATOM 4010 O O . GLN A 1 482 ? -11.995 2.329 16.416 1.00 58.34 482 GLN A O 1
ATOM 4015 N N . SER A 1 483 ? -12.415 4.366 15.575 1.00 46.91 483 SER A N 1
ATOM 4016 C CA . SER A 1 483 ? -11.817 5.123 16.678 1.00 46.91 483 SER A CA 1
ATOM 4017 C C . SER A 1 483 ? -12.615 5.126 17.985 1.00 46.91 483 SER A C 1
ATOM 4019 O O . SER A 1 483 ? -12.136 5.624 19.001 1.00 46.91 483 SER A O 1
ATOM 4021 N N . MET A 1 484 ? -13.863 4.646 17.966 1.00 57.09 484 MET A N 1
ATOM 4022 C CA . MET A 1 484 ? -14.805 4.806 19.076 1.00 57.09 484 MET A CA 1
ATOM 4023 C C . MET A 1 484 ? -15.679 3.565 19.244 1.00 57.09 484 MET A C 1
ATOM 4025 O O . MET A 1 484 ? -16.329 3.130 18.288 1.00 57.09 484 MET A O 1
ATOM 4029 N N . ALA A 1 485 ? -15.711 3.013 20.461 1.00 57.28 485 ALA A N 1
ATOM 4030 C CA . ALA A 1 485 ? -16.631 1.942 20.845 1.00 57.28 485 ALA A CA 1
ATOM 4031 C C . ALA A 1 485 ? -18.089 2.397 20.682 1.00 57.28 485 ALA A C 1
ATOM 4033 O O . ALA A 1 485 ? -18.380 3.583 20.822 1.00 57.28 485 ALA A O 1
ATOM 4034 N N . PHE A 1 486 ? -18.998 1.467 20.374 1.00 73.94 486 PHE A N 1
ATOM 4035 C CA . PHE A 1 486 ? -20.396 1.789 20.068 1.00 73.94 486 PHE A CA 1
ATOM 4036 C C . PHE A 1 486 ? -21.071 2.612 21.177 1.00 73.94 486 PHE A C 1
ATOM 4038 O O . PHE A 1 486 ? -21.707 3.621 20.876 1.00 73.94 486 PHE A O 1
ATOM 4045 N N . ASP A 1 487 ? -20.856 2.253 22.442 1.00 73.56 487 ASP A N 1
ATOM 4046 C CA . ASP A 1 487 ? -21.513 2.900 23.584 1.00 73.56 487 ASP A CA 1
ATOM 4047 C C . ASP A 1 487 ? -21.032 4.338 23.832 1.00 73.56 487 ASP A C 1
ATOM 4049 O O . ASP A 1 487 ? -21.789 5.162 24.337 1.00 73.56 487 ASP A O 1
ATOM 4053 N N . HIS A 1 488 ? -19.821 4.683 23.381 1.00 73.31 488 HIS A N 1
ATOM 4054 C CA . HIS A 1 488 ? -19.247 6.030 23.502 1.00 73.31 488 HIS A CA 1
ATOM 4055 C C . HIS A 1 488 ? -19.608 6.967 22.343 1.00 73.31 488 HIS A C 1
ATOM 4057 O O . HIS A 1 488 ? -19.239 8.144 22.348 1.00 73.31 488 HIS A O 1
ATOM 4063 N N . LYS A 1 489 ? -20.306 6.463 21.322 1.00 78.62 489 LYS A N 1
ATOM 4064 C CA . LYS A 1 489 ? -20.718 7.272 20.174 1.00 78.62 489 LYS A CA 1
ATOM 4065 C C . LYS A 1 489 ? -21.866 8.196 20.530 1.00 78.62 489 LYS A C 1
ATOM 4067 O O . LYS A 1 489 ? -22.676 7.917 21.410 1.00 78.62 489 LYS A O 1
ATOM 4072 N N . LYS A 1 490 ? -21.996 9.268 19.747 1.00 88.75 490 LYS A N 1
ATOM 4073 C CA . LYS A 1 490 ? -23.159 10.156 19.818 1.00 88.75 490 LYS A CA 1
ATOM 4074 C C . LYS A 1 490 ? -24.420 9.352 19.520 1.00 88.75 490 LYS A C 1
ATOM 4076 O O . LYS A 1 490 ? -24.515 8.739 18.453 1.00 88.75 490 LYS A O 1
ATOM 4081 N N . GLU A 1 491 ? -25.370 9.370 20.444 1.00 92.25 491 GLU A N 1
ATOM 4082 C CA . GLU A 1 491 ? -26.657 8.679 20.340 1.00 92.25 491 GLU A CA 1
ATOM 4083 C C . GLU A 1 491 ? -27.595 9.407 19.375 1.00 92.25 491 GLU A C 1
ATOM 4085 O O . GLU A 1 491 ? -28.560 10.056 19.752 1.00 92.25 491 GLU A O 1
ATOM 4090 N N . MET A 1 492 ? -27.235 9.370 18.096 1.00 94.75 492 MET A N 1
ATOM 4091 C CA . MET A 1 492 ? -27.986 9.996 17.021 1.00 94.75 492 MET A CA 1
ATOM 4092 C C . MET A 1 492 ? -27.855 9.170 15.749 1.00 94.75 492 MET A C 1
ATOM 4094 O O . MET A 1 492 ? -26.847 8.491 15.521 1.00 94.75 492 MET A O 1
ATOM 4098 N N . LEU A 1 493 ? -28.856 9.297 14.887 1.00 97.06 493 LEU A N 1
ATOM 4099 C CA . LEU A 1 493 ? -28.829 8.801 13.524 1.00 97.06 493 LEU A CA 1
ATOM 4100 C C . LEU A 1 493 ? -28.160 9.801 12.598 1.00 97.06 493 LEU A C 1
ATOM 4102 O O . LEU A 1 493 ? -28.535 10.967 12.538 1.00 97.06 493 LEU A O 1
ATOM 4106 N N . PHE A 1 494 ? -27.147 9.341 11.872 1.00 96.62 494 PHE A N 1
ATOM 4107 C CA . PHE A 1 494 ? -26.328 10.188 11.024 1.00 96.62 494 PHE A CA 1
ATOM 4108 C C . PHE A 1 494 ? -26.466 9.848 9.547 1.00 96.62 494 PHE A C 1
ATOM 4110 O O . PHE A 1 494 ? -26.496 8.681 9.145 1.00 96.62 494 PHE A O 1
ATOM 4117 N N . TRP A 1 495 ? -26.495 10.898 8.725 1.00 95.81 495 TRP A N 1
ATOM 4118 C CA . TRP A 1 495 ? -26.445 10.773 7.276 1.00 95.81 495 TRP A CA 1
ATOM 4119 C C . TRP A 1 495 ? -25.893 12.028 6.590 1.00 95.81 495 TRP A C 1
ATOM 4121 O O . TRP A 1 495 ? -26.152 13.161 6.994 1.00 95.81 495 TRP A O 1
ATOM 4131 N N . ARG A 1 496 ? -25.157 11.836 5.494 1.00 92.75 496 ARG A N 1
ATOM 4132 C CA . ARG A 1 496 ? -24.785 12.899 4.549 1.00 92.75 496 ARG A CA 1
ATOM 4133 C C . ARG A 1 496 ? -24.852 12.354 3.135 1.00 92.75 496 ARG A C 1
ATOM 4135 O O . ARG A 1 496 ? -24.329 11.267 2.868 1.00 92.75 496 ARG A O 1
ATOM 4142 N N . GLY A 1 497 ? -25.412 13.134 2.221 1.00 89.88 497 GLY A N 1
ATOM 4143 C CA . GLY A 1 497 ? -25.493 12.769 0.811 1.00 89.88 497 GLY A CA 1
ATOM 4144 C C . GLY A 1 497 ? -26.065 13.886 -0.050 1.00 89.88 497 GLY A C 1
ATOM 4145 O O . GLY A 1 497 ? -26.219 15.012 0.404 1.00 89.88 497 GLY A O 1
ATOM 4146 N N . ARG A 1 498 ? -26.339 13.579 -1.318 1.00 89.56 498 ARG A N 1
ATOM 4147 C CA . ARG A 1 498 ? -26.957 14.520 -2.267 1.00 89.56 498 ARG A CA 1
ATOM 4148 C C . ARG A 1 498 ? -28.467 14.327 -2.322 1.00 89.56 498 ARG A C 1
ATOM 4150 O O . ARG A 1 498 ? -28.956 13.247 -1.985 1.00 89.56 498 ARG A O 1
ATOM 4157 N N . ASP A 1 499 ? -29.151 15.329 -2.844 1.00 91.56 499 ASP A N 1
ATOM 4158 C CA . ASP A 1 499 ? -30.597 15.452 -3.051 1.00 91.56 499 ASP A CA 1
ATOM 4159 C C . ASP A 1 499 ? -31.128 14.573 -4.199 1.00 91.56 499 ASP A C 1
ATOM 4161 O O . ASP A 1 499 ? -31.943 14.982 -5.003 1.00 91.56 499 ASP A O 1
ATOM 4165 N N . SER A 1 500 ? -30.645 13.346 -4.346 1.00 89.62 500 SER A N 1
ATOM 4166 C CA . SER A 1 500 ? -30.978 12.503 -5.502 1.00 89.62 500 SER A CA 1
ATOM 4167 C C . SER A 1 500 ? -32.325 11.773 -5.397 1.00 89.62 500 SER A C 1
ATOM 4169 O O . SER A 1 500 ? -32.594 10.913 -6.230 1.00 89.62 500 SER A O 1
ATOM 4171 N N . ASN A 1 501 ? -33.095 12.014 -4.332 1.00 90.88 501 ASN A N 1
ATOM 4172 C CA . ASN A 1 501 ? -34.360 11.342 -4.025 1.00 90.88 501 ASN A CA 1
ATOM 4173 C C . ASN A 1 501 ? -35.162 12.169 -2.998 1.00 90.88 501 ASN A C 1
ATOM 4175 O O . ASN A 1 501 ? -34.568 12.695 -2.054 1.00 90.88 501 ASN A O 1
ATOM 4179 N N . GLU A 1 502 ? -36.486 12.235 -3.146 1.00 92.56 502 GLU A N 1
ATOM 4180 C CA . GLU A 1 502 ? -37.419 12.888 -2.214 1.00 92.56 502 GLU A CA 1
ATOM 4181 C C . GLU A 1 502 ? -37.325 12.345 -0.778 1.00 92.56 502 GLU A C 1
ATOM 4183 O O . GLU A 1 502 ? -37.349 13.115 0.181 1.00 92.56 502 GLU A O 1
ATOM 4188 N N . TYR A 1 503 ? -37.082 11.042 -0.597 1.00 94.81 503 TYR A N 1
ATOM 4189 C CA . TYR A 1 503 ? -36.936 10.444 0.734 1.00 94.81 503 TYR A CA 1
ATOM 4190 C C . TYR A 1 503 ? -35.721 10.990 1.492 1.00 94.81 503 TYR A C 1
ATOM 4192 O O . TYR A 1 503 ? -35.721 11.052 2.721 1.00 94.81 503 TYR A O 1
ATOM 4200 N N . ARG A 1 504 ? -34.684 11.446 0.776 1.00 94.75 504 ARG A N 1
ATOM 4201 C CA . ARG A 1 504 ? -33.536 12.125 1.395 1.00 94.75 504 ARG A CA 1
ATOM 4202 C C . ARG A 1 504 ? -33.894 13.524 1.867 1.00 94.75 504 ARG A C 1
ATOM 4204 O O . ARG A 1 504 ? -33.368 13.944 2.892 1.00 94.75 504 ARG A O 1
ATOM 4211 N N . LEU A 1 505 ? -34.786 14.221 1.160 1.00 94.06 505 LEU A N 1
ATOM 4212 C CA . LEU A 1 505 ? -35.324 15.501 1.622 1.00 94.06 505 LEU A CA 1
ATOM 4213 C C . LEU A 1 505 ? -36.157 15.281 2.887 1.00 94.06 505 LEU A C 1
ATOM 4215 O O . LEU A 1 505 ? -35.897 15.925 3.898 1.00 94.06 505 LEU A O 1
ATOM 4219 N N . LYS A 1 506 ? -37.032 14.267 2.887 1.00 95.00 506 LYS A N 1
ATOM 4220 C CA . LYS A 1 506 ? -37.824 13.858 4.058 1.00 95.00 506 LYS A CA 1
ATOM 4221 C C . LYS A 1 506 ? -36.956 13.514 5.272 1.00 95.00 506 LYS A C 1
ATOM 4223 O O . LYS A 1 506 ? -37.253 13.939 6.383 1.00 95.00 506 LYS A O 1
ATOM 4228 N N . LEU A 1 507 ? -35.843 12.800 5.079 1.00 96.31 507 LEU A N 1
ATOM 4229 C CA . LEU A 1 507 ? -34.877 12.524 6.151 1.00 96.31 507 LEU A CA 1
ATOM 4230 C C . LEU A 1 507 ? -34.270 13.815 6.731 1.00 96.31 507 LEU A C 1
ATOM 4232 O O . LEU A 1 507 ? -34.059 13.916 7.939 1.00 96.31 507 LEU A O 1
ATOM 4236 N N . VAL A 1 508 ? -33.989 14.807 5.884 1.00 95.06 508 VAL A N 1
ATOM 4237 C CA . VAL A 1 508 ? -33.452 16.109 6.307 1.00 95.06 508 VAL A CA 1
ATOM 4238 C C . VAL A 1 508 ? -34.525 16.934 7.020 1.00 95.06 508 VAL A C 1
ATOM 4240 O O . VAL A 1 508 ? -34.233 17.542 8.046 1.00 95.06 508 VAL A O 1
ATOM 4243 N N . GLU A 1 509 ? -35.777 16.898 6.563 1.00 93.94 509 GLU A N 1
ATOM 4244 C CA . GLU A 1 509 ? -36.913 17.494 7.277 1.00 93.94 509 GLU A CA 1
ATOM 4245 C C . GLU A 1 509 ? -37.102 16.875 8.666 1.00 93.94 509 GLU A C 1
ATOM 4247 O O . GLU A 1 509 ? -37.246 17.603 9.650 1.00 93.94 509 GLU A O 1
ATOM 4252 N N . LEU A 1 510 ? -37.045 15.542 8.770 1.00 94.75 510 LEU A N 1
ATOM 4253 C CA . LEU A 1 510 ? -37.079 14.830 10.050 1.00 94.75 510 LEU A CA 1
ATOM 4254 C C . LEU A 1 510 ? -35.905 15.243 10.944 1.00 94.75 510 LEU A C 1
ATOM 4256 O O . LEU A 1 510 ? -36.106 15.502 12.127 1.00 94.75 510 LEU A O 1
ATOM 4260 N N . SER A 1 511 ? -34.704 15.399 10.381 1.00 94.75 511 SER A N 1
ATOM 4261 C CA . SER A 1 511 ? -33.537 15.898 11.119 1.00 94.75 511 SER A CA 1
ATOM 4262 C C . SER A 1 511 ? -33.724 17.308 11.665 1.00 94.75 511 SER A C 1
ATOM 4264 O O . SER A 1 511 ? -33.267 17.594 12.768 1.00 94.75 511 SER A O 1
ATOM 4266 N N . ARG A 1 512 ? -34.434 18.179 10.942 1.00 91.81 512 ARG A N 1
ATOM 4267 C CA . ARG A 1 512 ? -34.752 19.534 11.412 1.00 91.81 512 ARG A CA 1
ATOM 4268 C C . ARG A 1 512 ? -35.819 19.552 12.505 1.00 91.81 512 ARG A C 1
ATOM 4270 O O . ARG A 1 512 ? -35.778 20.435 13.354 1.00 91.81 512 ARG A O 1
ATOM 4277 N N . LYS A 1 513 ? -36.755 18.598 12.492 1.00 93.81 513 LYS A N 1
ATOM 4278 C CA . LYS A 1 513 ? -37.780 18.441 13.541 1.00 93.81 513 LYS A CA 1
ATOM 4279 C C . LYS A 1 513 ? -37.231 17.761 14.800 1.00 93.81 513 LYS A C 1
ATOM 4281 O O . LYS A 1 513 ? -37.660 18.090 15.899 1.00 93.81 513 LYS A O 1
ATOM 4286 N N . HIS A 1 514 ? -36.268 16.853 14.641 1.00 94.38 514 HIS A N 1
ATOM 4287 C CA . HIS A 1 514 ? -35.702 16.024 15.708 1.00 94.38 514 HIS A CA 1
ATOM 4288 C C . HIS A 1 514 ? -34.175 16.166 15.774 1.00 94.38 514 HIS A C 1
ATOM 4290 O O . HIS A 1 514 ? -33.430 15.193 15.631 1.00 94.38 514 HIS A O 1
ATOM 4296 N N . THR A 1 515 ? -33.694 17.393 15.985 1.00 91.75 515 THR A N 1
ATOM 4297 C CA . THR A 1 515 ? -32.257 17.738 15.974 1.00 91.75 515 THR A CA 1
ATOM 4298 C C . THR A 1 515 ? -31.446 17.058 17.076 1.00 91.75 515 THR A C 1
ATOM 4300 O O . THR A 1 515 ? -30.226 16.962 16.963 1.00 91.75 515 THR A O 1
ATOM 4303 N N . ASN A 1 516 ? -32.108 16.574 18.129 1.00 92.31 516 ASN A N 1
ATOM 4304 C CA . ASN A 1 516 ? -31.518 15.794 19.214 1.00 92.31 516 ASN A CA 1
ATOM 4305 C C . ASN A 1 516 ? -31.310 14.311 18.857 1.00 92.31 516 ASN A C 1
ATOM 4307 O O . ASN A 1 516 ? -30.457 13.676 19.463 1.00 92.31 516 ASN A O 1
ATOM 4311 N N . LEU A 1 517 ? -32.044 13.773 17.876 1.00 93.38 517 LEU A N 1
ATOM 4312 C CA . LEU A 1 517 ? -32.026 12.345 17.523 1.00 93.38 517 LEU A CA 1
ATOM 4313 C C . LEU A 1 517 ? -31.436 12.073 16.139 1.00 93.38 517 LEU A C 1
ATOM 4315 O O . LEU A 1 517 ? -30.867 11.009 15.904 1.00 93.38 517 LEU A O 1
ATOM 4319 N N . ILE A 1 518 ? -31.550 13.020 15.207 1.00 96.62 518 ILE A N 1
ATOM 4320 C CA . ILE A 1 518 ? -31.128 12.837 13.819 1.00 96.62 518 ILE A CA 1
ATOM 4321 C C . ILE A 1 518 ? -30.233 13.998 13.397 1.00 96.62 518 ILE A C 1
ATOM 4323 O O . ILE A 1 518 ? -30.590 15.170 13.496 1.00 96.62 518 ILE A O 1
ATOM 4327 N N . ASN A 1 519 ? -29.079 13.651 12.843 1.00 95.19 519 ASN A N 1
ATOM 4328 C CA . ASN A 1 519 ? -28.141 14.551 12.202 1.00 95.19 519 ASN A CA 1
ATOM 4329 C C . ASN A 1 519 ? -27.969 14.152 10.728 1.00 95.19 519 ASN A C 1
ATOM 4331 O O . ASN A 1 519 ? -27.022 13.451 10.354 1.00 95.19 519 ASN A O 1
ATOM 4335 N N . ALA A 1 520 ? -28.875 14.629 9.878 1.00 94.69 520 ALA A N 1
ATOM 4336 C CA . ALA A 1 520 ? -28.874 14.394 8.442 1.00 94.69 520 ALA A CA 1
ATOM 4337 C C . ALA A 1 520 ? -28.827 15.716 7.670 1.00 94.69 520 ALA A C 1
ATOM 4339 O O . ALA A 1 520 ? -29.562 16.650 7.976 1.00 94.69 520 ALA A O 1
ATOM 4340 N N . SER A 1 521 ? -27.973 15.806 6.649 1.00 93.50 521 SER A N 1
ATOM 4341 C CA . SER A 1 521 ? -27.930 16.998 5.798 1.00 93.50 521 SER A CA 1
ATOM 4342 C C . SER A 1 521 ? -27.444 16.717 4.380 1.00 93.50 521 SER A C 1
ATOM 4344 O O . SER A 1 521 ? -26.771 15.715 4.103 1.00 93.50 521 SER A O 1
ATOM 4346 N N . LEU A 1 522 ? -27.792 17.630 3.471 1.00 92.75 522 LEU A N 1
ATOM 4347 C CA . LEU A 1 522 ? -27.413 17.565 2.066 1.00 92.75 522 LEU A CA 1
ATOM 4348 C C . LEU A 1 522 ? -26.049 18.219 1.846 1.00 92.75 522 LEU A C 1
ATOM 4350 O O . LEU A 1 522 ? -25.778 19.316 2.330 1.00 92.75 522 LEU A O 1
ATOM 4354 N N . THR A 1 523 ? -25.180 17.549 1.094 1.00 89.38 523 THR A N 1
ATOM 4355 C CA . THR A 1 523 ? -23.859 18.072 0.712 1.00 89.38 523 THR A CA 1
ATOM 4356 C C . THR A 1 523 ? -23.900 18.864 -0.588 1.00 89.38 523 THR A C 1
ATOM 4358 O O . THR A 1 523 ? -23.000 19.657 -0.863 1.00 89.38 523 THR A O 1
ATOM 4361 N N . ASN A 1 524 ? -24.935 18.657 -1.403 1.00 86.62 524 ASN A N 1
ATOM 4362 C CA . ASN A 1 524 ? -25.166 19.409 -2.626 1.00 86.62 524 ASN A CA 1
ATOM 4363 C C . ASN A 1 524 ? -26.638 19.329 -3.047 1.00 86.62 524 ASN A C 1
ATOM 4365 O O . ASN A 1 524 ? -27.281 18.309 -2.788 1.00 86.62 524 ASN A O 1
ATOM 4369 N N . PHE A 1 525 ? -27.103 20.370 -3.740 1.00 84.88 525 PHE A N 1
ATOM 4370 C CA . PHE A 1 525 ? -28.418 20.445 -4.373 1.00 84.88 525 PHE A CA 1
ATOM 4371 C C . PHE A 1 525 ? -28.236 20.460 -5.892 1.00 84.88 525 PHE A C 1
ATOM 4373 O O . PHE A 1 525 ? -27.717 21.426 -6.455 1.00 84.88 525 PHE A O 1
ATOM 4380 N N . PHE A 1 526 ? -28.595 19.367 -6.554 1.00 86.38 526 PHE A N 1
ATOM 4381 C CA . PHE A 1 526 ? -28.499 19.220 -8.001 1.00 86.38 526 PHE A CA 1
ATOM 4382 C C . PHE A 1 526 ? -29.868 19.030 -8.655 1.00 86.38 526 PHE A C 1
ATOM 4384 O O . PHE A 1 526 ? -30.115 19.670 -9.680 1.00 86.38 526 PHE A O 1
ATOM 4391 N N . PHE A 1 527 ? -30.723 18.187 -8.067 1.00 86.06 527 PHE A N 1
ATOM 4392 C CA . PHE A 1 527 ? -32.036 17.806 -8.595 1.00 86.06 527 PHE A CA 1
ATOM 4393 C C . PHE A 1 527 ? -33.171 18.686 -8.048 1.00 86.06 527 PHE A C 1
ATOM 4395 O O . PHE A 1 527 ? -34.083 19.006 -8.798 1.00 86.06 527 PHE A O 1
ATOM 4402 N N . PHE A 1 528 ? -33.078 19.131 -6.791 1.00 88.50 528 PHE A N 1
ATOM 4403 C CA . PHE A 1 528 ? -34.085 19.934 -6.083 1.00 88.50 528 PHE A CA 1
ATOM 4404 C C . PHE A 1 528 ? -33.495 21.279 -5.643 1.00 88.50 528 PHE A C 1
ATOM 4406 O O . PHE A 1 528 ? -33.368 21.584 -4.456 1.00 88.50 528 PHE A O 1
ATOM 4413 N N . ARG A 1 529 ? -33.036 22.078 -6.611 1.00 86.38 529 ARG A N 1
ATOM 4414 C CA . ARG A 1 529 ? -32.315 23.339 -6.344 1.00 86.38 529 ARG A CA 1
ATOM 4415 C C . ARG A 1 529 ? -33.184 24.385 -5.640 1.00 86.38 529 ARG A C 1
ATOM 4417 O O . ARG A 1 529 ? -32.674 25.158 -4.838 1.00 86.38 529 ARG A O 1
ATOM 4424 N N . ASP A 1 530 ? -34.475 24.375 -5.940 1.00 88.56 530 ASP A N 1
ATOM 4425 C CA . ASP A 1 530 ? -35.536 25.199 -5.360 1.00 88.56 530 ASP A CA 1
ATOM 4426 C C . ASP A 1 530 ? -35.780 24.905 -3.871 1.00 88.56 530 ASP A C 1
ATOM 4428 O O . ASP A 1 530 ? -36.161 25.792 -3.115 1.00 88.56 530 ASP A O 1
ATOM 4432 N N . GLN A 1 531 ? -35.478 23.688 -3.413 1.00 86.50 531 GLN A N 1
ATOM 4433 C CA . GLN A 1 531 ? -35.702 23.270 -2.024 1.00 86.50 531 GLN A CA 1
ATOM 4434 C C . GLN A 1 531 ? -34.606 23.746 -1.054 1.00 86.50 531 GLN A C 1
ATOM 4436 O O . GLN A 1 531 ? -34.698 23.515 0.153 1.00 86.50 531 GLN A O 1
ATOM 4441 N N . MET A 1 532 ? -33.555 24.410 -1.549 1.00 84.25 532 MET A N 1
ATOM 4442 C CA . MET A 1 532 ? -32.417 24.839 -0.729 1.00 84.25 532 MET A CA 1
ATOM 4443 C C . MET A 1 532 ? -32.811 25.872 0.338 1.00 84.25 532 MET A C 1
ATOM 4445 O O . MET A 1 532 ? -32.319 25.798 1.463 1.00 84.25 532 MET A O 1
ATOM 4449 N N . GLU A 1 533 ? -33.704 26.813 0.024 1.00 81.94 533 GLU A N 1
ATOM 4450 C CA . GLU A 1 533 ? -34.161 27.814 1.000 1.00 81.94 533 GLU A CA 1
ATOM 4451 C C . GLU A 1 533 ? -34.976 27.170 2.131 1.00 81.94 533 GLU A C 1
ATOM 4453 O O . GLU A 1 533 ? -34.757 27.473 3.305 1.00 81.94 533 GLU A O 1
ATOM 4458 N N . ALA A 1 534 ? -35.845 26.211 1.796 1.00 82.81 534 ALA A N 1
ATOM 4459 C CA . ALA A 1 534 ? -36.673 25.496 2.765 1.00 82.81 534 ALA A CA 1
ATOM 4460 C C . ALA A 1 534 ? -35.852 24.539 3.654 1.00 82.81 534 ALA A C 1
ATOM 4462 O O . ALA A 1 534 ? -36.009 24.512 4.878 1.00 82.81 534 ALA A O 1
ATOM 4463 N N . LEU A 1 535 ? -34.936 23.769 3.056 1.00 83.50 535 LEU A N 1
ATOM 4464 C CA . LEU A 1 535 ? -34.171 22.723 3.747 1.00 83.50 535 LEU A CA 1
ATOM 4465 C C . LEU A 1 535 ? -32.870 23.222 4.378 1.00 83.50 535 LEU A C 1
ATOM 4467 O O . LEU A 1 535 ? -32.327 22.551 5.261 1.00 83.50 535 LEU A O 1
ATOM 4471 N N . GLY A 1 536 ? -32.437 24.439 4.053 1.00 79.88 536 GLY A N 1
ATOM 4472 C CA . GLY A 1 536 ? -31.253 25.081 4.614 1.00 79.88 536 GLY A CA 1
ATOM 4473 C C . GLY A 1 536 ? -29.988 24.864 3.776 1.00 79.88 536 GLY A C 1
ATOM 4474 O O . GLY A 1 536 ? -29.988 24.133 2.782 1.00 79.88 536 GLY A O 1
ATOM 4475 N N . PRO A 1 537 ? -28.878 25.517 4.162 1.00 80.38 537 PRO A N 1
ATOM 4476 C CA . PRO A 1 537 ? -27.668 25.535 3.354 1.00 80.38 537 PRO A CA 1
ATOM 4477 C C . PRO A 1 537 ? -27.024 24.149 3.249 1.00 80.38 537 PRO A C 1
ATOM 4479 O O . PRO A 1 537 ? -27.079 23.328 4.169 1.00 80.38 537 PRO A O 1
ATOM 4482 N N . LYS A 1 538 ? -26.328 23.914 2.129 1.00 84.81 538 LYS A N 1
ATOM 4483 C CA . LYS A 1 538 ? -25.502 22.714 1.954 1.00 84.81 538 LYS A CA 1
ATOM 4484 C C . LYS A 1 538 ? -24.459 22.607 3.069 1.00 84.81 538 LYS A C 1
ATOM 4486 O O . LYS A 1 538 ? -23.812 23.586 3.438 1.00 84.81 538 LYS A O 1
ATOM 4491 N N . SER A 1 539 ? -24.260 21.397 3.571 1.00 85.88 539 SER A N 1
ATOM 4492 C CA . SER A 1 539 ? -23.207 21.104 4.539 1.00 85.88 539 SER A CA 1
ATOM 4493 C C . SER A 1 539 ? -21.878 20.797 3.848 1.00 85.88 539 SER A C 1
ATOM 4495 O O . SER A 1 539 ? -21.874 20.230 2.749 1.00 85.88 539 SER A O 1
ATOM 4497 N N . PRO A 1 540 ? -20.737 21.115 4.486 1.00 83.31 540 PRO A N 1
ATOM 4498 C CA . PRO A 1 540 ? -19.438 20.722 3.966 1.00 83.31 540 PRO A CA 1
ATOM 4499 C C . PRO A 1 540 ? -19.325 19.197 3.875 1.00 83.31 540 PRO A C 1
ATOM 4501 O O . PRO A 1 540 ? -20.003 18.446 4.584 1.00 83.31 540 PRO A O 1
ATOM 4504 N N . TYR A 1 541 ? -18.442 18.739 2.990 1.00 79.56 541 TYR A N 1
ATOM 4505 C CA . TYR A 1 541 ? -18.099 17.327 2.899 1.00 79.56 541 TYR A CA 1
ATOM 4506 C C . TYR A 1 541 ? -17.540 16.834 4.238 1.00 79.56 541 TYR A C 1
ATOM 4508 O O . TYR A 1 541 ? -16.607 17.428 4.779 1.00 79.56 541 TYR A O 1
ATOM 4516 N N . ILE A 1 542 ? -18.099 15.730 4.738 1.00 79.81 542 ILE A N 1
ATOM 4517 C CA . ILE A 1 542 ? -17.603 15.035 5.921 1.00 79.81 542 ILE A CA 1
ATOM 4518 C C . ILE A 1 542 ? -16.884 13.760 5.458 1.00 79.81 542 ILE A C 1
ATOM 4520 O O . ILE A 1 542 ? -17.462 12.972 4.704 1.00 79.81 542 ILE A O 1
ATOM 4524 N N . PRO A 1 543 ? -15.635 13.546 5.886 1.00 73.56 543 PRO A N 1
ATOM 4525 C CA . PRO A 1 543 ? -14.877 12.329 5.618 1.00 73.56 543 PRO A CA 1
ATOM 4526 C C . PRO A 1 543 ? -15.619 11.074 6.082 1.00 73.56 543 PRO A C 1
ATOM 4528 O O . PRO A 1 543 ? -16.232 11.069 7.144 1.00 73.56 543 PRO A O 1
ATOM 4531 N N . PHE A 1 544 ? -15.546 9.990 5.307 1.00 76.38 544 PHE A N 1
ATOM 4532 C CA . PHE A 1 544 ? -16.366 8.798 5.547 1.00 76.38 544 PHE A CA 1
ATOM 4533 C C . PHE A 1 544 ? -16.169 8.181 6.942 1.00 76.38 544 PHE A C 1
ATOM 4535 O O . PHE A 1 544 ? -17.143 7.781 7.565 1.00 76.38 544 PHE A O 1
ATOM 4542 N N . PHE A 1 545 ? -14.944 8.157 7.472 1.00 72.19 545 PHE A N 1
ATOM 4543 C CA . PHE A 1 545 ? -14.671 7.590 8.799 1.00 72.19 545 PHE A CA 1
ATOM 4544 C C . PHE A 1 545 ? -15.332 8.373 9.950 1.00 72.19 545 PHE A C 1
ATOM 4546 O O . PHE A 1 545 ? -15.700 7.779 10.958 1.00 72.19 545 PHE A O 1
ATOM 4553 N N . GLU A 1 546 ? -15.594 9.675 9.780 1.00 77.25 546 GLU A N 1
ATOM 4554 C CA . GLU A 1 546 ? -16.294 10.494 10.788 1.00 77.25 546 GLU A CA 1
ATOM 4555 C C . GLU A 1 546 ? -17.764 10.087 10.965 1.00 77.25 546 GLU A C 1
ATOM 4557 O O . GLU A 1 546 ? -18.385 10.418 11.975 1.00 77.25 546 GLU A O 1
ATOM 4562 N N . PHE A 1 547 ? -18.333 9.350 10.005 1.00 86.00 547 PHE A N 1
ATOM 4563 C CA . PHE A 1 547 ? -19.692 8.825 10.115 1.00 86.00 547 PHE A CA 1
ATOM 4564 C C . PHE A 1 547 ? -19.805 7.905 11.329 1.00 86.00 547 PHE A C 1
ATOM 4566 O O . PHE A 1 547 ? -20.788 7.974 12.058 1.00 86.00 547 PHE A O 1
ATO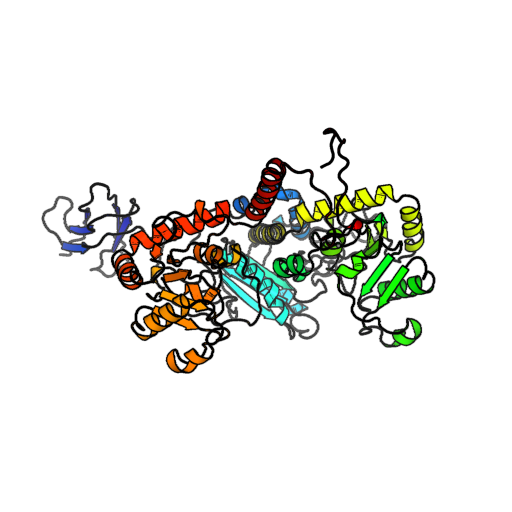M 4573 N N . PHE A 1 548 ? -18.771 7.114 11.620 1.00 80.94 548 PHE A N 1
ATOM 4574 C CA . PHE A 1 548 ? -18.791 6.135 12.706 1.00 80.94 548 PHE A CA 1
ATOM 4575 C C . PHE A 1 548 ? -18.691 6.747 14.109 1.00 80.94 548 PHE A C 1
ATOM 4577 O O . PHE A 1 548 ? -18.662 6.013 15.088 1.00 80.94 548 PHE A O 1
ATOM 4584 N N . ARG A 1 549 ? -18.720 8.079 14.244 1.00 82.12 549 ARG A N 1
ATOM 4585 C CA . ARG A 1 549 ? -18.837 8.777 15.540 1.00 82.12 549 ARG A CA 1
ATOM 4586 C C . ARG A 1 549 ? -20.265 8.812 16.087 1.00 82.12 549 ARG A C 1
ATOM 4588 O O . ARG A 1 549 ? -20.485 9.272 17.206 1.00 82.12 549 ARG A O 1
ATOM 4595 N N . TYR A 1 550 ? -21.222 8.343 15.294 1.00 90.81 550 TYR A N 1
ATOM 4596 C CA . TYR A 1 550 ? -22.642 8.291 15.622 1.00 90.81 550 TYR A CA 1
ATOM 4597 C C . TYR A 1 550 ? -23.098 6.836 15.740 1.00 90.81 550 TYR A C 1
ATOM 4599 O O . TYR A 1 550 ? -22.707 5.999 14.913 1.00 90.81 550 TYR A O 1
ATOM 4607 N N . LYS A 1 551 ? -23.910 6.527 16.759 1.00 91.94 551 LYS A N 1
ATOM 4608 C CA . LYS A 1 551 ? -24.403 5.167 17.034 1.00 91.94 551 LYS A CA 1
ATOM 4609 C C . LYS A 1 551 ? -25.160 4.598 15.839 1.00 91.94 551 LYS A C 1
ATOM 4611 O O . LYS A 1 551 ? -24.928 3.446 15.477 1.00 91.94 551 LYS A O 1
ATOM 4616 N N . TYR A 1 552 ? -25.982 5.412 15.180 1.00 96.50 552 TYR A N 1
ATOM 4617 C CA . TYR A 1 552 ? -26.889 4.950 14.135 1.00 96.50 552 TYR A CA 1
ATOM 4618 C C . TYR A 1 552 ? -26.524 5.550 12.770 1.00 96.50 552 TYR A C 1
ATOM 4620 O O . TYR A 1 552 ? -26.235 6.741 12.657 1.00 96.50 552 TYR A O 1
ATOM 4628 N N . GLN A 1 553 ? -26.518 4.729 11.720 1.00 96.81 553 GLN A N 1
ATOM 4629 C CA . GLN A 1 553 ? -26.214 5.142 10.345 1.00 96.81 553 GLN A CA 1
ATOM 4630 C C . GLN A 1 553 ? -27.398 4.869 9.439 1.00 96.81 553 GLN A C 1
ATOM 4632 O O . GLN A 1 553 ? -27.862 3.735 9.370 1.00 96.81 553 GLN A O 1
ATOM 4637 N N . MET A 1 554 ? -27.829 5.872 8.680 1.00 97.38 554 MET A N 1
ATOM 4638 C CA . MET A 1 554 ? -28.884 5.669 7.694 1.00 97.38 554 MET A CA 1
ATOM 4639 C C . MET A 1 554 ? -28.309 5.228 6.346 1.00 97.38 554 MET A C 1
ATOM 4641 O O . MET A 1 554 ? -27.478 5.914 5.746 1.00 97.38 554 MET A O 1
ATOM 4645 N N . ASN A 1 555 ? -28.807 4.116 5.823 1.00 96.56 555 ASN A N 1
ATOM 4646 C CA . ASN A 1 555 ? -28.649 3.708 4.439 1.00 96.56 555 ASN A CA 1
ATOM 4647 C C . ASN A 1 555 ? -29.960 3.974 3.692 1.00 96.56 555 ASN A C 1
ATOM 4649 O O . ASN A 1 555 ? -30.896 3.176 3.750 1.00 96.56 555 ASN A O 1
ATOM 4653 N N . ILE A 1 556 ? -30.008 5.125 3.023 1.00 95.31 556 ILE A N 1
ATOM 4654 C CA . ILE A 1 556 ? -31.164 5.612 2.268 1.00 95.31 556 ILE A CA 1
ATOM 4655 C C . ILE A 1 556 ? -30.807 5.768 0.792 1.00 95.31 556 ILE A C 1
ATOM 4657 O O . ILE A 1 556 ? -29.741 6.300 0.429 1.00 95.31 556 ILE A O 1
ATOM 4661 N N . ASP A 1 557 ? -31.715 5.326 -0.064 1.00 93.50 557 ASP A N 1
ATOM 4662 C CA . ASP A 1 557 ? -31.463 5.260 -1.492 1.00 93.50 557 ASP A CA 1
ATOM 4663 C C . ASP A 1 557 ? -31.341 6.633 -2.129 1.00 93.50 557 ASP A C 1
ATOM 4665 O O . ASP A 1 557 ? -31.817 7.652 -1.624 1.00 93.50 557 ASP A O 1
ATOM 4669 N N . GLY A 1 558 ? -30.579 6.673 -3.217 1.00 89.75 558 GLY A N 1
ATOM 4670 C CA . GLY A 1 558 ? -30.475 7.847 -4.065 1.00 89.75 558 GLY A CA 1
ATOM 4671 C C . GLY A 1 558 ? -31.387 7.687 -5.265 1.00 89.75 558 GLY A C 1
ATOM 4672 O O . GLY A 1 558 ? -32.533 7.271 -5.134 1.00 89.75 558 GLY A O 1
ATOM 4673 N N . THR A 1 559 ? -30.834 7.965 -6.441 1.00 89.31 559 THR A N 1
ATOM 4674 C CA . THR A 1 559 ? -31.464 7.595 -7.714 1.00 89.31 559 THR A CA 1
ATOM 4675 C C . THR A 1 559 ? -31.634 6.073 -7.839 1.00 89.31 559 THR A C 1
ATOM 4677 O O . THR A 1 559 ? -32.543 5.611 -8.515 1.00 89.31 559 THR A O 1
ATOM 4680 N N . VAL A 1 560 ? -30.763 5.304 -7.177 1.00 91.12 560 VAL A N 1
ATOM 4681 C CA . VAL A 1 560 ? -30.752 3.834 -7.093 1.00 91.12 560 VAL A CA 1
ATOM 4682 C C . VAL A 1 560 ? -30.291 3.403 -5.691 1.00 91.12 560 VAL A C 1
ATOM 4684 O O . VAL A 1 560 ? -30.052 4.271 -4.837 1.00 91.12 560 VAL A O 1
ATOM 4687 N N . ALA A 1 561 ? -30.121 2.090 -5.480 1.00 90.38 561 ALA A N 1
ATOM 4688 C CA . ALA A 1 561 ? -29.560 1.510 -4.260 1.00 90.38 561 ALA A CA 1
ATOM 4689 C C . ALA A 1 561 ? -28.332 2.284 -3.757 1.00 90.38 561 ALA A C 1
ATOM 4691 O O . ALA A 1 561 ? -27.443 2.681 -4.520 1.00 90.38 561 ALA A O 1
ATOM 4692 N N . ALA A 1 562 ? -28.268 2.498 -2.448 1.00 90.38 562 ALA A N 1
ATOM 4693 C CA . ALA A 1 562 ? -27.129 3.159 -1.832 1.00 90.38 562 ALA A CA 1
ATOM 4694 C C . ALA A 1 562 ? -25.899 2.231 -1.741 1.00 90.38 562 ALA A C 1
ATOM 4696 O O . ALA A 1 562 ? -25.708 1.540 -0.744 1.00 90.38 562 ALA A O 1
ATOM 4697 N N . TYR A 1 563 ? -24.979 2.335 -2.710 1.00 88.06 563 TYR A N 1
ATOM 4698 C CA . TYR A 1 563 ? -23.722 1.553 -2.788 1.00 88.06 563 TYR A CA 1
ATOM 4699 C C . TYR A 1 563 ? -22.732 1.751 -1.624 1.00 88.06 563 TYR A C 1
ATOM 4701 O O . TYR A 1 563 ? -21.611 1.246 -1.643 1.00 88.06 563 TYR A O 1
ATOM 4709 N N . ARG A 1 564 ? -23.110 2.526 -0.602 1.00 89.00 564 ARG A N 1
ATOM 4710 C CA . ARG A 1 564 ? -22.322 2.680 0.622 1.00 89.00 564 ARG A CA 1
ATOM 4711 C C . ARG A 1 564 ? -22.614 1.592 1.656 1.00 89.00 564 ARG A C 1
ATOM 4713 O O . ARG A 1 564 ? -21.885 1.525 2.644 1.00 89.00 564 ARG A O 1
ATOM 4720 N N . LEU A 1 565 ? -23.664 0.787 1.465 1.00 93.75 565 LEU A N 1
ATOM 4721 C CA . LEU A 1 565 ? -24.109 -0.197 2.448 1.00 93.75 565 LEU A CA 1
ATOM 4722 C C . LEU A 1 565 ? -23.003 -1.177 2.882 1.00 93.75 565 LEU A C 1
ATOM 4724 O O . LEU A 1 565 ? -22.839 -1.318 4.093 1.00 93.75 565 LEU A O 1
ATOM 4728 N N . PRO A 1 566 ? -22.184 -1.777 1.986 1.00 91.00 566 PRO A N 1
ATOM 4729 C CA . PRO A 1 566 ? -21.108 -2.684 2.404 1.00 91.00 566 PRO A CA 1
ATOM 4730 C C . PRO A 1 566 ? -20.157 -2.052 3.426 1.00 91.00 566 PRO A C 1
ATOM 4732 O O . PRO A 1 566 ? -19.785 -2.673 4.417 1.00 91.00 566 PRO A O 1
ATOM 4735 N N . TYR A 1 567 ? -19.815 -0.780 3.221 1.00 88.19 567 TYR A N 1
ATOM 4736 C CA . TYR A 1 567 ? -18.921 -0.032 4.099 1.00 88.19 567 TYR A CA 1
ATOM 4737 C C . TYR A 1 567 ? -19.591 0.367 5.416 1.00 88.19 567 TYR A C 1
ATOM 4739 O O . TYR A 1 567 ? -18.926 0.416 6.444 1.00 88.19 567 TYR A O 1
ATOM 4747 N N . LEU A 1 568 ? -20.897 0.654 5.414 1.00 93.31 568 LEU A N 1
ATOM 4748 C CA . LEU A 1 568 ? -21.635 0.910 6.654 1.00 93.31 568 LEU A CA 1
ATOM 4749 C C . LEU A 1 568 ? -21.732 -0.361 7.511 1.00 93.31 568 LEU A C 1
ATOM 4751 O O . LEU A 1 568 ? -21.476 -0.288 8.709 1.00 93.31 568 LEU A O 1
ATOM 4755 N N . LEU A 1 569 ? -22.021 -1.515 6.894 1.00 92.50 569 LEU A N 1
ATOM 4756 C CA . LEU A 1 569 ? -22.078 -2.823 7.564 1.00 92.50 569 LEU A CA 1
ATOM 4757 C C . LEU A 1 569 ? -20.708 -3.273 8.096 1.00 92.50 569 LEU A C 1
ATOM 4759 O O . LEU A 1 569 ? -20.644 -3.945 9.124 1.00 92.50 569 LEU A O 1
ATOM 4763 N N . ALA A 1 570 ? -19.624 -2.888 7.411 1.00 80.88 570 ALA A N 1
ATOM 4764 C CA . ALA A 1 570 ? -18.244 -3.101 7.854 1.00 80.88 570 ALA A CA 1
ATOM 4765 C C . ALA A 1 570 ? -17.867 -2.244 9.073 1.00 80.88 570 ALA A C 1
ATOM 4767 O O . ALA A 1 570 ? -16.866 -2.517 9.737 1.00 80.88 570 ALA A O 1
ATOM 4768 N N . GLY A 1 571 ? -18.630 -1.188 9.360 1.00 77.69 571 GLY A N 1
ATOM 4769 C CA . GLY A 1 571 ? -18.413 -0.309 10.501 1.00 77.69 571 GLY A CA 1
ATOM 4770 C C . GLY A 1 571 ? -18.802 -0.928 11.838 1.00 77.69 571 GLY A C 1
ATOM 4771 O O . GLY A 1 571 ? -19.210 -2.082 11.911 1.00 77.69 571 GLY A O 1
ATOM 4772 N N . ASN A 1 572 ? -18.665 -0.167 12.925 1.00 77.06 572 ASN A N 1
ATOM 4773 C CA . ASN A 1 572 ? -19.165 -0.552 14.254 1.00 77.06 572 ASN A CA 1
ATOM 4774 C C . ASN A 1 572 ? -20.334 0.343 14.716 1.00 77.06 572 ASN A C 1
ATOM 4776 O O . ASN A 1 572 ? -20.480 0.623 15.903 1.00 77.06 572 ASN A O 1
ATOM 4780 N N . SER A 1 573 ? -21.115 0.880 13.778 1.00 89.94 573 SER A N 1
ATOM 4781 C CA . SER A 1 573 ? -22.364 1.608 14.047 1.00 89.94 573 SER A CA 1
ATOM 4782 C C . SER A 1 573 ? -23.546 0.775 13.560 1.00 89.94 573 SER A C 1
ATOM 4784 O O . SER A 1 573 ? -23.421 0.053 12.573 1.00 89.94 573 SER A O 1
ATOM 4786 N N . LEU A 1 574 ? -24.693 0.899 14.221 1.00 95.19 574 LEU A N 1
ATOM 4787 C CA . LEU A 1 574 ? -25.905 0.180 13.847 1.00 95.19 574 LEU A CA 1
ATOM 4788 C C . LEU A 1 574 ? -26.496 0.794 12.575 1.00 95.19 574 LEU A C 1
ATOM 4790 O O . LEU A 1 574 ? -26.732 2.003 12.504 1.00 95.19 574 LEU A O 1
ATOM 4794 N N . VAL A 1 575 ? -26.722 -0.037 11.562 1.00 97.88 575 VAL A N 1
ATOM 4795 C CA . VAL A 1 575 ? -27.211 0.411 10.256 1.00 97.88 575 VAL A CA 1
ATOM 4796 C C . VAL A 1 575 ? -28.730 0.312 10.201 1.00 97.88 575 VAL A C 1
ATOM 4798 O O . VAL A 1 575 ? -29.295 -0.758 10.406 1.00 97.88 575 VAL A O 1
ATOM 4801 N N . PHE A 1 576 ? -29.372 1.423 9.862 1.00 98.31 576 PHE A N 1
ATOM 4802 C CA . PHE A 1 576 ? -30.775 1.507 9.482 1.00 98.31 576 PHE A CA 1
ATOM 4803 C C . PHE A 1 576 ? -30.848 1.455 7.964 1.00 98.31 576 PHE A C 1
ATOM 4805 O O . PHE A 1 576 ? -30.209 2.263 7.289 1.00 98.31 576 PHE A O 1
ATOM 4812 N N . LYS A 1 577 ? -31.594 0.509 7.405 1.00 97.44 577 LYS A N 1
ATOM 4813 C CA . LYS A 1 577 ? -31.722 0.349 5.957 1.00 97.44 577 LYS A CA 1
ATOM 4814 C C . LYS A 1 577 ? -33.165 0.603 5.553 1.00 97.44 577 LYS A C 1
ATOM 4816 O O . LYS A 1 577 ? -34.062 -0.113 5.988 1.00 97.44 577 LYS A O 1
ATOM 4821 N N . GLN A 1 578 ? -33.348 1.588 4.679 1.00 96.06 578 GLN A N 1
ATOM 4822 C CA . GLN A 1 578 ? -34.634 1.852 4.047 1.00 96.06 578 GLN A CA 1
ATOM 4823 C C . GLN A 1 578 ? -35.096 0.621 3.250 1.00 96.06 578 GLN A C 1
ATOM 4825 O O . GLN A 1 578 ? -34.309 -0.006 2.521 1.00 96.06 578 GLN A O 1
ATOM 4830 N N . ASP A 1 579 ? -36.372 0.289 3.397 1.00 94.38 579 ASP A N 1
ATOM 4831 C CA . ASP A 1 579 ? -37.071 -0.644 2.538 1.00 94.38 579 ASP A CA 1
ATOM 4832 C C . ASP A 1 579 ? -37.138 -0.062 1.129 1.00 94.38 579 ASP A C 1
ATOM 4834 O O . ASP A 1 579 ? -37.489 1.101 0.912 1.00 94.38 579 ASP A O 1
ATOM 4838 N N . SER A 1 580 ? -36.710 -0.867 0.172 1.00 91.38 580 SER A N 1
ATOM 4839 C CA . SER A 1 580 ? -36.481 -0.414 -1.184 1.00 91.38 580 SER A CA 1
ATOM 4840 C C . SER A 1 580 ? -36.688 -1.542 -2.169 1.00 91.38 580 SER A C 1
ATOM 4842 O O . SER A 1 580 ? -36.268 -2.677 -1.951 1.00 91.38 580 SER A O 1
ATOM 4844 N N . SER A 1 581 ? -37.265 -1.180 -3.310 1.00 91.94 581 SER A N 1
ATOM 4845 C CA . SER A 1 581 ? -37.312 -2.029 -4.493 1.00 91.94 581 SER A CA 1
ATOM 4846 C C . SER A 1 581 ? -35.934 -2.241 -5.126 1.00 91.94 581 SER A C 1
ATOM 4848 O O . SER A 1 581 ? -35.775 -3.143 -5.947 1.00 91.94 581 SER A O 1
ATOM 4850 N N . TYR A 1 582 ? -34.944 -1.407 -4.796 1.00 93.12 582 TYR A N 1
ATOM 4851 C CA . TYR A 1 582 ? -33.577 -1.562 -5.271 1.00 93.12 582 TYR A CA 1
ATOM 4852 C C . TYR A 1 582 ? -32.789 -2.503 -4.360 1.00 93.12 582 TYR A C 1
ATOM 4854 O O . TYR A 1 582 ? -32.810 -2.394 -3.133 1.00 93.12 582 TYR A O 1
ATOM 4862 N N . TYR A 1 583 ? -32.036 -3.406 -4.982 1.00 92.25 583 TYR A N 1
ATOM 4863 C CA . TYR A 1 583 ? -31.187 -4.356 -4.283 1.00 92.25 583 TYR A CA 1
ATOM 4864 C C . TYR A 1 583 ? -29.821 -4.473 -4.952 1.00 92.25 583 TYR A C 1
ATOM 4866 O O . TYR A 1 583 ? -29.689 -4.357 -6.171 1.00 92.25 583 TYR A O 1
ATOM 4874 N N . GLU A 1 584 ? -28.796 -4.710 -4.138 1.00 92.94 584 GLU A N 1
ATOM 4875 C CA . GLU A 1 584 ? -27.475 -5.105 -4.622 1.00 92.94 584 GLU A CA 1
ATOM 4876 C C . GLU A 1 584 ? -27.336 -6.632 -4.572 1.00 92.94 584 GLU A C 1
ATOM 4878 O O . GLU A 1 584 ? -28.130 -7.331 -3.939 1.00 92.94 584 GLU A O 1
ATOM 4883 N N . PHE A 1 585 ? -26.297 -7.159 -5.221 1.00 92.44 585 PHE A N 1
ATOM 4884 C CA . PHE A 1 585 ? -26.097 -8.599 -5.419 1.00 92.44 585 PHE A CA 1
ATOM 4885 C C . PHE A 1 585 ? -26.020 -9.440 -4.131 1.00 92.44 585 PHE A C 1
ATOM 4887 O O . PHE A 1 585 ? -26.181 -10.653 -4.196 1.00 92.44 585 PHE A O 1
ATOM 4894 N N . PHE A 1 586 ? -25.746 -8.808 -2.987 1.00 94.19 586 PHE A N 1
ATOM 4895 C CA . PHE A 1 586 ? -25.581 -9.460 -1.689 1.00 94.19 586 PHE A CA 1
ATOM 4896 C C . PHE A 1 586 ? -26.765 -9.246 -0.738 1.00 94.19 586 PHE A C 1
ATOM 4898 O O . PHE A 1 586 ? -26.732 -9.734 0.389 1.00 94.19 586 PHE A O 1
ATOM 4905 N N . TYR A 1 587 ? -27.801 -8.498 -1.138 1.00 94.75 587 TYR A N 1
ATOM 4906 C CA . TYR A 1 587 ? -28.903 -8.147 -0.230 1.00 94.75 587 TYR A CA 1
ATOM 4907 C C . TYR A 1 587 ? -29.695 -9.374 0.228 1.00 94.75 587 TYR A C 1
ATOM 4909 O O . TYR A 1 587 ? -30.238 -9.363 1.323 1.00 94.75 587 TYR A O 1
ATOM 4917 N N . ASN A 1 588 ? -29.707 -10.444 -0.567 1.00 94.06 588 ASN A N 1
ATOM 4918 C CA . ASN A 1 588 ? -30.305 -11.731 -0.209 1.00 94.06 588 ASN A CA 1
ATOM 4919 C C . ASN A 1 588 ? -29.575 -12.458 0.934 1.00 94.06 588 ASN A C 1
ATOM 4921 O O . ASN A 1 588 ? -30.118 -13.416 1.471 1.00 94.06 588 ASN A O 1
ATOM 4925 N N . LEU A 1 589 ? -28.351 -12.044 1.273 1.00 95.69 589 LEU A N 1
ATOM 4926 C CA . LEU A 1 589 ? -27.624 -12.534 2.445 1.00 95.69 589 LEU A CA 1
ATOM 4927 C C . LEU A 1 589 ? -27.980 -11.741 3.710 1.00 95.69 589 LEU A C 1
ATOM 4929 O O . LEU A 1 589 ? -27.624 -12.152 4.810 1.00 95.69 589 LEU A O 1
ATOM 4933 N N . LEU A 1 590 ? -28.622 -10.577 3.561 1.00 96.69 590 LEU A N 1
ATOM 4934 C CA . LEU A 1 590 ? -28.996 -9.732 4.682 1.00 96.69 590 LEU A CA 1
ATOM 4935 C C . LEU A 1 590 ? -30.344 -10.172 5.247 1.00 96.69 590 LEU A C 1
ATOM 4937 O O . LEU A 1 590 ? -31.280 -10.493 4.522 1.00 96.69 590 LEU A O 1
ATOM 4941 N N . GLU A 1 591 ? -30.451 -10.078 6.563 1.00 97.06 591 GLU A N 1
ATOM 4942 C CA . GLU A 1 591 ? -31.642 -10.457 7.315 1.00 97.06 591 GLU A CA 1
ATOM 4943 C C . GLU A 1 591 ? -32.018 -9.282 8.229 1.00 97.06 591 GLU A C 1
ATOM 4945 O O . GLU A 1 591 ? -31.149 -8.785 8.968 1.00 97.06 591 GLU A O 1
ATOM 4950 N N . PRO A 1 592 ? -33.274 -8.795 8.169 1.00 96.88 592 PRO A N 1
ATOM 4951 C CA . PRO A 1 592 ? -33.758 -7.749 9.063 1.00 96.88 592 PRO A CA 1
ATOM 4952 C C . PRO A 1 592 ? -33.598 -8.161 10.529 1.00 96.88 592 PRO A C 1
ATOM 4954 O O . PRO A 1 592 ? -33.835 -9.311 10.881 1.00 96.88 592 PRO A O 1
ATOM 4957 N N . TYR A 1 593 ? -33.187 -7.224 11.383 1.00 95.62 593 TYR A N 1
ATOM 4958 C CA . TYR A 1 593 ? -32.910 -7.428 12.814 1.00 95.62 593 TYR A CA 1
ATOM 4959 C C . TYR A 1 593 ? -31.796 -8.435 13.150 1.00 95.62 593 TYR A C 1
ATOM 4961 O O . TYR A 1 593 ? -31.511 -8.648 14.326 1.00 95.62 593 TYR A O 1
ATOM 4969 N N . VAL A 1 594 ? -31.124 -9.002 12.145 1.00 95.44 594 VAL A N 1
ATOM 4970 C CA . VAL A 1 594 ? -29.907 -9.810 12.310 1.00 95.44 594 VAL A CA 1
ATOM 4971 C C . VAL A 1 594 ? -28.690 -9.035 11.828 1.00 95.44 594 VAL A C 1
ATOM 4973 O O . VAL A 1 594 ? -27.669 -9.048 12.504 1.00 95.44 594 VAL A O 1
ATOM 4976 N N . HIS A 1 595 ? -28.799 -8.340 10.692 1.00 96.88 595 HIS A N 1
ATOM 4977 C CA . HIS A 1 595 ? -27.691 -7.614 10.061 1.00 96.88 595 HIS A CA 1
ATOM 4978 C C . HIS A 1 595 ? -27.906 -6.093 10.005 1.00 96.88 595 HIS A C 1
ATOM 4980 O O . HIS A 1 595 ? -26.950 -5.338 9.842 1.00 96.88 595 HIS A O 1
ATOM 4986 N N . TYR A 1 596 ? -29.152 -5.627 10.103 1.00 97.75 596 TYR A N 1
ATOM 4987 C CA . TYR A 1 596 ? -29.514 -4.209 10.057 1.00 97.75 596 TYR A CA 1
ATOM 4988 C C . TYR A 1 596 ? -30.916 -3.981 10.644 1.00 97.75 596 TYR A C 1
ATOM 4990 O O . TYR A 1 596 ? -31.686 -4.928 10.804 1.00 97.75 596 TYR A O 1
ATOM 4998 N N . ILE A 1 597 ? -31.271 -2.726 10.919 1.00 97.88 597 ILE A N 1
ATOM 4999 C CA . ILE A 1 597 ? -32.624 -2.318 11.324 1.00 97.88 597 ILE A CA 1
ATOM 5000 C C . ILE A 1 597 ? -33.421 -1.910 10.078 1.00 97.88 597 ILE A C 1
ATOM 5002 O O . ILE A 1 597 ? -33.005 -0.971 9.390 1.00 97.88 597 ILE A O 1
ATOM 5006 N N . PRO A 1 598 ? -34.516 -2.606 9.725 1.00 97.38 598 PRO A N 1
ATOM 5007 C CA . PRO A 1 598 ? -35.356 -2.196 8.607 1.00 97.38 598 PRO A CA 1
ATOM 5008 C C . PRO A 1 598 ? -36.101 -0.901 8.947 1.00 97.38 598 PRO A C 1
ATOM 5010 O O . PRO A 1 598 ? -36.512 -0.699 10.084 1.00 97.38 598 PRO A O 1
ATOM 5013 N N . VAL A 1 599 ? -36.268 -0.035 7.952 1.00 97.50 599 VAL A N 1
ATOM 5014 C CA . VAL A 1 599 ? -37.074 1.190 8.040 1.00 97.50 599 VAL A CA 1
ATOM 5015 C C . VAL A 1 599 ? -38.005 1.209 6.848 1.00 97.50 599 VAL A C 1
ATOM 5017 O O . VAL A 1 599 ? -37.552 0.986 5.728 1.00 97.50 599 VAL A O 1
ATOM 5020 N N . HIS A 1 600 ? -39.280 1.499 7.050 1.00 97.00 600 HIS A N 1
ATOM 5021 C CA . HIS A 1 600 ? -40.249 1.602 5.973 1.00 97.00 600 HIS A CA 1
ATOM 5022 C C . HIS A 1 600 ? -39.804 2.620 4.911 1.00 97.00 600 HIS A C 1
ATOM 5024 O O . HIS A 1 600 ? -39.157 3.631 5.200 1.00 97.00 600 HIS A O 1
ATOM 5030 N N . LYS A 1 601 ? -40.185 2.375 3.653 1.00 93.94 601 LYS A N 1
ATOM 5031 C CA . LYS A 1 601 ? -39.806 3.205 2.500 1.00 93.94 601 LYS A CA 1
ATOM 5032 C C . LYS A 1 601 ? -40.091 4.693 2.727 1.00 93.94 601 LYS A C 1
ATOM 5034 O O . LYS A 1 601 ? -39.271 5.544 2.399 1.00 93.94 601 LYS A O 1
ATOM 5039 N N . GLU A 1 602 ? -41.222 4.998 3.354 1.00 94.06 602 GLU A N 1
ATOM 5040 C CA . GLU A 1 602 ? -41.663 6.363 3.649 1.00 94.06 602 GLU A CA 1
ATOM 5041 C C . GLU A 1 602 ? -41.031 6.977 4.909 1.00 94.06 602 GLU A C 1
ATOM 5043 O O . GLU A 1 602 ? -41.359 8.112 5.246 1.00 94.06 602 GLU A O 1
ATOM 5048 N N . LEU A 1 603 ? -40.154 6.272 5.629 1.00 95.81 603 LEU A N 1
ATOM 5049 C CA . LEU A 1 603 ? -39.531 6.725 6.884 1.00 95.81 603 LEU A CA 1
ATOM 5050 C C . LEU A 1 603 ? -40.530 7.097 8.000 1.00 95.81 603 LEU A C 1
ATOM 5052 O O . LEU A 1 603 ? -40.177 7.806 8.941 1.00 95.81 603 LEU A O 1
ATOM 5056 N N . ASN A 1 604 ? -41.786 6.664 7.895 1.00 94.88 604 ASN A N 1
ATOM 5057 C CA . ASN A 1 604 ? -42.846 6.952 8.866 1.00 94.88 604 ASN A CA 1
ATOM 5058 C C . ASN A 1 604 ? -42.649 6.201 10.191 1.00 94.88 604 ASN A C 1
ATOM 5060 O O . ASN A 1 604 ? -43.089 6.680 11.231 1.00 94.88 604 ASN A O 1
ATOM 5064 N N . ASP A 1 605 ? -41.952 5.071 10.159 1.00 96.31 605 ASP A N 1
ATOM 5065 C CA . ASP A 1 605 ? -41.560 4.258 11.311 1.00 96.31 605 ASP A CA 1
ATOM 5066 C C . ASP A 1 605 ? -40.140 4.572 11.817 1.00 96.31 605 ASP A C 1
ATOM 5068 O O . ASP A 1 605 ? -39.679 3.947 12.772 1.00 96.31 605 ASP A O 1
ATOM 5072 N N . LEU A 1 606 ? -39.428 5.534 11.209 1.00 96.50 606 LEU A N 1
ATOM 5073 C CA . LEU A 1 606 ? -38.028 5.815 11.546 1.00 96.50 606 LEU A CA 1
ATOM 5074 C C . LEU A 1 606 ? -37.872 6.240 13.010 1.00 96.50 606 LEU A C 1
ATOM 5076 O O . LEU A 1 606 ? -36.979 5.748 13.692 1.00 96.50 606 LEU A O 1
ATOM 5080 N N . MET A 1 607 ? -38.753 7.117 13.501 1.00 95.38 607 MET A N 1
ATOM 5081 C CA . MET A 1 607 ? -38.708 7.580 14.894 1.00 95.38 607 MET A CA 1
ATOM 5082 C C . MET A 1 607 ? -38.977 6.433 15.870 1.00 95.38 607 MET A C 1
ATOM 5084 O O . MET A 1 607 ? -38.195 6.220 16.788 1.00 95.38 607 MET A O 1
ATOM 5088 N N . GLN A 1 608 ? -40.006 5.624 15.599 1.00 94.25 608 GLN A N 1
ATOM 5089 C CA . GLN A 1 608 ? -40.315 4.436 16.395 1.00 94.25 608 GLN A CA 1
ATOM 5090 C C . GLN A 1 608 ? -39.150 3.436 16.399 1.00 94.25 608 GLN A C 1
ATOM 5092 O O . GLN A 1 608 ? -38.830 2.858 17.433 1.00 94.25 608 GLN A O 1
ATOM 5097 N N . SER A 1 609 ? -38.497 3.244 15.252 1.00 94.69 609 SER A N 1
ATOM 5098 C CA . SER A 1 609 ? -37.350 2.343 15.121 1.00 94.69 609 SER A CA 1
ATOM 5099 C C . SER A 1 609 ? -36.139 2.845 15.911 1.00 94.69 609 SER A C 1
ATOM 5101 O O . SER A 1 609 ? -35.435 2.040 16.517 1.00 94.69 609 SER A O 1
ATOM 5103 N N . ILE A 1 610 ? -35.900 4.164 15.934 1.00 94.06 610 ILE A N 1
ATOM 5104 C CA . ILE A 1 610 ? -34.865 4.785 16.774 1.00 94.06 610 ILE A CA 1
ATOM 5105 C C . ILE A 1 610 ? -35.189 4.559 18.258 1.00 94.06 610 ILE A C 1
ATOM 5107 O O . ILE A 1 610 ? -34.334 4.067 18.992 1.00 94.06 610 ILE A O 1
ATOM 5111 N N . ASP A 1 611 ? -36.428 4.816 18.684 1.00 92.38 611 ASP A N 1
ATOM 5112 C CA . ASP A 1 611 ? -36.845 4.626 20.079 1.00 92.38 611 ASP A CA 1
ATOM 5113 C C . ASP A 1 611 ? -36.686 3.163 20.527 1.00 92.38 611 ASP A C 1
ATOM 5115 O O . ASP A 1 611 ? -36.168 2.887 21.610 1.00 92.38 611 ASP A O 1
ATOM 5119 N N . GLN A 1 612 ? -37.056 2.206 19.670 1.00 90.56 612 GLN A N 1
ATOM 5120 C CA . GLN A 1 612 ? -36.921 0.774 19.952 1.00 90.56 612 GLN A CA 1
ATOM 5121 C C . GLN A 1 612 ? -35.467 0.340 20.171 1.00 90.56 612 GLN A C 1
ATOM 5123 O O . GLN A 1 612 ? -35.195 -0.454 21.073 1.00 90.56 612 GLN A O 1
ATOM 5128 N N . VAL A 1 613 ? -34.523 0.835 19.362 1.00 91.06 613 VAL A N 1
ATOM 5129 C CA . VAL A 1 613 ? -33.106 0.470 19.533 1.00 91.06 613 VAL A CA 1
ATOM 5130 C C . VAL A 1 613 ? -32.461 1.192 20.712 1.00 91.06 613 VAL A C 1
ATOM 5132 O O . VAL A 1 613 ? -31.559 0.634 21.333 1.00 91.06 613 VAL A O 1
ATOM 5135 N N . MET A 1 614 ? -32.929 2.399 21.050 1.00 88.81 614 MET A N 1
ATOM 5136 C CA . MET A 1 614 ? -32.478 3.136 22.235 1.00 88.81 614 MET A CA 1
ATOM 5137 C C . MET A 1 614 ? -32.924 2.443 23.527 1.00 88.81 614 MET A C 1
ATOM 5139 O O . MET A 1 614 ? -32.164 2.393 24.488 1.00 88.81 614 MET A O 1
ATOM 5143 N N . GLN A 1 615 ? -34.113 1.836 23.533 1.00 86.00 615 GLN A N 1
ATOM 5144 C CA . GLN A 1 615 ? -34.619 1.047 24.663 1.00 86.00 615 GLN A CA 1
ATOM 5145 C C . GLN A 1 615 ? -33.939 -0.324 24.811 1.00 86.00 615 GLN A C 1
ATOM 5147 O O . GLN A 1 615 ? -34.063 -0.957 25.857 1.00 86.00 615 GLN A O 1
ATOM 5152 N N . ASN A 1 616 ? -33.237 -0.813 23.782 1.00 80.69 616 ASN A N 1
ATOM 5153 C CA . ASN A 1 616 ? -32.560 -2.111 23.816 1.00 80.69 616 ASN A CA 1
ATOM 5154 C C . ASN A 1 616 ? -31.162 -2.054 23.164 1.00 80.69 616 ASN A C 1
ATOM 5156 O O . ASN A 1 616 ? -30.948 -2.601 22.072 1.00 80.69 616 ASN A O 1
ATOM 5160 N N . PRO A 1 617 ? -30.182 -1.417 23.830 1.00 73.25 617 PRO A N 1
ATOM 5161 C CA . PRO A 1 617 ? -28.831 -1.265 23.293 1.00 73.25 617 PRO A CA 1
ATOM 5162 C C . PRO A 1 617 ? -28.122 -2.613 23.076 1.00 73.25 617 PRO A C 1
ATOM 5164 O O . PRO A 1 617 ? -27.335 -2.746 22.139 1.00 73.25 617 PRO A O 1
ATOM 5167 N N . HIS A 1 618 ? -28.448 -3.649 23.857 1.00 67.94 618 HIS A N 1
ATOM 5168 C CA . HIS A 1 618 ? -27.816 -4.972 23.756 1.00 67.94 618 HIS A CA 1
ATOM 5169 C C . HIS A 1 618 ? -28.059 -5.658 22.412 1.00 67.94 618 HIS A C 1
ATOM 5171 O O . HIS A 1 618 ? -27.127 -6.203 21.816 1.00 67.94 618 HIS A O 1
ATOM 5177 N N . LYS A 1 619 ? -29.278 -5.562 21.864 1.00 79.44 619 LYS A N 1
ATOM 5178 C CA . LYS A 1 619 ? -29.573 -6.086 20.519 1.00 79.44 619 LYS A CA 1
ATOM 5179 C C . LYS A 1 619 ? -28.739 -5.404 19.431 1.00 79.44 619 LYS A C 1
ATOM 5181 O O . LYS A 1 619 ? -28.381 -6.048 18.447 1.00 79.44 619 LYS A O 1
ATOM 5186 N N . SER A 1 620 ? -28.382 -4.133 19.616 1.00 81.00 620 SER A N 1
ATOM 5187 C CA . SER A 1 620 ? -27.595 -3.373 18.637 1.00 81.00 620 SER A CA 1
ATOM 5188 C C . SER A 1 620 ? -26.197 -3.964 18.442 1.00 81.00 620 SER A C 1
ATOM 5190 O O . SER A 1 620 ? -25.749 -4.116 17.306 1.00 81.00 620 SER A O 1
ATOM 5192 N N . HIS A 1 621 ? -25.532 -4.360 19.532 1.00 76.25 621 HIS A N 1
ATOM 5193 C CA . HIS A 1 621 ? -24.198 -4.971 19.488 1.00 76.25 621 HIS A CA 1
ATOM 5194 C C . HIS A 1 621 ? -24.184 -6.279 18.694 1.00 76.25 621 HIS A C 1
ATOM 5196 O O . HIS A 1 621 ? -23.312 -6.475 17.845 1.00 76.25 621 HIS A O 1
ATOM 5202 N N . GLN A 1 622 ? -25.181 -7.142 18.909 1.00 79.31 622 GLN A N 1
ATOM 5203 C CA . GLN A 1 622 ? -25.291 -8.406 18.180 1.00 79.31 622 GLN A CA 1
ATOM 5204 C C . GLN A 1 622 ? -25.494 -8.178 16.677 1.00 79.31 622 GLN A C 1
ATOM 5206 O O . GLN A 1 622 ? -24.835 -8.822 15.859 1.00 79.31 622 GLN A O 1
ATOM 5211 N N . ILE A 1 623 ? -26.364 -7.233 16.309 1.00 85.94 623 ILE A N 1
ATOM 5212 C CA . ILE A 1 623 ? -26.647 -6.909 14.905 1.00 85.94 623 ILE A CA 1
ATOM 5213 C C . ILE A 1 623 ? -25.386 -6.401 14.196 1.00 85.94 623 ILE A C 1
ATOM 5215 O O . ILE A 1 623 ? -25.067 -6.844 13.092 1.00 85.94 623 ILE A O 1
ATOM 5219 N N . ILE A 1 624 ? -24.630 -5.518 14.854 1.00 83.12 624 ILE A N 1
ATOM 5220 C CA . ILE A 1 624 ? -23.358 -4.994 14.340 1.00 83.12 624 ILE A CA 1
ATOM 5221 C C . ILE A 1 624 ? -22.323 -6.117 14.179 1.00 83.12 624 ILE A C 1
ATOM 5223 O O . ILE A 1 624 ? -21.607 -6.170 13.179 1.00 83.12 624 ILE A O 1
ATOM 5227 N N . ALA A 1 625 ? -22.214 -7.027 15.149 1.00 72.50 625 ALA A N 1
ATOM 5228 C CA . ALA A 1 625 ? -21.273 -8.142 15.067 1.00 72.50 625 ALA A CA 1
ATOM 5229 C C . ALA A 1 625 ? -21.592 -9.066 13.879 1.00 72.50 625 ALA A C 1
ATOM 5231 O O . ALA A 1 625 ? -20.697 -9.407 13.099 1.00 72.50 625 ALA A O 1
ATOM 5232 N N . ASN A 1 626 ? -22.869 -9.408 13.698 1.00 80.69 626 ASN A N 1
ATOM 5233 C CA . ASN A 1 626 ? -23.343 -10.221 12.581 1.00 80.69 626 ASN A CA 1
ATOM 5234 C C . ASN A 1 626 ? -23.084 -9.535 11.231 1.00 80.69 626 ASN A C 1
ATOM 5236 O O . ASN A 1 626 ? -22.551 -10.163 10.315 1.00 80.69 626 ASN A O 1
ATOM 5240 N N . SER A 1 627 ? -23.402 -8.239 11.102 1.00 86.50 627 SER A N 1
ATOM 5241 C CA . SER A 1 627 ? -23.194 -7.488 9.855 1.00 86.50 627 SER A CA 1
ATOM 5242 C C . SER A 1 627 ? -21.724 -7.456 9.441 1.00 86.50 627 SER A C 1
ATOM 5244 O O . SER A 1 627 ? -21.384 -7.696 8.281 1.00 86.50 627 SER A O 1
ATOM 5246 N N . ARG A 1 628 ? -20.837 -7.220 10.410 1.00 83.81 628 ARG A N 1
ATOM 5247 C CA . ARG A 1 628 ? -19.383 -7.206 10.218 1.00 83.81 628 ARG A CA 1
ATOM 5248 C C . ARG A 1 628 ? -18.856 -8.571 9.789 1.00 83.81 628 ARG A C 1
ATOM 5250 O O . ARG A 1 628 ? -18.018 -8.651 8.892 1.00 83.81 628 ARG A O 1
ATOM 5257 N N . GLN A 1 629 ? -19.355 -9.644 10.399 1.00 77.62 629 GLN A N 1
ATOM 5258 C CA . GLN A 1 629 ? -18.954 -11.002 10.045 1.00 77.62 629 GLN A CA 1
ATOM 5259 C C . GLN A 1 629 ? -19.410 -11.380 8.630 1.00 77.62 629 GLN A C 1
ATOM 5261 O O . GLN A 1 629 ? -18.635 -11.967 7.874 1.00 77.62 629 GLN A O 1
ATOM 5266 N N . LEU A 1 630 ? -20.633 -11.003 8.247 1.00 87.88 630 LEU A N 1
ATOM 5267 C CA . LEU A 1 630 ? -21.147 -11.209 6.893 1.00 87.88 630 LEU A CA 1
ATOM 5268 C C . LEU A 1 630 ? -20.250 -10.536 5.852 1.00 87.88 630 LEU A C 1
ATOM 5270 O O . LEU A 1 630 ? -19.929 -11.153 4.836 1.00 87.88 630 LEU A O 1
ATOM 5274 N N . VAL A 1 631 ? -19.813 -9.304 6.124 1.00 81.94 631 VAL A N 1
ATOM 5275 C CA . VAL A 1 631 ? -18.901 -8.559 5.249 1.00 81.94 631 VAL A CA 1
ATOM 5276 C C . VAL A 1 631 ? -17.575 -9.301 5.055 1.00 81.94 631 VAL A C 1
ATOM 5278 O O . VAL A 1 631 ? -17.161 -9.496 3.912 1.00 81.94 631 VAL A O 1
ATOM 5281 N N . LEU A 1 632 ? -16.924 -9.740 6.138 1.00 72.50 632 LEU A N 1
ATOM 5282 C CA . LEU A 1 632 ? -15.645 -10.463 6.060 1.00 72.50 632 LEU A CA 1
ATOM 5283 C C . LEU A 1 632 ? -15.763 -11.767 5.262 1.00 72.50 632 LEU A C 1
ATOM 5285 O O . LEU A 1 632 ? -14.839 -12.136 4.546 1.00 72.50 632 LEU A O 1
ATOM 5289 N N . ASN A 1 633 ? -16.910 -12.434 5.357 1.00 80.56 633 ASN A N 1
ATOM 5290 C CA . ASN A 1 633 ? -17.124 -13.734 4.731 1.00 80.56 633 ASN A CA 1
ATOM 5291 C C . ASN A 1 633 ? -17.596 -13.654 3.271 1.00 80.56 633 ASN A C 1
ATOM 5293 O O . ASN A 1 633 ? -17.555 -14.667 2.582 1.00 80.56 633 ASN A O 1
ATOM 5297 N N . ASN A 1 634 ? -18.114 -12.504 2.815 1.00 84.75 634 ASN A N 1
ATOM 5298 C CA . ASN A 1 634 ? -18.827 -12.438 1.530 1.00 84.75 634 ASN A CA 1
ATOM 5299 C C . ASN A 1 634 ? -18.552 -11.188 0.685 1.00 84.75 634 ASN A C 1
ATOM 5301 O O . ASN A 1 634 ? -18.917 -11.179 -0.489 1.00 84.75 634 ASN A O 1
ATOM 5305 N N . LEU A 1 635 ? -17.966 -10.121 1.243 1.00 81.81 635 LEU A N 1
ATOM 5306 C CA . LEU A 1 635 ? -17.881 -8.807 0.580 1.00 81.81 635 LEU A CA 1
ATOM 5307 C C . LEU A 1 635 ? -16.450 -8.271 0.422 1.00 81.81 635 LEU A C 1
ATOM 5309 O O . LEU A 1 635 ? -16.263 -7.133 -0.009 1.00 81.81 635 LEU A O 1
ATOM 5313 N N . LEU A 1 636 ? -15.436 -9.083 0.728 1.00 70.06 636 LEU A N 1
ATOM 5314 C CA . LEU A 1 636 ? -14.047 -8.792 0.342 1.00 70.06 636 LEU A CA 1
ATOM 5315 C C . LEU A 1 636 ? -13.851 -8.894 -1.192 1.00 70.06 636 LEU A C 1
ATOM 5317 O O . LEU A 1 636 ? -14.648 -9.566 -1.858 1.00 70.06 636 LEU A O 1
ATOM 5321 N N . PRO A 1 637 ? -12.828 -8.237 -1.779 1.00 66.44 637 PRO A N 1
ATOM 5322 C CA . PRO A 1 637 ? -12.629 -8.178 -3.231 1.00 66.44 637 PRO A CA 1
ATOM 5323 C C . PRO A 1 637 ? -12.673 -9.538 -3.943 1.00 66.44 637 PRO A C 1
ATOM 5325 O O . PRO A 1 637 ? -13.306 -9.668 -4.991 1.00 66.44 637 PRO A O 1
ATOM 5328 N N . GLU A 1 638 ? -12.062 -10.565 -3.361 1.00 59.16 638 GLU A N 1
ATOM 5329 C CA . GLU A 1 638 ? -12.045 -11.935 -3.872 1.00 59.16 638 GLU A CA 1
ATOM 5330 C C . GLU A 1 638 ? -13.454 -12.525 -4.037 1.00 59.16 638 GLU A C 1
ATOM 5332 O O . GLU A 1 638 ? -13.745 -13.178 -5.045 1.00 59.16 638 GLU A O 1
ATOM 5337 N N . HIS A 1 639 ? -14.366 -12.228 -3.108 1.00 78.12 639 HIS A N 1
ATOM 5338 C CA . HIS A 1 639 ? -15.753 -12.681 -3.172 1.00 78.12 639 HIS A CA 1
ATOM 5339 C C . HIS A 1 639 ? -16.507 -11.987 -4.310 1.00 78.12 639 HIS A C 1
ATOM 5341 O O . HIS A 1 639 ? -17.242 -12.634 -5.059 1.00 78.12 639 HIS A O 1
ATOM 5347 N N . ILE A 1 640 ? -16.281 -10.681 -4.491 1.00 76.62 640 ILE A N 1
ATOM 5348 C CA . ILE A 1 640 ? -16.915 -9.884 -5.549 1.00 76.62 640 ILE A CA 1
ATOM 5349 C C . ILE A 1 640 ? -16.488 -10.394 -6.931 1.00 76.62 640 ILE A C 1
ATOM 5351 O O . ILE A 1 640 ? -17.334 -10.558 -7.817 1.00 76.62 640 ILE A O 1
ATOM 5355 N N . TYR A 1 641 ? -15.201 -10.689 -7.132 1.00 68.00 641 TYR A N 1
ATOM 5356 C CA . TYR A 1 641 ? -14.719 -11.263 -8.393 1.00 68.00 641 TYR A CA 1
ATOM 5357 C C . TYR A 1 641 ? -15.292 -12.663 -8.643 1.00 68.00 641 TYR A C 1
ATOM 5359 O O . TYR A 1 641 ? -15.765 -12.948 -9.748 1.00 68.00 641 TYR A O 1
ATOM 5367 N N . CYS A 1 642 ? -15.326 -13.515 -7.615 1.00 71.19 642 CYS A N 1
ATOM 5368 C CA . CYS A 1 642 ? -15.917 -14.850 -7.702 1.00 71.19 642 CYS A CA 1
ATOM 5369 C C . CYS A 1 642 ? -17.411 -14.799 -8.070 1.00 71.19 642 CYS A C 1
ATOM 5371 O O . CYS A 1 642 ? -17.882 -15.583 -8.903 1.00 71.19 642 CYS A O 1
ATOM 5373 N N . TYR A 1 643 ? -18.156 -13.841 -7.510 1.00 83.19 643 TYR A N 1
ATOM 5374 C CA . TYR A 1 643 ? -19.557 -13.615 -7.855 1.00 83.19 643 TYR A CA 1
ATOM 5375 C C . TYR A 1 643 ? -19.726 -13.284 -9.345 1.00 83.19 643 TYR A C 1
ATOM 5377 O O . TYR A 1 643 ? -20.512 -13.942 -10.027 1.00 83.19 643 TYR A O 1
ATOM 5385 N N . HIS A 1 644 ? -18.952 -12.332 -9.881 1.00 78.69 644 HIS A N 1
ATOM 5386 C CA . HIS A 1 644 ? -19.032 -11.947 -11.297 1.00 78.69 644 HIS A CA 1
ATOM 5387 C C . HIS A 1 644 ? -18.697 -13.107 -12.239 1.00 78.69 644 HIS A C 1
ATOM 5389 O O . HIS A 1 644 ? -19.410 -13.329 -13.220 1.00 78.69 644 HIS A O 1
ATOM 5395 N N . PHE A 1 645 ? -17.653 -13.881 -11.932 1.00 76.75 645 PHE A N 1
ATOM 5396 C CA . PHE A 1 645 ? -17.299 -15.066 -12.714 1.00 76.75 645 PHE A CA 1
ATOM 5397 C C . PHE A 1 645 ? -18.470 -16.055 -12.795 1.00 76.75 645 PHE A C 1
ATOM 5399 O O . PHE A 1 645 ? -18.870 -16.484 -13.881 1.00 76.75 645 PHE A O 1
ATOM 5406 N N . ASN A 1 646 ? -19.071 -16.379 -11.648 1.00 80.06 646 ASN A N 1
ATOM 5407 C CA . ASN A 1 646 ? -20.201 -17.301 -11.589 1.00 80.06 646 ASN A CA 1
ATOM 5408 C C . ASN A 1 646 ? -21.462 -16.734 -12.253 1.00 80.06 646 ASN A C 1
ATOM 5410 O O . ASN A 1 646 ? -22.177 -17.488 -12.918 1.00 80.06 646 ASN A O 1
ATOM 5414 N N . LEU A 1 647 ? -21.721 -15.431 -12.110 1.00 87.44 647 LEU A N 1
ATOM 5415 C CA . LEU A 1 647 ? -22.830 -14.733 -12.759 1.00 87.44 647 LEU A CA 1
ATOM 5416 C C . LEU A 1 647 ? -22.752 -14.898 -14.278 1.00 87.44 647 LEU A C 1
ATOM 5418 O O . LEU A 1 647 ? -23.689 -15.417 -14.883 1.00 87.44 647 LEU A O 1
ATOM 5422 N N . PHE A 1 648 ? -21.620 -14.538 -14.890 1.00 82.38 648 PHE A N 1
ATOM 5423 C CA . PHE A 1 648 ? -21.451 -14.653 -16.339 1.00 82.38 648 PHE A CA 1
ATOM 5424 C C . PHE A 1 648 ? -21.474 -16.109 -16.814 1.00 82.38 648 PHE A C 1
ATOM 5426 O O . PHE A 1 648 ? -22.100 -16.407 -17.832 1.00 82.38 648 PHE A O 1
ATOM 5433 N N . ARG A 1 649 ? -20.873 -17.039 -16.057 1.00 82.31 649 ARG A N 1
ATOM 5434 C CA . ARG A 1 649 ? -20.887 -18.477 -16.379 1.00 82.31 649 ARG A CA 1
ATOM 5435 C C . ARG A 1 649 ? -22.288 -19.089 -16.334 1.00 82.31 649 ARG A C 1
ATOM 5437 O O . ARG A 1 649 ? -22.576 -20.010 -17.093 1.00 82.31 649 ARG A O 1
ATOM 5444 N N . LYS A 1 650 ? -23.144 -18.654 -15.407 1.00 88.88 650 LYS A N 1
ATOM 5445 C CA . LYS A 1 650 ? -24.536 -19.121 -15.320 1.00 88.88 650 LYS A CA 1
ATOM 5446 C C . LYS A 1 650 ? -25.399 -18.457 -16.387 1.00 88.88 650 LYS A C 1
ATOM 5448 O O . LYS A 1 650 ? -26.133 -19.156 -17.076 1.00 88.88 650 LYS A O 1
ATOM 5453 N N . TYR A 1 651 ? -25.267 -17.142 -16.560 1.00 89.44 651 TYR A N 1
ATOM 5454 C CA . TYR A 1 651 ? -26.016 -16.385 -17.560 1.00 89.44 651 TYR A CA 1
ATOM 5455 C C . TYR A 1 651 ? -25.753 -16.891 -18.982 1.00 89.44 651 TYR A C 1
ATOM 5457 O O . TYR A 1 651 ? -26.694 -17.047 -19.753 1.00 89.44 651 TYR A O 1
ATOM 5465 N N . SER A 1 652 ? -24.506 -17.248 -19.314 1.00 86.00 652 SER A N 1
ATOM 5466 C CA . SER A 1 652 ? -24.166 -17.782 -20.639 1.00 86.00 652 SER A CA 1
ATOM 5467 C C . SER A 1 652 ? -24.911 -19.075 -20.992 1.00 86.00 652 SER A C 1
ATOM 5469 O O . SER A 1 652 ? -25.192 -19.302 -22.164 1.00 86.00 652 SER A O 1
ATOM 5471 N N . LYS A 1 653 ? -25.288 -19.892 -19.999 1.00 89.25 653 LYS A N 1
ATOM 5472 C CA . LYS A 1 653 ? -26.082 -21.117 -20.195 1.00 89.25 653 LYS A CA 1
ATOM 5473 C C . LYS A 1 653 ? -27.568 -20.851 -20.437 1.00 89.25 653 LYS A C 1
ATOM 5475 O O . LYS A 1 653 ? -28.254 -21.730 -20.942 1.00 89.25 653 LYS A O 1
ATOM 5480 N N . LEU A 1 654 ? -28.066 -19.674 -20.053 1.00 92.94 654 LEU A N 1
ATOM 5481 C CA . LEU A 1 654 ? -29.462 -19.271 -20.255 1.00 92.94 654 LEU A CA 1
ATOM 5482 C C . LEU A 1 654 ? -29.698 -18.656 -21.642 1.00 92.94 654 LEU A C 1
ATOM 5484 O O . LEU A 1 654 ? -30.842 -18.440 -22.035 1.00 92.94 654 LEU A O 1
ATOM 5488 N N . LEU A 1 655 ? -28.629 -18.361 -22.386 1.00 89.38 655 LEU A N 1
ATOM 5489 C CA . LEU A 1 655 ? -28.725 -17.800 -23.726 1.00 89.38 655 LEU A CA 1
ATOM 5490 C C . LEU A 1 655 ? -29.215 -18.870 -24.704 1.00 89.38 655 LEU A C 1
ATOM 5492 O O . LEU A 1 655 ? -28.477 -19.773 -25.086 1.00 89.38 655 LEU A O 1
ATOM 5496 N N . THR A 1 656 ? -30.468 -18.742 -25.132 1.00 91.06 656 THR A N 1
ATOM 5497 C CA . THR A 1 656 ? -31.069 -19.594 -26.170 1.00 91.06 656 THR A CA 1
ATOM 5498 C C . THR A 1 656 ? -30.593 -19.211 -27.569 1.00 91.06 656 THR A C 1
ATOM 5500 O O . THR A 1 656 ? -30.508 -20.047 -28.465 1.00 91.06 656 THR A O 1
ATOM 5503 N N . THR A 1 657 ? -30.250 -17.940 -27.764 1.00 88.12 657 THR A N 1
ATOM 5504 C CA . THR A 1 657 ? -29.677 -17.434 -29.009 1.00 88.12 657 THR A CA 1
ATOM 5505 C C . THR A 1 657 ? -28.162 -17.550 -28.984 1.00 88.12 657 THR A C 1
ATOM 5507 O O . THR A 1 657 ? -27.522 -17.162 -28.004 1.00 88.12 657 THR A O 1
ATOM 5510 N N . ARG A 1 658 ? -27.568 -17.973 -30.102 1.00 78.81 658 ARG A N 1
ATOM 5511 C CA . ARG A 1 658 ? -26.116 -17.912 -30.284 1.00 78.81 658 ARG A CA 1
ATOM 5512 C C . ARG A 1 658 ? -25.639 -16.465 -30.126 1.00 78.81 658 ARG A C 1
ATOM 5514 O O . ARG A 1 658 ? -26.161 -15.566 -30.781 1.00 78.81 658 ARG A O 1
ATOM 5521 N N . VAL A 1 659 ? -24.640 -16.247 -29.273 1.00 81.75 659 VAL A N 1
ATOM 5522 C CA . VAL A 1 659 ? -24.018 -14.927 -29.102 1.00 81.75 659 VAL A CA 1
ATOM 5523 C C . VAL A 1 659 ? -23.330 -14.538 -30.408 1.00 81.75 659 VAL A C 1
ATOM 5525 O O . VAL A 1 659 ? -22.450 -15.250 -30.887 1.00 81.75 659 VAL A O 1
ATOM 5528 N N . GLN A 1 660 ? -23.755 -13.418 -30.987 1.00 82.50 660 GLN A N 1
ATOM 5529 C CA . GLN A 1 660 ? -23.212 -12.853 -32.220 1.00 82.50 660 GLN A CA 1
ATOM 5530 C C . GLN A 1 660 ? -22.869 -11.379 -31.999 1.00 82.50 660 GLN A C 1
ATOM 5532 O O . GLN A 1 660 ? -23.531 -10.692 -31.216 1.00 82.50 660 GLN A O 1
ATOM 5537 N N . LEU A 1 661 ? -21.847 -10.892 -32.703 1.00 77.75 661 LEU A N 1
ATOM 5538 C CA . LEU A 1 661 ? -21.503 -9.473 -32.730 1.00 77.75 661 LEU A CA 1
ATOM 5539 C C . LEU A 1 661 ? -22.607 -8.709 -33.475 1.00 77.75 661 LEU A C 1
ATOM 5541 O O . LEU A 1 661 ? -22.839 -8.962 -34.655 1.00 77.75 661 LEU A O 1
ATOM 5545 N N . ARG A 1 662 ? -23.308 -7.798 -32.791 1.00 82.38 662 ARG A N 1
ATOM 5546 C CA . ARG A 1 662 ? -24.371 -6.988 -33.407 1.00 82.38 662 ARG A CA 1
ATOM 5547 C C . ARG A 1 662 ? -23.796 -5.713 -34.039 1.00 82.38 662 ARG A C 1
ATOM 5549 O O . ARG A 1 662 ? -22.772 -5.220 -33.560 1.00 82.38 662 ARG A O 1
ATOM 5556 N N . PRO A 1 663 ? -24.457 -5.139 -35.065 1.00 83.38 663 PRO A N 1
ATOM 5557 C CA . PRO A 1 663 ? -24.082 -3.832 -35.601 1.00 83.38 663 PRO A CA 1
ATOM 5558 C C . PRO A 1 663 ? -23.976 -2.784 -34.482 1.00 83.38 663 PRO A C 1
ATOM 5560 O O . PRO A 1 663 ? -24.774 -2.809 -33.548 1.00 83.38 663 PRO A O 1
ATOM 5563 N N . GLN A 1 664 ? -22.996 -1.879 -34.574 1.00 82.69 664 GLN A N 1
ATOM 5564 C CA . GLN A 1 664 ? -22.699 -0.817 -33.589 1.00 82.69 664 GLN A CA 1
ATOM 5565 C C . GLN A 1 664 ? -22.157 -1.277 -32.221 1.00 82.69 664 GLN A C 1
ATOM 5567 O O . GLN A 1 664 ? -21.842 -0.433 -31.382 1.00 82.69 664 GLN A O 1
ATOM 5572 N N . MET A 1 665 ? -21.984 -2.582 -31.974 1.00 70.88 665 MET A N 1
ATOM 5573 C CA . MET A 1 665 ? -21.266 -3.030 -30.778 1.00 70.88 665 MET A CA 1
ATOM 5574 C C . MET A 1 665 ? -19.789 -2.642 -30.872 1.00 70.88 665 MET A C 1
ATOM 5576 O O . MET A 1 665 ? -19.082 -3.056 -31.790 1.00 70.88 665 MET A O 1
ATOM 5580 N N . MET A 1 666 ? -19.316 -1.870 -29.894 1.00 61.50 666 MET A N 1
ATOM 5581 C CA . MET A 1 666 ? -17.896 -1.572 -29.744 1.00 61.50 666 MET A CA 1
ATOM 5582 C C . MET A 1 666 ? -17.217 -2.670 -28.940 1.00 61.50 666 MET A C 1
ATOM 5584 O O . MET A 1 666 ? -17.702 -3.103 -27.891 1.00 61.50 666 MET A O 1
ATOM 5588 N N . ARG A 1 667 ? -16.056 -3.100 -29.421 1.00 59.22 667 ARG A N 1
ATOM 5589 C CA . ARG A 1 667 ? -15.207 -4.026 -28.689 1.00 59.22 667 ARG A CA 1
ATOM 5590 C C . ARG A 1 667 ? -14.677 -3.315 -27.436 1.00 59.22 667 ARG A C 1
ATOM 5592 O O . ARG A 1 667 ? -13.936 -2.348 -27.551 1.00 59.22 667 ARG A O 1
ATOM 5599 N N . VAL A 1 668 ? -15.079 -3.775 -26.248 1.00 55.44 668 VAL A N 1
ATOM 5600 C CA . VAL A 1 668 ? -14.648 -3.189 -24.956 1.00 55.44 668 VAL A CA 1
ATOM 5601 C C . VAL A 1 668 ? -13.150 -3.407 -24.710 1.00 55.44 668 VAL A C 1
ATOM 5603 O O . VAL A 1 668 ? -12.494 -2.602 -24.057 1.00 55.44 668 VAL A O 1
ATOM 5606 N N . PHE A 1 669 ? -12.622 -4.488 -25.277 1.00 46.06 669 PHE A N 1
ATOM 5607 C CA . PHE A 1 669 ? -11.234 -4.922 -25.209 1.00 46.06 669 PHE A CA 1
ATOM 5608 C C . PHE A 1 669 ? -10.769 -5.185 -26.639 1.00 46.06 669 PHE A C 1
ATOM 5610 O O . PHE A 1 669 ? -11.460 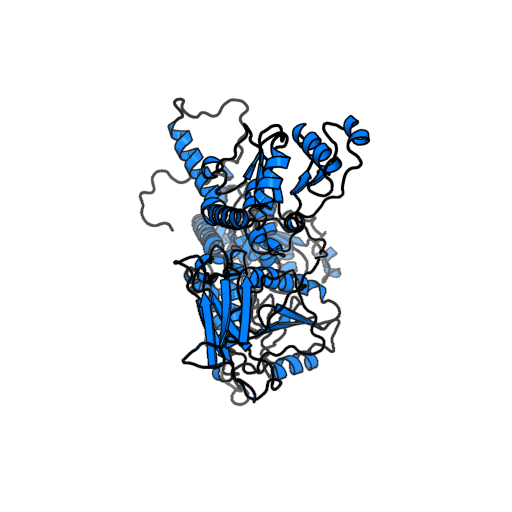-5.904 -27.364 1.00 46.06 669 PHE A O 1
ATOM 5617 N N . ASN A 1 670 ? -9.638 -4.639 -27.078 1.00 47.59 670 ASN A N 1
ATOM 5618 C CA . ASN A 1 670 ? -9.112 -4.925 -28.414 1.00 47.59 670 ASN A CA 1
ATOM 5619 C C . ASN A 1 670 ? -8.805 -6.431 -28.568 1.00 47.59 670 ASN A C 1
ATOM 5621 O O . ASN A 1 670 ? -8.722 -7.167 -27.587 1.00 47.59 670 ASN A O 1
ATOM 5625 N N . GLU A 1 671 ? -8.636 -6.945 -29.794 1.00 45.16 671 GLU A N 1
ATOM 5626 C CA . GLU A 1 671 ? -8.179 -8.345 -30.009 1.00 45.16 671 GLU A CA 1
ATOM 5627 C C . GLU A 1 671 ? -6.894 -8.678 -29.275 1.00 45.16 671 GLU A C 1
ATOM 5629 O O . GLU A 1 671 ? -6.631 -9.822 -28.921 1.00 45.16 671 GLU A O 1
ATOM 5634 N N . THR A 1 672 ? -6.131 -7.631 -29.039 1.00 41.94 672 THR A N 1
ATOM 5635 C CA . THR A 1 672 ? -4.870 -7.604 -28.348 1.00 41.94 672 THR A CA 1
ATOM 5636 C C . THR A 1 672 ? -5.041 -7.760 -26.825 1.00 41.94 672 THR A C 1
ATOM 5638 O O . THR A 1 672 ? -4.093 -8.084 -26.133 1.00 41.94 672 THR A O 1
ATOM 5641 N N . ASP A 1 673 ? -6.235 -7.582 -26.274 1.00 35.25 673 ASP A N 1
ATOM 5642 C CA . ASP A 1 673 ? -6.446 -7.456 -24.818 1.00 35.25 673 ASP A CA 1
ATOM 5643 C C . ASP A 1 673 ? -7.017 -8.738 -24.213 1.00 35.25 673 ASP A C 1
ATOM 5645 O O . ASP A 1 673 ? -7.055 -8.915 -22.997 1.00 35.25 673 ASP A O 1
ATOM 5649 N N . VAL A 1 674 ? -7.499 -9.632 -25.076 1.00 37.03 674 VAL A N 1
ATOM 5650 C CA . VAL A 1 674 ? -8.142 -10.884 -24.700 1.00 37.03 674 VAL A CA 1
ATOM 5651 C C . VAL A 1 674 ? -7.122 -12.003 -24.852 1.00 37.03 674 VAL A C 1
ATOM 5653 O O . VAL A 1 674 ? -6.724 -12.339 -25.966 1.00 37.03 674 VAL A O 1
ATOM 5656 N N . CYS A 1 675 ? -6.716 -12.601 -23.732 1.00 37.53 675 CYS A N 1
ATOM 5657 C CA . CYS A 1 675 ? -5.882 -13.797 -23.739 1.00 37.53 675 CYS A CA 1
ATOM 5658 C C . CYS A 1 675 ? -6.650 -14.925 -24.454 1.00 37.53 675 CYS A C 1
ATOM 5660 O O . CYS A 1 675 ? -7.698 -15.368 -23.978 1.00 37.53 675 CYS A O 1
ATOM 5662 N N . LYS A 1 676 ? -6.186 -15.353 -25.634 1.00 37.91 676 LYS A N 1
ATOM 5663 C CA . LYS A 1 676 ? -6.786 -16.472 -26.374 1.00 37.91 676 LYS A CA 1
ATOM 5664 C C . LYS A 1 676 ? -6.330 -17.780 -25.724 1.00 37.91 676 LYS A C 1
ATOM 5666 O O . LYS A 1 676 ? -5.359 -18.380 -26.167 1.00 37.91 676 LYS A O 1
ATOM 5671 N N . CYS A 1 677 ? -7.010 -18.217 -24.666 1.00 36.22 677 CYS A N 1
ATOM 5672 C CA . CYS A 1 677 ? -6.775 -19.544 -24.096 1.00 36.22 677 CYS A CA 1
ATOM 5673 C C . CYS A 1 677 ? -7.141 -20.606 -25.148 1.00 36.22 677 CYS A C 1
ATOM 5675 O O . CYS A 1 677 ? -8.283 -20.648 -25.614 1.00 36.22 677 CYS A O 1
ATOM 5677 N N . ALA A 1 678 ? -6.175 -21.429 -25.560 1.00 37.25 678 ALA A N 1
ATOM 5678 C CA . ALA A 1 678 ? -6.407 -22.486 -26.537 1.00 37.25 678 ALA A CA 1
ATOM 5679 C C . ALA A 1 678 ? -7.409 -23.511 -25.961 1.00 37.25 678 ALA A C 1
ATOM 5681 O O . ALA A 1 678 ? -7.167 -24.048 -24.881 1.00 37.25 678 ALA A O 1
ATOM 5682 N N . PRO A 1 679 ? -8.523 -23.822 -26.651 1.00 38.25 679 PRO A N 1
ATOM 5683 C CA . PRO A 1 679 ? -9.599 -24.652 -26.101 1.00 38.25 679 PRO A CA 1
ATOM 5684 C C . PRO A 1 679 ? -9.234 -26.136 -25.884 1.00 38.25 679 PRO A C 1
ATOM 5686 O O . PRO A 1 679 ? -10.075 -26.887 -25.405 1.00 38.25 679 PRO A O 1
ATOM 5689 N N . ASN A 1 680 ? -8.004 -26.558 -26.210 1.00 36.06 680 ASN A N 1
ATOM 5690 C CA . ASN A 1 680 ? -7.588 -27.964 -26.260 1.00 36.06 680 ASN A CA 1
ATOM 5691 C C . ASN A 1 680 ? -6.316 -28.309 -25.464 1.00 36.06 680 ASN A C 1
ATOM 5693 O O . ASN A 1 680 ? -5.740 -29.370 -25.696 1.00 36.06 680 ASN A O 1
ATOM 5697 N N . LEU A 1 681 ? -5.886 -27.492 -24.500 1.00 34.88 681 LEU A N 1
ATOM 5698 C CA . LEU A 1 681 ? -4.929 -27.988 -23.507 1.00 34.88 681 LEU A CA 1
ATOM 5699 C C . LEU A 1 681 ? -5.711 -28.775 -22.452 1.00 34.88 681 LEU A C 1
ATOM 5701 O O . LEU A 1 681 ? -6.246 -28.227 -21.488 1.00 34.88 681 LEU A O 1
ATOM 5705 N N . ARG A 1 682 ? -5.832 -30.090 -22.686 1.00 31.41 682 ARG A N 1
ATOM 5706 C CA . ARG A 1 682 ? -6.067 -31.049 -21.601 1.00 31.41 682 ARG A CA 1
ATOM 5707 C C . ARG A 1 682 ? -5.042 -30.755 -20.510 1.00 31.41 682 ARG A C 1
ATOM 5709 O O . ARG A 1 682 ? -3.907 -30.428 -20.827 1.00 31.41 682 ARG A O 1
ATOM 5716 N N . HIS A 1 683 ? -5.477 -30.866 -19.260 1.00 34.78 683 HIS A N 1
ATOM 5717 C CA . HIS A 1 683 ? -4.653 -30.764 -18.062 1.00 34.78 683 HIS A CA 1
ATOM 5718 C C . HIS A 1 683 ? -3.349 -31.569 -18.175 1.00 34.78 683 HIS A C 1
ATOM 5720 O O . HIS A 1 683 ? -3.288 -32.714 -17.749 1.00 34.78 683 HIS A O 1
ATOM 5726 N N . GLU A 1 684 ? -2.305 -30.949 -18.699 1.00 31.80 684 GLU A N 1
ATOM 5727 C CA . GLU A 1 684 ? -0.921 -31.325 -18.471 1.00 31.80 684 GLU A CA 1
ATOM 5728 C C . GLU A 1 684 ? -0.211 -30.025 -18.106 1.00 31.80 684 GLU A C 1
ATOM 5730 O O . GLU A 1 684 ? 0.151 -29.229 -18.958 1.00 31.80 684 GLU A O 1
ATOM 5735 N N . HIS A 1 685 ? -0.159 -29.787 -16.794 1.00 35.59 685 HIS A N 1
ATOM 5736 C CA . HIS A 1 685 ? 0.772 -28.895 -16.107 1.00 35.59 685 HIS A CA 1
ATOM 5737 C C . HIS A 1 685 ? 1.105 -27.547 -16.770 1.00 35.59 685 HIS A C 1
ATOM 5739 O O . HIS A 1 685 ? 2.177 -27.411 -17.340 1.00 35.59 685 HIS A O 1
ATOM 5745 N N . GLU A 1 686 ? 0.294 -26.512 -16.535 1.00 26.02 686 GLU A N 1
ATOM 5746 C CA . GLU A 1 686 ? 0.792 -25.126 -16.528 1.00 26.02 686 GLU A CA 1
ATOM 5747 C C . GLU A 1 686 ? 0.141 -24.372 -15.356 1.00 26.02 686 GLU A C 1
ATOM 5749 O O . GLU A 1 686 ? -1.049 -24.047 -15.377 1.00 26.02 686 GLU A O 1
ATOM 5754 N N . LEU A 1 687 ? 0.937 -24.216 -14.292 1.00 29.14 687 LEU A N 1
ATOM 5755 C CA . LEU A 1 687 ? 0.722 -23.386 -13.103 1.00 29.14 687 LEU A CA 1
ATOM 5756 C C . LEU A 1 687 ? 1.586 -22.132 -13.235 1.00 29.14 687 LEU A C 1
ATOM 5758 O O . LEU A 1 687 ? 2.730 -22.294 -13.721 1.00 29.14 687 LEU A O 1
#